Protein AF-A0A9P8AU18-F1 (afdb_monomer)

InterPro domains:
  IPR009836 GRDP1/2 domain [PF07173] (213-334)
  IPR009836 GRDP1/2 domain [PTHR34365] (8-385)

Organism: NCBI:txid856835

pLDDT: mean 86.85, std 13.2, range [33.09, 98.0]

Secondary structure (DSSP, 8-state):
-HHHHHHHHHHHHHHHHHH--GGGGTTIIIIIPPPHHHHHHHHHHHTSHHHHHHHHHH-HHHHHHHHHGGGGG-HHHHHHHHHSPPPHHHHHHHHHHHSS-SSHHHHHHH--EEEEE-TTT--EEEEESS-TTS-STTSTT-EEE-TTT--EEEHHHHHHHHHHHHHHSS-S--TTTS-BTTBS--HHHHHHHHHHHHT-SS-TT--TT--SHHHHHHHHHHHTTT-HHHHHHHHHHHHTT--S-S--TTSSSSS-HHHHHHHHHHHHHHHHHTTTTSTTTT-SHHHHHHHHHHHHHHHHHHHHHHH-TT------HHHHHHHHHHHTTHHHHHHHIIIIISSPPP--TT--HHHHHHHHHHHHHHHHHHHSS-SS-S----TT--HHHHHGGG-

Solvent-accessible surface area (backbone atoms only — not comparable to full-atom values): 22010 Å² total; per-residue (Å²): 112,68,72,52,53,43,40,50,25,48,52,52,37,52,44,44,40,68,57,60,51,79,71,50,58,62,62,26,82,65,39,58,53,68,44,70,61,32,46,47,44,49,52,37,41,32,54,28,45,56,58,43,56,42,39,30,72,77,32,73,42,42,31,44,54,57,67,49,40,62,55,60,66,42,57,68,61,44,51,51,65,67,75,45,83,79,47,70,60,16,41,50,46,42,26,71,59,55,74,37,59,56,50,67,72,63,24,56,77,70,64,44,63,44,81,43,67,39,63,74,78,63,47,78,42,80,41,44,35,66,52,97,85,47,32,11,66,67,37,91,62,27,50,48,67,39,90,88,75,63,48,76,44,35,54,63,37,34,15,39,39,46,52,38,41,41,70,57,37,92,58,60,54,49,71,84,37,31,52,47,53,80,38,67,78,28,60,70,56,9,32,52,49,51,51,54,56,51,70,33,85,78,65,81,55,62,58,80,87,45,88,47,55,66,49,34,29,30,53,45,38,61,77,48,66,49,37,62,67,57,52,44,62,69,44,38,84,78,48,80,85,58,95,71,76,55,52,37,41,74,56,94,50,49,62,57,57,55,61,36,35,58,54,48,50,56,55,53,51,52,40,48,76,70,44,70,70,43,86,71,62,61,68,48,76,52,30,48,52,38,53,54,47,29,49,53,49,34,53,52,48,45,50,52,48,38,78,33,80,88,62,68,71,54,72,55,73,56,30,42,51,52,48,48,60,45,27,44,33,51,73,58,36,50,53,47,22,41,71,71,38,65,25,51,76,69,52,77,87,81,70,55,68,75,60,49,54,58,25,34,56,49,31,37,50,54,39,27,72,73,68,73,44,74,66,67,74,97,65,76,82,55,94,86,64,57,68,23,68,58,51,60,74,75,106

Foldseek 3Di:
DVLLLLVLLVVLLLLLLVLDDLVCLVPVLQANPAAPSVVLLVLLLLQQQLQLLLLLVQFVSSVSVLSNLCLLVCVVSVVVSRVDDHDPNNQVNSCVRRVAGRDSVRRVVVVQWDWDADLAPRDIDIFGCDDPVQQGVSGDNPWDADPPPRDTDDQLLQQLLQQLLCLLDPRLAAQPQQDDFQHSGNSVRRNVLSVCLCVDPVRLQDQPPPPDSSSSSNVSCVSQVSDPVSSCVSSVVSSVPDDDQRDGGNGSGRDPSSVSSVLVVVLVVVCVVLVVPPPCLQVDPLSVVVLVVLVVLLLLVLVLCLVCVPADADADSSNVVVVSSLSSNSVRLQVCSCVRSVTRDGDPSPDDPVVNVVSHVVNQVSSCVVPVDGRDDPDDPDPPDDPSNVVVVVD

Mean predicted aligned error: 6.91 Å

Structure (mmCIF, N/CA/C/O backbone):
data_AF-A0A9P8AU18-F1
#
_entry.id   AF-A0A9P8AU18-F1
#
loop_
_atom_site.group_PDB
_atom_site.id
_atom_site.type_symbol
_atom_site.label_atom_id
_atom_site.label_alt_id
_atom_site.label_comp_id
_atom_site.label_asym_id
_atom_site.label_entity_id
_atom_site.label_seq_id
_atom_site.pdbx_PDB_ins_code
_atom_site.Cartn_x
_atom_site.Cartn_y
_atom_site.Cartn_z
_atom_site.occupancy
_atom_site.B_iso_or_equiv
_atom_site.auth_seq_id
_atom_site.auth_comp_id
_atom_site.auth_asym_id
_atom_site.auth_atom_id
_atom_site.pdbx_PDB_model_num
ATOM 1 N N . LYS A 1 1 ? 6.155 -19.824 7.215 1.00 81.75 1 LYS A N 1
ATOM 2 C CA . LYS A 1 1 ? 7.337 -19.108 7.764 1.00 81.75 1 LYS A CA 1
ATOM 3 C C . LYS A 1 1 ? 7.519 -17.741 7.095 1.00 81.75 1 LYS A C 1
ATOM 5 O O . LYS A 1 1 ? 7.380 -16.752 7.794 1.00 81.75 1 LYS A O 1
ATOM 10 N N . TRP A 1 2 ? 7.704 -17.660 5.770 1.00 90.69 2 TRP A N 1
ATOM 11 C CA . TRP A 1 2 ? 7.865 -16.375 5.060 1.00 90.69 2 TRP A CA 1
ATOM 12 C C 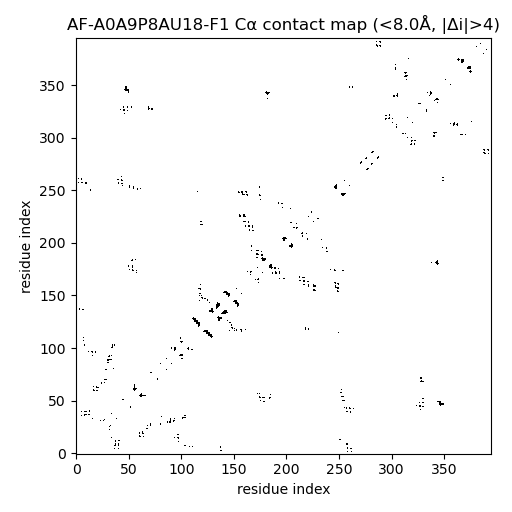. TRP A 1 2 ? 6.690 -15.392 5.220 1.00 90.69 2 TRP A C 1
ATOM 14 O O . TRP A 1 2 ? 6.894 -14.261 5.637 1.00 90.69 2 TRP A O 1
ATOM 24 N N . SER A 1 3 ? 5.449 -15.829 4.985 1.00 90.75 3 SER A N 1
ATOM 25 C CA . SER A 1 3 ? 4.256 -14.974 5.141 1.00 90.75 3 SER A CA 1
ATOM 26 C C . SER A 1 3 ? 4.109 -14.365 6.539 1.00 90.75 3 SER A C 1
ATOM 28 O O . SER A 1 3 ? 3.638 -13.242 6.685 1.00 90.75 3 SER A O 1
ATOM 30 N N . TRP A 1 4 ? 4.542 -15.094 7.565 1.00 90.50 4 TRP A N 1
ATOM 31 C CA . TRP A 1 4 ? 4.550 -14.606 8.937 1.00 90.50 4 TRP A CA 1
ATOM 32 C C . TRP A 1 4 ? 5.621 -13.538 9.162 1.00 90.50 4 TRP A C 1
ATOM 34 O O . TRP A 1 4 ? 5.314 -12.496 9.732 1.00 90.50 4 TRP A O 1
ATOM 44 N N . PHE A 1 5 ? 6.839 -13.764 8.660 1.00 94.38 5 PHE A N 1
ATOM 45 C CA . PHE A 1 5 ? 7.904 -12.761 8.691 1.00 94.38 5 PHE A CA 1
ATOM 46 C C . PHE A 1 5 ? 7.459 -11.463 8.003 1.00 94.38 5 PHE A C 1
ATOM 48 O O . PHE A 1 5 ? 7.588 -10.388 8.577 1.00 94.38 5 PHE A O 1
ATOM 55 N N . VAL A 1 6 ? 6.832 -11.564 6.826 1.00 96.06 6 VAL A N 1
ATOM 56 C CA . VAL A 1 6 ? 6.244 -10.409 6.128 1.00 96.06 6 VAL A CA 1
ATOM 57 C C . VAL A 1 6 ? 5.159 -9.739 6.979 1.00 96.06 6 VAL A C 1
ATOM 59 O O . VAL A 1 6 ? 5.108 -8.516 7.060 1.00 96.06 6 VAL A O 1
ATOM 62 N N . GLY A 1 7 ? 4.308 -10.519 7.651 1.00 95.50 7 GLY A N 1
ATOM 63 C CA . GLY A 1 7 ? 3.324 -9.995 8.599 1.00 95.50 7 GLY A CA 1
ATOM 64 C C . GLY A 1 7 ? 3.957 -9.148 9.706 1.00 95.50 7 GLY A C 1
ATOM 65 O O . GLY A 1 7 ? 3.474 -8.052 9.983 1.00 95.50 7 GLY A O 1
ATOM 66 N N . LEU A 1 8 ? 5.065 -9.612 10.289 1.00 96.19 8 LEU A N 1
ATOM 67 C CA . LEU A 1 8 ? 5.826 -8.863 11.291 1.00 96.19 8 LEU A CA 1
ATOM 68 C C . LEU A 1 8 ? 6.496 -7.618 10.707 1.00 96.19 8 LEU A C 1
ATOM 70 O O . LEU A 1 8 ? 6.410 -6.555 11.315 1.00 96.19 8 LEU A O 1
ATOM 74 N N . ALA A 1 9 ? 7.086 -7.708 9.515 1.00 97.75 9 ALA A N 1
ATOM 75 C CA . ALA A 1 9 ? 7.645 -6.551 8.819 1.00 97.75 9 ALA A CA 1
ATOM 76 C C . ALA A 1 9 ? 6.581 -5.458 8.606 1.00 97.75 9 ALA A C 1
ATOM 78 O O . ALA A 1 9 ? 6.838 -4.274 8.814 1.00 97.75 9 ALA A O 1
ATOM 79 N N . VAL A 1 10 ? 5.342 -5.851 8.284 1.00 97.31 10 VAL A N 1
ATOM 80 C CA . VAL A 1 10 ? 4.198 -4.935 8.153 1.00 97.31 10 VAL A CA 1
ATOM 81 C C . VAL A 1 10 ? 3.759 -4.346 9.507 1.00 97.31 10 VAL A C 1
ATOM 83 O O . VAL A 1 10 ? 3.337 -3.189 9.556 1.00 97.31 10 VAL A O 1
ATOM 86 N N . GLU A 1 11 ? 3.857 -5.087 10.619 1.00 96.56 11 GLU A N 1
ATOM 87 C CA . GLU A 1 11 ? 3.669 -4.529 11.974 1.00 96.56 11 GLU A CA 1
ATOM 88 C C . GLU A 1 11 ? 4.739 -3.478 12.307 1.00 96.56 11 GLU A C 1
ATOM 90 O O . GLU A 1 11 ? 4.411 -2.386 12.780 1.00 96.56 11 GLU A O 1
ATOM 95 N N . ARG A 1 12 ? 6.010 -3.775 12.015 1.00 97.75 12 ARG A N 1
ATOM 96 C CA . ARG A 1 12 ? 7.145 -2.864 12.231 1.00 97.75 12 ARG A CA 1
ATOM 97 C C . ARG A 1 12 ? 7.024 -1.608 11.368 1.00 97.75 12 ARG A C 1
ATOM 99 O O . ARG A 1 12 ? 7.176 -0.502 11.880 1.00 97.75 12 ARG A O 1
ATOM 106 N N . PHE A 1 13 ? 6.645 -1.766 10.099 1.00 98.00 13 PHE A N 1
ATOM 107 C CA . PHE A 1 13 ? 6.379 -0.663 9.176 1.00 98.00 13 PHE A CA 1
ATOM 108 C C . PHE A 1 13 ? 5.260 0.258 9.670 1.00 98.00 13 PHE A C 1
ATOM 110 O O . PHE A 1 13 ? 5.418 1.478 9.657 1.00 98.00 13 PHE A O 1
ATOM 117 N N . GLU A 1 14 ? 4.143 -0.295 10.154 1.00 96.88 14 GLU A N 1
ATOM 118 C CA . GLU A 1 14 ? 3.049 0.516 10.696 1.00 96.88 14 GLU A CA 1
ATOM 119 C C . GLU A 1 14 ? 3.473 1.307 11.944 1.00 96.88 14 GLU A C 1
ATOM 121 O O . GLU A 1 14 ? 3.117 2.483 12.062 1.00 96.88 14 GLU A O 1
ATOM 126 N N . ARG A 1 15 ? 4.232 0.690 12.863 1.00 96.62 15 ARG A N 1
ATOM 127 C CA . ARG A 1 15 ? 4.762 1.369 14.061 1.00 96.62 15 ARG A CA 1
ATOM 128 C C . ARG A 1 15 ? 5.694 2.514 13.684 1.00 96.62 15 ARG A C 1
ATOM 130 O O . ARG A 1 15 ? 5.511 3.622 14.178 1.00 96.62 15 ARG A O 1
ATOM 137 N N . TRP A 1 16 ? 6.624 2.260 12.767 1.00 97.12 16 TRP A N 1
ATOM 138 C CA . TRP A 1 16 ? 7.536 3.275 12.251 1.00 97.12 16 TRP A CA 1
ATOM 139 C C . TRP A 1 16 ? 6.774 4.443 11.616 1.00 97.12 16 TRP A C 1
ATOM 141 O O . TRP A 1 16 ? 6.936 5.575 12.058 1.00 97.12 16 TRP A O 1
ATOM 151 N N . CYS A 1 17 ? 5.832 4.180 10.702 1.00 97.06 17 CYS A N 1
ATOM 152 C CA . CYS A 1 17 ? 5.005 5.228 10.088 1.00 97.06 17 CYS A CA 1
ATOM 153 C C . CYS A 1 17 ? 4.254 6.084 11.121 1.00 97.06 17 CYS A C 1
ATOM 155 O O . CYS A 1 17 ? 4.108 7.293 10.941 1.00 97.06 17 CYS A O 1
ATOM 157 N N . LYS A 1 18 ? 3.746 5.470 12.200 1.00 96.56 18 LYS A N 1
ATOM 158 C CA . LYS A 1 18 ? 3.043 6.190 13.273 1.00 96.56 18 LYS A CA 1
ATOM 159 C C . LYS A 1 18 ? 3.970 7.089 14.096 1.00 96.56 18 LYS A C 1
ATOM 161 O O . LYS A 1 18 ? 3.488 8.101 14.600 1.00 96.56 18 LYS A O 1
ATOM 166 N N . ALA A 1 19 ? 5.246 6.725 14.214 1.00 96.25 19 ALA A N 1
ATOM 167 C CA . ALA A 1 19 ? 6.254 7.448 14.985 1.00 96.25 19 ALA A CA 1
ATOM 168 C C . ALA A 1 19 ? 6.985 8.545 14.188 1.00 96.25 19 ALA A C 1
ATOM 170 O O . ALA A 1 19 ? 7.630 9.398 14.795 1.00 96.25 19 ALA A O 1
ATOM 171 N N . LEU A 1 20 ? 6.887 8.542 12.853 1.00 94.56 20 LEU A N 1
ATOM 172 C CA . LEU A 1 20 ? 7.480 9.579 12.007 1.00 94.56 20 LEU A CA 1
ATOM 173 C C . LEU A 1 20 ? 6.820 10.952 12.216 1.00 94.56 20 LEU A C 1
ATOM 175 O O . LEU A 1 20 ? 5.598 11.084 12.341 1.00 94.56 20 LEU A O 1
ATOM 179 N N . THR A 1 21 ? 7.653 11.985 12.161 1.00 94.06 21 THR A N 1
ATOM 180 C CA . THR A 1 21 ? 7.316 13.409 12.227 1.00 94.06 21 THR A CA 1
ATOM 181 C C . THR A 1 21 ? 7.866 14.141 11.000 1.00 94.06 21 THR A C 1
ATOM 183 O O . THR A 1 21 ? 8.686 13.605 10.260 1.00 94.06 21 THR A O 1
ATOM 186 N N . ALA A 1 22 ? 7.422 15.377 10.754 1.00 90.31 22 ALA A N 1
ATOM 187 C CA . ALA A 1 22 ? 7.923 16.162 9.620 1.00 90.31 22 ALA A CA 1
ATOM 188 C C . ALA A 1 22 ? 9.418 16.521 9.755 1.00 90.31 22 ALA A C 1
ATOM 190 O O . ALA A 1 22 ? 10.098 16.707 8.753 1.00 90.31 22 ALA A O 1
ATOM 191 N N . GLN A 1 23 ? 9.930 16.596 10.986 1.00 89.38 23 GLN A N 1
ATOM 192 C CA . GLN A 1 23 ? 11.334 16.882 11.288 1.00 89.38 23 GLN A CA 1
ATOM 193 C C . GLN A 1 23 ? 12.268 15.758 10.829 1.00 89.38 23 GLN A C 1
ATOM 195 O O . GLN A 1 23 ? 13.414 16.024 10.487 1.00 89.38 23 GLN A O 1
ATOM 200 N N . ASP A 1 24 ? 11.758 14.530 10.752 1.00 89.62 24 ASP A N 1
ATOM 201 C CA . ASP A 1 24 ? 12.520 13.337 10.368 1.00 89.62 24 ASP A CA 1
ATOM 202 C C . ASP A 1 24 ? 12.901 13.305 8.878 1.00 89.62 24 ASP A C 1
ATOM 204 O O . ASP A 1 24 ? 13.605 12.406 8.425 1.00 89.62 24 ASP A O 1
ATOM 208 N N . GLU A 1 25 ? 12.412 14.259 8.083 1.00 84.25 25 GLU A N 1
ATOM 209 C CA . GLU A 1 25 ? 12.863 14.426 6.700 1.00 84.25 25 GLU A CA 1
ATOM 210 C C . GLU A 1 25 ? 14.317 14.925 6.636 1.00 84.25 25 GLU A C 1
ATOM 212 O O . GLU A 1 25 ? 15.041 14.599 5.693 1.00 84.25 25 GLU A O 1
ATOM 217 N N . LEU A 1 26 ? 14.759 15.667 7.658 1.00 77.81 26 LEU A N 1
ATOM 218 C CA . LEU A 1 26 ? 16.148 16.084 7.823 1.00 77.81 26 LEU A CA 1
ATOM 219 C C . LEU A 1 26 ? 16.978 14.856 8.241 1.00 77.81 26 LEU A C 1
ATOM 221 O O . LEU A 1 26 ? 16.610 14.137 9.165 1.00 77.81 26 LEU A O 1
ATOM 225 N N . ASP A 1 27 ? 18.071 14.582 7.528 1.00 75.62 27 ASP A N 1
ATOM 226 C CA . ASP A 1 27 ? 18.982 13.449 7.780 1.00 75.62 27 ASP A CA 1
ATOM 227 C C . ASP A 1 27 ? 18.339 12.050 7.711 1.00 75.62 27 ASP A C 1
ATOM 229 O O . ASP A 1 27 ? 18.779 11.098 8.366 1.00 75.62 27 ASP A O 1
ATOM 233 N N . PHE A 1 28 ? 17.316 11.903 6.859 1.00 85.69 28 PHE A N 1
ATOM 234 C CA . PHE A 1 28 ? 16.535 10.671 6.728 1.00 85.69 28 PHE A CA 1
ATOM 235 C C . PHE A 1 28 ? 17.397 9.407 6.566 1.00 85.69 28 PHE A C 1
ATOM 237 O O . PHE A 1 28 ? 17.226 8.440 7.305 1.00 85.69 28 PHE A O 1
ATOM 244 N N . ALA A 1 29 ? 18.341 9.408 5.619 1.00 82.56 29 ALA A N 1
ATOM 245 C CA . ALA A 1 29 ? 19.138 8.222 5.300 1.00 82.56 29 ALA A CA 1
ATOM 246 C C . ALA A 1 29 ? 20.020 7.763 6.475 1.00 82.56 29 ALA A C 1
ATOM 248 O O . ALA A 1 29 ? 20.184 6.563 6.693 1.00 82.56 29 ALA A O 1
ATOM 249 N N . ASP A 1 30 ? 20.564 8.699 7.250 1.00 82.19 30 ASP A N 1
ATOM 250 C CA . ASP A 1 30 ? 21.564 8.393 8.273 1.00 82.19 30 ASP A CA 1
ATOM 251 C C . ASP A 1 30 ? 20.937 8.104 9.638 1.00 82.19 30 ASP A C 1
ATOM 253 O O . ASP A 1 30 ? 21.483 7.295 10.388 1.00 82.19 30 ASP A O 1
ATOM 257 N N . GLN A 1 31 ? 19.768 8.686 9.936 1.00 86.62 31 GLN A N 1
ATOM 258 C CA . GLN A 1 31 ? 19.129 8.569 11.252 1.00 86.62 31 GLN A CA 1
ATOM 259 C C . GLN A 1 31 ? 17.758 7.884 11.250 1.00 86.62 31 GLN A C 1
ATOM 261 O O . GLN A 1 31 ? 17.384 7.289 12.257 1.00 86.62 31 GLN A O 1
ATOM 266 N N . GLN A 1 32 ? 16.990 7.983 10.161 1.00 89.62 32 GLN A N 1
ATOM 267 C CA . GLN A 1 32 ? 15.567 7.604 10.145 1.00 89.62 32 GLN A CA 1
ATOM 268 C C . GLN A 1 32 ? 15.262 6.393 9.268 1.00 89.62 32 GLN A C 1
ATOM 270 O O . GLN A 1 32 ? 14.164 5.831 9.361 1.00 89.62 32 GLN A O 1
ATOM 275 N N . LEU A 1 33 ? 16.211 6.001 8.412 1.00 91.88 33 LEU A N 1
ATOM 276 C CA . LEU A 1 33 ? 16.040 4.888 7.497 1.00 91.88 33 LEU A CA 1
ATOM 277 C C . LEU A 1 33 ? 15.741 3.608 8.292 1.00 91.88 33 LEU A C 1
ATOM 279 O O . LEU A 1 33 ? 16.472 3.284 9.229 1.00 91.88 33 LEU A O 1
ATOM 283 N N . PRO A 1 34 ? 14.669 2.878 7.957 1.00 95.12 34 PRO A N 1
ATOM 284 C CA . PRO A 1 34 ? 14.285 1.717 8.731 1.00 95.12 34 PRO A CA 1
ATOM 285 C C . PRO A 1 34 ? 15.065 0.463 8.283 1.00 95.12 34 PRO A C 1
ATOM 287 O O . PRO A 1 34 ? 15.723 0.474 7.240 1.00 95.12 34 PRO A O 1
ATOM 290 N N . PRO A 1 35 ? 14.969 -0.649 9.031 1.00 95.56 35 PRO A N 1
ATOM 291 C CA . PRO A 1 35 ? 15.542 -1.938 8.647 1.00 95.56 35 PRO A CA 1
ATOM 292 C C . PRO A 1 35 ? 15.036 -2.457 7.290 1.00 95.56 35 PRO A C 1
ATOM 294 O O . PRO A 1 35 ? 13.959 -2.086 6.816 1.00 95.56 35 PRO A O 1
ATOM 297 N N . VAL A 1 36 ? 15.791 -3.369 6.670 1.00 94.69 36 VAL A N 1
ATOM 298 C CA . VAL A 1 36 ? 15.534 -3.846 5.297 1.00 94.69 36 VAL A CA 1
ATOM 299 C C . VAL A 1 36 ? 14.158 -4.498 5.105 1.00 94.69 36 VAL A C 1
ATOM 301 O O . VAL A 1 36 ? 13.533 -4.321 4.061 1.00 94.69 36 VAL A O 1
ATOM 304 N N . ASP A 1 37 ? 13.629 -5.202 6.107 1.00 96.81 37 ASP A N 1
ATOM 305 C CA . ASP A 1 37 ? 12.292 -5.804 6.047 1.00 96.81 37 ASP A CA 1
ATOM 306 C C . ASP A 1 37 ? 11.187 -4.739 5.980 1.00 96.81 37 ASP A C 1
ATOM 308 O O . ASP A 1 37 ? 10.170 -4.928 5.313 1.00 96.81 37 ASP A O 1
ATOM 312 N N . VAL A 1 38 ? 11.412 -3.585 6.606 1.00 97.69 38 VAL A N 1
ATOM 313 C CA . VAL A 1 38 ? 10.504 -2.434 6.589 1.00 97.69 38 VAL A CA 1
ATOM 314 C C . VAL A 1 38 ? 10.633 -1.662 5.273 1.00 97.69 38 VAL A C 1
ATOM 316 O O . VAL A 1 38 ? 9.616 -1.274 4.693 1.00 97.69 38 VAL A O 1
ATOM 319 N N . ILE A 1 39 ? 11.857 -1.509 4.748 1.00 95.88 39 ILE A N 1
ATOM 320 C CA . ILE A 1 39 ? 12.105 -0.958 3.403 1.00 95.88 39 ILE A CA 1
ATOM 321 C C . ILE A 1 39 ? 11.408 -1.817 2.342 1.00 95.88 39 ILE A C 1
ATOM 323 O O . ILE A 1 39 ? 10.762 -1.272 1.452 1.00 95.88 39 ILE A O 1
ATOM 327 N N . MET A 1 40 ? 11.466 -3.147 2.455 1.00 96.19 40 MET A N 1
ATOM 328 C CA . MET A 1 40 ? 10.776 -4.079 1.555 1.00 96.19 40 MET A CA 1
ATOM 329 C C . MET A 1 40 ? 9.258 -3.838 1.533 1.00 96.19 40 MET A C 1
ATOM 331 O O . MET A 1 40 ? 8.645 -3.842 0.462 1.00 96.19 40 MET A O 1
ATOM 335 N N . VAL A 1 41 ? 8.643 -3.600 2.697 1.00 98.00 41 VAL A N 1
ATOM 336 C CA . VAL A 1 41 ? 7.214 -3.257 2.791 1.00 98.00 41 VAL A CA 1
ATOM 337 C C . VAL A 1 41 ? 6.930 -1.913 2.118 1.00 98.00 41 VAL A C 1
ATOM 339 O O . VAL A 1 41 ? 5.973 -1.807 1.350 1.00 98.00 41 VAL A O 1
ATOM 342 N N . TRP A 1 42 ? 7.766 -0.898 2.359 1.00 97.38 42 TRP A N 1
ATOM 343 C CA . TRP A 1 42 ? 7.605 0.418 1.737 1.00 97.38 42 TRP A CA 1
ATOM 344 C C . TRP A 1 42 ? 7.772 0.365 0.213 1.00 97.38 42 TRP A C 1
ATOM 346 O O . TRP A 1 42 ? 6.961 0.936 -0.514 1.00 97.38 42 TRP A O 1
ATOM 356 N N . HIS A 1 43 ? 8.757 -0.389 -0.274 1.00 95.56 43 HIS A N 1
ATOM 357 C CA . HIS A 1 43 ? 8.972 -0.661 -1.691 1.00 95.56 43 HIS A CA 1
ATOM 358 C C . HIS A 1 43 ? 7.719 -1.275 -2.327 1.00 95.56 43 HIS A C 1
ATOM 360 O O . HIS A 1 43 ? 7.167 -0.707 -3.265 1.00 95.56 43 HIS A O 1
ATOM 366 N N . ALA A 1 44 ? 7.193 -2.374 -1.771 1.00 96.19 44 ALA A N 1
ATOM 367 C CA . ALA A 1 44 ? 5.976 -3.005 -2.294 1.00 96.19 44 ALA A CA 1
ATOM 368 C C . ALA A 1 44 ? 4.759 -2.062 -2.272 1.00 96.19 44 ALA A C 1
ATOM 370 O O . ALA A 1 44 ? 3.875 -2.155 -3.126 1.00 96.19 44 ALA A O 1
ATOM 371 N N . TYR A 1 45 ? 4.719 -1.135 -1.313 1.00 96.25 45 TYR A N 1
ATOM 372 C CA . TYR A 1 45 ? 3.677 -0.125 -1.237 1.00 96.25 45 TYR A CA 1
ATOM 373 C C . TYR A 1 45 ? 3.785 0.919 -2.360 1.00 96.25 45 TYR A C 1
ATOM 375 O O . TYR A 1 45 ? 2.774 1.250 -2.977 1.00 96.25 45 TYR A O 1
ATOM 383 N N . LEU A 1 46 ? 4.995 1.394 -2.677 1.00 95.88 46 LEU A N 1
ATOM 384 C CA . LEU A 1 46 ? 5.245 2.320 -3.793 1.00 95.88 46 LEU A CA 1
ATOM 385 C C . LEU A 1 46 ? 4.848 1.721 -5.150 1.00 95.88 46 LEU A C 1
ATOM 387 O O . LEU A 1 46 ? 4.337 2.443 -6.005 1.00 95.88 46 LEU A O 1
ATOM 391 N N . LEU A 1 47 ? 4.997 0.402 -5.309 1.00 95.25 47 LEU A N 1
ATOM 392 C CA . LEU A 1 47 ? 4.573 -0.340 -6.504 1.00 95.25 47 LEU A CA 1
ATOM 393 C C . LEU A 1 47 ? 3.047 -0.509 -6.629 1.00 95.25 47 LEU A C 1
ATOM 395 O O . LEU A 1 47 ? 2.564 -1.135 -7.562 1.00 95.25 47 LEU A O 1
ATOM 399 N N . ASN A 1 48 ? 2.272 0.075 -5.711 1.00 93.38 48 ASN A N 1
ATOM 400 C CA . ASN A 1 48 ? 0.816 0.205 -5.793 1.00 93.38 48 ASN A CA 1
ATOM 401 C C . ASN A 1 48 ? 0.446 1.703 -5.832 1.00 93.38 48 ASN A C 1
ATOM 403 O O . ASN A 1 48 ? -0.101 2.250 -4.861 1.00 93.38 48 ASN A O 1
ATOM 407 N N . PRO A 1 49 ? 0.784 2.410 -6.927 1.00 93.31 49 PRO A N 1
ATOM 408 C CA . PRO A 1 49 ? 0.952 3.857 -6.917 1.00 93.31 49 PRO A CA 1
ATOM 409 C C . PRO A 1 49 ? -0.358 4.623 -6.689 1.00 93.31 49 PRO A C 1
ATOM 411 O O . PRO A 1 49 ? -0.327 5.669 -6.032 1.00 93.31 49 PRO A O 1
ATOM 414 N N . ALA A 1 50 ? -1.519 4.128 -7.149 1.00 90.44 50 ALA A N 1
ATOM 415 C CA . ALA A 1 50 ? -2.787 4.804 -6.862 1.00 90.44 50 ALA A CA 1
ATOM 416 C C . ALA A 1 50 ? -3.145 4.726 -5.376 1.00 90.44 50 ALA A C 1
ATOM 418 O O . ALA A 1 50 ? -3.559 5.730 -4.797 1.00 90.44 50 ALA A O 1
ATOM 419 N N . ARG A 1 51 ? -2.955 3.557 -4.747 1.00 90.38 51 ARG A N 1
ATOM 420 C CA . ARG A 1 51 ? -3.224 3.372 -3.314 1.00 90.38 51 ARG A CA 1
ATOM 421 C C . ARG A 1 51 ? -2.256 4.182 -2.474 1.00 90.38 51 ARG A C 1
ATOM 423 O O . ARG A 1 51 ? -2.714 4.952 -1.640 1.00 90.38 51 ARG A O 1
ATOM 430 N N . TYR A 1 52 ? -0.956 4.082 -2.745 1.00 93.81 52 TYR A N 1
ATOM 431 C CA . TYR A 1 52 ? 0.059 4.841 -2.018 1.00 93.81 52 TYR A CA 1
ATOM 432 C C . TYR A 1 52 ? -0.224 6.344 -2.048 1.00 93.81 52 TYR A C 1
ATOM 434 O O . TYR A 1 52 ? -0.324 6.972 -0.998 1.00 93.81 52 TYR A O 1
ATOM 442 N N . SER A 1 53 ? -0.435 6.910 -3.239 1.00 92.56 53 SER A N 1
ATOM 443 C CA . SER A 1 53 ? -0.686 8.345 -3.379 1.00 92.56 53 SER A CA 1
ATOM 444 C C . SER A 1 53 ? -1.998 8.777 -2.714 1.00 92.56 53 SER A C 1
ATOM 446 O O . SER A 1 53 ? -2.040 9.846 -2.109 1.00 92.56 53 SER A O 1
ATOM 448 N N . GLU A 1 54 ? -3.056 7.963 -2.760 1.00 91.69 54 GLU A N 1
ATOM 449 C CA . GLU A 1 54 ? -4.315 8.311 -2.095 1.00 91.69 54 GLU A CA 1
ATOM 450 C C . GLU A 1 54 ? -4.186 8.245 -0.568 1.00 91.69 54 GLU A C 1
ATOM 452 O O . GLU A 1 54 ? -4.672 9.120 0.152 1.00 91.69 54 GLU A O 1
ATOM 457 N N . ASP A 1 55 ? -3.509 7.213 -0.062 1.00 92.75 55 ASP A N 1
ATOM 458 C CA . ASP A 1 55 ? -3.172 7.067 1.348 1.00 92.75 55 ASP A CA 1
ATOM 459 C C . ASP A 1 55 ? -2.346 8.260 1.852 1.00 92.75 55 ASP A C 1
ATOM 461 O O . ASP A 1 55 ? -2.644 8.782 2.927 1.00 92.75 55 ASP A O 1
ATOM 465 N N . SER A 1 56 ? -1.375 8.746 1.068 1.00 93.75 56 SER A N 1
ATOM 466 C CA . SER A 1 56 ? -0.571 9.937 1.388 1.00 93.75 56 SER A CA 1
ATOM 467 C C . SER A 1 56 ? -1.382 11.228 1.484 1.00 93.75 56 SER A C 1
ATOM 469 O O . SER A 1 56 ? -0.957 12.161 2.162 1.00 93.75 56 SER A O 1
ATOM 471 N N . LEU A 1 57 ? -2.534 11.312 0.819 1.00 92.12 57 LEU A N 1
ATOM 472 C CA . LEU A 1 57 ? -3.416 12.477 0.905 1.00 92.12 57 LEU A CA 1
ATOM 473 C C . LEU A 1 57 ? -4.361 12.386 2.109 1.00 92.12 57 LEU A C 1
ATOM 475 O O . LEU A 1 57 ? -4.574 13.383 2.798 1.00 92.12 57 LEU A O 1
ATOM 479 N N . ARG A 1 58 ? -4.906 11.196 2.392 1.00 90.38 58 ARG A N 1
ATOM 480 C CA . ARG A 1 58 ? -5.926 11.016 3.441 1.00 90.38 58 ARG A CA 1
ATOM 481 C C . ARG A 1 58 ? -5.371 10.715 4.831 1.00 90.38 58 ARG A C 1
ATOM 483 O O . ARG A 1 58 ? -6.070 10.915 5.820 1.00 90.38 58 ARG A O 1
ATOM 490 N N . ASN A 1 59 ? -4.150 10.189 4.930 1.00 91.88 59 ASN A N 1
ATOM 491 C CA . ASN A 1 59 ? -3.561 9.759 6.194 1.00 91.88 59 ASN A CA 1
ATOM 492 C C . ASN A 1 59 ? -2.303 10.571 6.517 1.00 91.88 59 ASN A C 1
ATOM 494 O O . ASN A 1 59 ? -1.303 10.491 5.809 1.00 91.88 59 ASN A O 1
ATOM 498 N N . LYS A 1 60 ? -2.325 11.294 7.644 1.00 93.56 60 LYS A N 1
ATOM 499 C CA . LYS A 1 60 ? -1.210 12.149 8.086 1.00 93.56 60 LYS A CA 1
ATOM 500 C C . LYS A 1 60 ? 0.133 11.415 8.205 1.00 93.56 60 LYS A C 1
ATOM 502 O O . LYS A 1 60 ? 1.159 11.991 7.873 1.00 93.56 60 LYS A O 1
ATOM 507 N N . HIS A 1 61 ? 0.128 10.153 8.634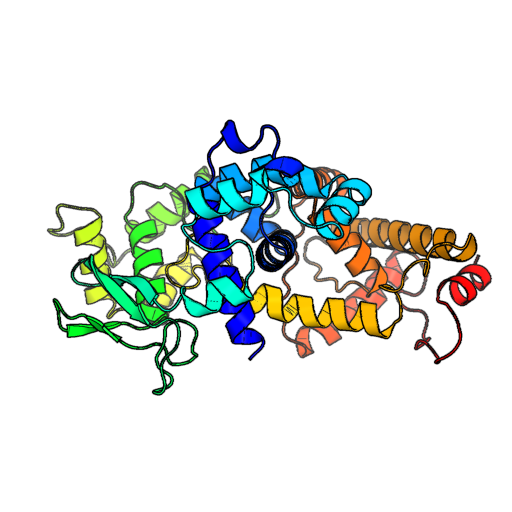 1.00 95.44 61 HIS A N 1
ATOM 508 C CA . HIS A 1 61 ? 1.350 9.364 8.800 1.00 95.44 61 HIS A CA 1
ATOM 509 C C . HIS A 1 61 ? 1.941 8.980 7.443 1.00 95.44 61 HIS A C 1
ATOM 511 O O . HIS A 1 61 ? 3.142 9.095 7.224 1.00 95.44 61 HIS A O 1
ATOM 517 N N . ILE A 1 62 ? 1.082 8.602 6.493 1.00 95.56 62 ILE A N 1
ATOM 518 C CA . ILE A 1 62 ? 1.515 8.270 5.131 1.00 95.56 62 ILE A CA 1
ATOM 519 C C . ILE A 1 62 ? 1.898 9.534 4.348 1.00 95.56 62 ILE A C 1
ATOM 521 O O . ILE A 1 62 ? 2.762 9.479 3.477 1.00 95.56 62 ILE A O 1
ATOM 525 N N . LYS A 1 63 ? 1.312 10.692 4.677 1.00 94.88 63 LYS A N 1
ATOM 526 C CA . LYS A 1 63 ? 1.729 11.995 4.144 1.00 94.88 63 LYS A CA 1
ATOM 527 C C . LYS A 1 63 ? 3.176 12.325 4.515 1.00 94.88 63 LYS A C 1
ATOM 529 O O . LYS A 1 63 ? 3.929 12.752 3.646 1.00 94.88 63 LYS A O 1
ATOM 534 N N . ILE A 1 64 ? 3.547 12.111 5.781 1.00 94.88 64 ILE A N 1
ATOM 535 C CA . ILE A 1 64 ? 4.922 12.296 6.274 1.00 94.88 64 ILE A CA 1
ATOM 536 C C . ILE A 1 64 ? 5.862 11.299 5.587 1.00 94.88 64 ILE A C 1
ATOM 538 O O . ILE A 1 64 ? 6.854 11.704 4.996 1.00 94.88 64 ILE A O 1
ATOM 542 N N . LEU A 1 65 ? 5.498 10.012 5.549 1.00 95.38 65 LEU A N 1
ATOM 543 C CA . LEU A 1 65 ? 6.270 8.997 4.821 1.00 95.38 65 LEU A CA 1
ATOM 544 C C . LEU A 1 65 ? 6.522 9.399 3.354 1.00 95.38 65 LEU A C 1
ATOM 546 O O . LEU A 1 65 ? 7.615 9.226 2.818 1.00 95.38 65 LEU A O 1
ATOM 550 N N . ALA A 1 66 ? 5.514 9.960 2.687 1.00 94.25 66 ALA A N 1
ATOM 551 C CA . ALA A 1 66 ? 5.622 10.364 1.292 1.00 94.25 66 ALA A CA 1
ATOM 552 C C . ALA A 1 66 ? 6.554 11.558 1.050 1.00 94.25 66 ALA A C 1
ATOM 554 O O . ALA A 1 66 ? 7.057 11.683 -0.071 1.00 94.25 66 ALA A O 1
ATOM 555 N N . SER A 1 67 ? 6.813 12.415 2.047 1.00 91.62 67 SER A N 1
ATOM 556 C CA . SER A 1 67 ? 7.813 13.482 1.898 1.00 91.62 67 SER A CA 1
ATOM 557 C C . SER A 1 67 ? 9.237 12.912 1.862 1.00 91.62 67 SER A C 1
ATOM 559 O O . SER A 1 67 ? 10.042 13.329 1.029 1.00 91.62 67 SER A O 1
ATOM 561 N N . MET A 1 68 ? 9.486 11.836 2.615 1.00 89.94 68 MET A N 1
ATOM 562 C CA . MET A 1 68 ? 10.767 11.114 2.674 1.00 89.94 68 MET A CA 1
ATOM 563 C C . MET A 1 68 ? 11.045 10.236 1.443 1.00 89.94 68 MET A C 1
ATOM 565 O O . MET A 1 68 ? 12.181 9.833 1.199 1.00 89.94 68 MET A O 1
ATOM 569 N N . GLY A 1 69 ? 10.032 9.961 0.614 1.00 88.00 69 GLY A N 1
ATOM 570 C CA . GLY A 1 69 ? 10.148 9.076 -0.555 1.00 88.00 69 GLY A CA 1
ATOM 571 C C . GLY A 1 69 ? 11.145 9.535 -1.627 1.00 88.00 69 GLY A C 1
ATOM 572 O O . GLY A 1 69 ? 11.478 8.763 -2.523 1.00 88.00 69 GLY A O 1
ATOM 573 N N . ASN A 1 70 ? 11.665 10.767 -1.544 1.00 86.25 70 ASN A N 1
ATOM 574 C CA . ASN A 1 70 ? 12.763 11.220 -2.401 1.00 86.25 70 ASN A CA 1
ATOM 575 C C . ASN A 1 70 ? 14.040 10.389 -2.233 1.00 86.25 70 ASN A C 1
ATOM 577 O O . ASN A 1 70 ? 14.848 10.395 -3.156 1.00 86.25 70 ASN A O 1
ATOM 581 N N . TRP A 1 71 ? 14.209 9.674 -1.119 1.00 88.94 71 TRP A N 1
ATOM 582 C CA . TRP A 1 71 ? 15.344 8.779 -0.900 1.00 88.94 71 TRP A CA 1
ATOM 583 C C . TRP A 1 71 ? 15.513 7.753 -2.036 1.00 88.94 71 TRP A C 1
ATOM 585 O O . TRP A 1 71 ? 16.600 7.648 -2.593 1.00 88.94 71 TRP A O 1
ATOM 595 N N . PHE A 1 72 ? 14.423 7.142 -2.514 1.00 89.94 72 PHE A N 1
ATOM 596 C CA . PHE A 1 72 ? 14.452 6.183 -3.631 1.00 89.94 72 PHE A CA 1
ATOM 597 C C . PHE A 1 72 ? 14.865 6.776 -4.992 1.00 89.94 72 PHE A C 1
ATOM 599 O O . PHE A 1 72 ? 15.006 6.046 -5.970 1.00 89.94 72 PHE A O 1
ATOM 606 N N . ARG A 1 73 ? 15.014 8.104 -5.106 1.00 86.19 73 ARG A N 1
ATOM 607 C CA . ARG A 1 73 ? 15.455 8.758 -6.349 1.00 86.19 73 ARG A CA 1
ATOM 608 C C . ARG A 1 73 ? 16.917 8.465 -6.664 1.00 86.19 73 ARG A C 1
ATOM 610 O O . ARG A 1 73 ? 17.270 8.443 -7.838 1.00 86.19 73 ARG A O 1
ATOM 617 N N . ASP A 1 74 ? 17.736 8.344 -5.630 1.00 84.69 74 ASP A N 1
ATOM 618 C CA . ASP A 1 74 ? 19.170 8.121 -5.739 1.00 84.69 74 ASP A CA 1
ATOM 619 C C . ASP A 1 74 ? 19.436 6.648 -5.438 1.00 84.69 74 ASP A C 1
ATOM 621 O O . ASP A 1 74 ? 19.581 6.247 -4.281 1.00 84.69 74 ASP A O 1
ATOM 625 N N . LEU A 1 75 ? 19.377 5.825 -6.487 1.00 80.31 75 LEU A N 1
ATOM 626 C CA . LEU A 1 75 ? 19.507 4.376 -6.353 1.00 80.31 75 LEU A CA 1
ATOM 627 C C . LEU A 1 75 ? 20.907 3.973 -5.892 1.00 80.31 75 LEU A C 1
ATOM 629 O O . LEU A 1 75 ? 21.016 3.037 -5.111 1.00 80.31 75 LEU A O 1
ATOM 633 N N . GLU A 1 76 ? 21.951 4.696 -6.296 1.00 80.88 76 GLU A N 1
ATOM 634 C CA . GLU A 1 76 ? 23.322 4.423 -5.862 1.00 80.88 76 GLU A CA 1
ATOM 635 C C . GLU A 1 76 ? 23.454 4.627 -4.351 1.00 80.88 76 GLU A C 1
ATOM 637 O O . GLU A 1 76 ? 23.817 3.698 -3.622 1.00 80.88 76 GLU A O 1
ATOM 642 N N . ARG A 1 77 ? 23.027 5.796 -3.851 1.00 83.31 77 ARG A N 1
ATOM 643 C CA . ARG A 1 77 ? 22.994 6.060 -2.409 1.00 83.31 77 ARG A CA 1
ATOM 644 C C . ARG A 1 77 ? 22.076 5.083 -1.681 1.00 83.31 77 ARG A C 1
ATOM 646 O O . ARG A 1 77 ? 22.419 4.622 -0.594 1.00 83.31 77 ARG A O 1
ATOM 653 N N . THR A 1 78 ? 20.919 4.756 -2.252 1.00 84.12 78 THR A N 1
ATOM 654 C CA . THR A 1 78 ? 19.960 3.812 -1.658 1.00 84.12 78 THR A CA 1
ATOM 655 C C . THR A 1 78 ? 20.583 2.427 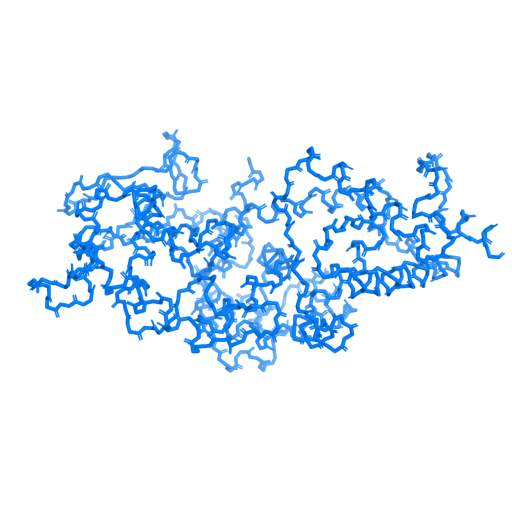-1.492 1.00 84.12 78 THR A C 1
ATOM 657 O O . THR A 1 78 ? 20.579 1.891 -0.385 1.00 84.12 78 THR A O 1
ATOM 660 N N . CYS A 1 79 ? 21.172 1.875 -2.555 1.00 82.50 79 CYS A N 1
ATOM 661 C CA . CYS A 1 79 ? 21.843 0.578 -2.548 1.00 82.50 79 CYS A CA 1
ATOM 662 C C . CYS A 1 79 ? 23.007 0.558 -1.557 1.00 82.50 79 CYS A C 1
ATOM 664 O O . CYS A 1 79 ? 23.077 -0.354 -0.734 1.00 82.50 79 CYS A O 1
ATOM 666 N N . TYR A 1 80 ? 23.852 1.593 -1.570 1.00 82.75 80 TYR A N 1
ATOM 667 C CA . TYR A 1 80 ? 24.926 1.753 -0.593 1.00 82.75 80 TYR A CA 1
ATOM 668 C C . TYR A 1 80 ? 24.374 1.701 0.840 1.00 82.75 80 TYR A C 1
ATOM 670 O O . TYR A 1 80 ? 24.772 0.862 1.641 1.00 82.75 80 TYR A O 1
ATOM 678 N N . THR A 1 81 ? 23.378 2.531 1.156 1.00 82.19 81 THR A N 1
ATOM 679 C CA . THR A 1 81 ? 22.837 2.646 2.522 1.00 82.19 81 THR A CA 1
ATOM 680 C C . THR A 1 81 ? 22.180 1.355 3.038 1.00 82.19 81 THR A C 1
ATOM 682 O O . THR A 1 81 ? 22.109 1.156 4.252 1.00 82.19 81 THR A O 1
ATOM 685 N N . ILE A 1 82 ? 21.683 0.496 2.138 1.00 85.56 82 ILE A N 1
ATOM 686 C CA . ILE A 1 82 ? 21.108 -0.819 2.472 1.00 85.56 82 ILE A CA 1
ATOM 687 C C . ILE A 1 82 ? 22.200 -1.882 2.657 1.00 85.56 82 ILE A C 1
ATOM 689 O O . ILE A 1 82 ? 22.043 -2.764 3.498 1.00 85.56 82 ILE A O 1
ATOM 693 N N . TYR A 1 83 ? 23.269 -1.832 1.857 1.00 84.56 83 TYR A N 1
ATOM 694 C CA . TYR A 1 83 ? 24.321 -2.852 1.853 1.00 84.56 83 TYR A CA 1
ATOM 695 C C . TYR A 1 83 ? 25.233 -2.770 3.083 1.00 84.56 83 TYR A C 1
ATOM 697 O O . TYR A 1 83 ? 25.744 -3.787 3.550 1.00 84.56 83 TYR A O 1
ATOM 705 N N . TRP A 1 84 ? 25.424 -1.567 3.624 1.00 85.88 84 TRP A N 1
ATOM 706 C CA . TRP A 1 84 ? 26.254 -1.349 4.805 1.00 85.88 84 TRP A CA 1
ATOM 707 C C . TRP A 1 84 ? 25.466 -1.480 6.117 1.00 85.88 84 TRP A C 1
ATOM 709 O O . TRP A 1 84 ? 24.270 -1.169 6.156 1.00 85.88 84 TRP A O 1
ATOM 719 N N . PRO A 1 85 ? 26.125 -1.899 7.217 1.00 89.88 85 PRO A N 1
ATOM 720 C CA . PRO A 1 85 ? 25.510 -1.913 8.539 1.00 89.88 85 PRO A CA 1
ATOM 721 C C . PRO A 1 85 ? 24.923 -0.543 8.922 1.00 89.88 85 PRO A C 1
ATOM 723 O O . PRO A 1 85 ? 25.484 0.495 8.557 1.00 89.88 85 PRO A O 1
ATOM 726 N N . PRO A 1 86 ? 23.798 -0.512 9.660 1.00 91.88 86 PRO A N 1
ATOM 727 C CA . PRO A 1 86 ? 23.216 0.740 10.127 1.00 91.88 86 PRO A CA 1
ATOM 728 C C . PRO A 1 86 ? 24.166 1.456 11.098 1.00 91.88 86 PRO A C 1
ATOM 730 O O . PRO A 1 86 ? 24.901 0.813 11.843 1.00 91.88 86 PRO A O 1
ATOM 733 N N . SER A 1 87 ? 24.114 2.788 11.128 1.00 91.62 87 SER A N 1
ATOM 734 C CA . SER A 1 87 ? 24.805 3.572 12.157 1.00 91.62 87 SER A CA 1
ATOM 735 C C . SER A 1 87 ? 24.170 3.351 13.536 1.00 91.62 87 SER A C 1
ATOM 737 O O . SER A 1 87 ? 22.966 3.092 13.637 1.00 91.62 87 SER A O 1
ATOM 739 N N . ASP A 1 88 ? 24.940 3.546 14.610 1.00 93.44 88 ASP A N 1
ATOM 740 C CA . ASP A 1 88 ? 24.409 3.488 15.980 1.00 93.44 88 ASP A CA 1
ATOM 741 C C . ASP A 1 88 ? 23.257 4.477 16.177 1.00 93.44 88 ASP A C 1
ATOM 743 O O . ASP A 1 88 ? 22.235 4.137 16.769 1.00 93.44 88 ASP A O 1
ATOM 747 N N . ALA A 1 89 ? 23.373 5.681 15.606 1.00 93.00 89 ALA A N 1
ATOM 748 C CA . ALA A 1 89 ? 22.314 6.684 15.643 1.00 93.00 89 ALA A CA 1
ATOM 749 C C . ALA A 1 89 ? 21.003 6.153 15.042 1.00 93.00 89 ALA A C 1
ATOM 751 O O . ALA A 1 89 ? 19.944 6.328 15.642 1.00 93.00 89 ALA A O 1
ATOM 752 N N . ARG A 1 90 ? 21.065 5.453 13.901 1.00 93.31 90 ARG A N 1
ATOM 753 C CA . ARG A 1 90 ? 19.893 4.842 13.258 1.00 93.31 90 ARG A CA 1
ATOM 754 C C . ARG A 1 90 ? 19.271 3.756 14.134 1.00 93.31 90 ARG A C 1
ATOM 756 O O . ARG A 1 90 ? 18.053 3.730 14.306 1.00 93.31 90 ARG A O 1
ATOM 763 N N . VAL A 1 91 ? 20.098 2.882 14.712 1.00 95.94 91 VAL A N 1
ATOM 764 C CA . VAL A 1 91 ? 19.643 1.801 15.601 1.00 95.94 91 VAL A CA 1
ATOM 765 C C . VAL A 1 91 ? 18.968 2.370 16.853 1.00 95.94 91 VAL A C 1
ATOM 767 O O . VAL A 1 91 ? 17.864 1.946 17.199 1.00 95.94 91 VAL A O 1
ATOM 770 N N . GLN A 1 92 ? 19.584 3.367 17.496 1.00 95.62 92 GLN A N 1
ATOM 771 C CA . GLN A 1 92 ? 19.043 4.009 18.697 1.00 95.62 92 GLN A CA 1
ATOM 772 C C . GLN A 1 92 ? 17.755 4.782 18.406 1.00 95.62 92 GLN A C 1
ATOM 774 O O . GLN A 1 92 ? 16.783 4.648 19.148 1.00 95.62 92 GLN A O 1
ATOM 779 N N . ASN A 1 93 ? 17.702 5.544 17.309 1.00 95.38 93 ASN A N 1
ATOM 780 C CA . ASN A 1 93 ? 16.513 6.320 16.954 1.00 95.38 93 ASN A CA 1
ATOM 781 C C . ASN A 1 93 ? 15.330 5.399 16.609 1.00 95.38 93 ASN A C 1
ATOM 783 O O . ASN A 1 93 ? 14.211 5.601 17.087 1.00 95.38 93 ASN A O 1
ATOM 787 N N . TRP A 1 94 ? 15.583 4.317 15.865 1.00 96.62 94 TRP A N 1
ATOM 788 C CA . TRP A 1 94 ? 14.589 3.272 15.618 1.00 96.62 94 TRP A CA 1
ATOM 789 C C . TRP A 1 94 ? 14.055 2.665 16.921 1.00 96.62 94 TRP A C 1
ATOM 791 O O . TRP A 1 94 ? 12.835 2.574 17.098 1.00 96.62 94 TRP A O 1
ATOM 801 N N . LEU A 1 95 ? 14.945 2.274 17.840 1.00 97.31 95 LEU A N 1
ATOM 802 C CA . LEU A 1 95 ? 14.565 1.687 19.124 1.00 97.31 95 LEU A CA 1
ATOM 803 C C . LEU A 1 95 ? 13.746 2.671 19.968 1.00 97.31 95 LEU A C 1
ATOM 805 O O . LEU A 1 95 ? 12.705 2.297 20.506 1.00 97.31 95 LEU A O 1
ATOM 809 N N . GLN A 1 96 ? 14.167 3.934 20.034 1.00 96.19 96 GLN A N 1
ATOM 810 C CA . GLN A 1 96 ? 13.467 4.987 20.767 1.00 96.19 96 GLN A CA 1
ATOM 811 C C . GLN A 1 96 ? 12.048 5.212 20.231 1.00 96.19 96 GLN A C 1
ATOM 813 O O . GLN A 1 96 ? 11.115 5.374 21.014 1.00 96.19 96 GLN A O 1
ATOM 818 N N . LYS A 1 97 ? 11.878 5.211 18.905 1.00 95.06 97 LYS A N 1
ATOM 819 C CA . LYS A 1 97 ? 10.595 5.504 18.250 1.00 95.06 97 LYS A CA 1
ATOM 820 C C . LYS A 1 97 ? 9.634 4.329 18.209 1.00 95.06 97 LYS A C 1
ATOM 822 O O . LYS A 1 97 ? 8.424 4.513 18.322 1.00 95.06 97 LYS A O 1
ATOM 827 N N . THR A 1 98 ? 10.152 3.130 17.965 1.00 96.38 98 THR A N 1
ATOM 828 C CA . THR A 1 98 ? 9.321 1.944 17.710 1.00 96.38 98 THR A CA 1
ATOM 829 C C . THR A 1 98 ? 9.217 1.018 18.915 1.00 96.38 98 THR A C 1
ATOM 831 O O . THR A 1 98 ? 8.326 0.161 18.941 1.00 96.38 98 THR A O 1
ATOM 834 N N . HIS A 1 99 ? 10.111 1.190 19.896 1.00 96.25 99 HIS A N 1
ATOM 835 C CA . HIS A 1 99 ? 10.317 0.291 21.031 1.00 96.25 99 HIS A CA 1
ATOM 836 C C . HIS A 1 99 ? 10.609 -1.153 20.605 1.00 96.25 99 HIS A C 1
ATOM 838 O O . HIS A 1 99 ? 10.244 -2.102 21.296 1.00 96.25 99 HIS A O 1
ATOM 844 N N . LEU A 1 100 ? 11.234 -1.322 19.438 1.00 97.12 100 LEU A N 1
ATOM 845 C CA . LEU A 1 100 ? 11.641 -2.609 18.893 1.00 97.12 100 LEU A CA 1
ATOM 846 C C . LEU A 1 100 ? 13.123 -2.563 18.501 1.00 97.12 100 LEU A C 1
ATOM 848 O O . LEU A 1 100 ? 13.583 -1.521 18.033 1.00 97.12 100 LEU A O 1
ATOM 852 N N . PRO A 1 101 ? 13.861 -3.679 18.621 1.00 97.38 101 PRO A N 1
ATOM 853 C CA . PRO A 1 101 ? 15.185 -3.826 18.041 1.00 97.38 101 PRO A CA 1
ATOM 854 C C . PRO A 1 101 ? 15.208 -3.452 16.559 1.00 97.38 101 PRO A C 1
ATOM 856 O O . PRO A 1 101 ? 14.205 -3.594 15.850 1.00 97.38 101 PRO A O 1
ATOM 859 N N . TYR A 1 102 ? 16.356 -2.982 16.076 1.00 96.38 102 TYR A N 1
ATOM 860 C CA . TYR A 1 102 ? 16.549 -2.710 14.650 1.00 96.38 102 TYR A CA 1
ATOM 861 C C . TYR A 1 102 ? 16.612 -4.016 13.847 1.00 96.38 102 TYR A C 1
ATOM 863 O O . TYR A 1 102 ? 16.044 -4.105 12.757 1.00 96.38 102 TYR A O 1
ATOM 871 N N . ASP A 1 103 ? 17.200 -5.072 14.407 1.00 95.69 103 ASP A N 1
ATOM 872 C CA . ASP A 1 103 ? 17.205 -6.390 13.780 1.00 95.69 103 ASP A CA 1
ATOM 873 C C . ASP A 1 103 ? 15.779 -7.009 13.785 1.00 95.69 103 ASP A C 1
ATOM 875 O O . ASP A 1 103 ? 15.110 -7.050 14.832 1.00 95.69 103 ASP A O 1
ATOM 879 N N . PRO A 1 104 ? 15.254 -7.462 12.625 1.00 95.44 104 PRO A N 1
ATOM 880 C CA . PRO A 1 104 ? 13.957 -8.134 12.551 1.00 95.44 104 PRO A CA 1
ATOM 881 C C . PRO A 1 104 ? 13.873 -9.427 13.365 1.00 95.44 104 PRO A C 1
ATOM 883 O O . PRO A 1 104 ? 12.818 -9.709 13.930 1.00 95.44 104 PRO A O 1
ATOM 886 N N . PHE A 1 105 ? 14.941 -10.214 13.440 1.00 94.44 105 PHE A N 1
ATOM 887 C CA . PHE A 1 105 ? 14.988 -11.483 14.163 1.00 94.44 105 PHE A CA 1
ATOM 888 C C . PHE A 1 105 ? 15.016 -11.277 15.677 1.00 94.44 105 PHE A C 1
ATOM 890 O O . PHE A 1 105 ? 14.345 -12.011 16.400 1.00 94.44 105 PHE A O 1
ATOM 897 N N . GLU A 1 106 ? 15.688 -10.234 16.163 1.00 95.56 106 GLU A N 1
ATOM 898 C CA . GLU A 1 106 ? 15.574 -9.826 17.569 1.00 95.56 106 GLU A CA 1
ATOM 899 C C . GLU A 1 106 ? 14.166 -9.295 17.872 1.00 95.56 106 GLU A C 1
ATOM 901 O O . GLU A 1 106 ? 13.551 -9.654 18.879 1.00 95.56 106 GLU A O 1
ATOM 906 N N . SER A 1 107 ? 13.604 -8.493 16.959 1.00 95.25 107 SER A N 1
ATOM 907 C CA . SER A 1 107 ? 12.244 -7.959 17.100 1.00 95.25 107 SER A CA 1
ATOM 908 C C . SER A 1 107 ? 11.191 -9.056 17.199 1.00 95.25 107 SER A C 1
ATOM 910 O O . SER A 1 107 ? 10.251 -8.923 17.976 1.00 95.25 107 SER A O 1
ATOM 912 N N . VAL A 1 108 ? 11.341 -10.141 16.436 1.00 90.38 108 VAL A N 1
ATOM 913 C CA . VAL A 1 108 ? 10.444 -11.306 16.451 1.00 90.38 108 VAL A CA 1
ATOM 914 C C . VAL A 1 108 ? 10.277 -11.891 17.859 1.00 90.38 108 VAL A C 1
ATOM 916 O O . VAL A 1 108 ? 9.187 -12.348 18.201 1.00 90.38 108 VAL A O 1
ATOM 919 N N . MET A 1 109 ? 11.331 -11.866 18.679 1.00 90.12 109 MET A N 1
ATOM 920 C CA . MET A 1 109 ? 11.316 -12.462 20.018 1.00 90.12 109 MET A CA 1
ATOM 921 C C . MET A 1 109 ? 10.474 -11.663 21.015 1.00 90.12 109 MET A C 1
ATOM 923 O O . MET A 1 109 ? 9.942 -12.237 21.965 1.00 90.12 109 MET A O 1
ATOM 927 N N . ILE A 1 110 ? 10.321 -10.355 20.794 1.00 93.81 110 ILE A N 1
ATOM 928 C CA . ILE A 1 110 ? 9.596 -9.463 21.709 1.00 93.81 110 ILE A CA 1
ATOM 929 C C . ILE A 1 110 ? 8.251 -8.992 21.144 1.00 93.81 110 ILE A C 1
ATOM 931 O O . ILE A 1 110 ? 7.297 -8.769 21.892 1.00 93.81 110 ILE A O 1
ATOM 935 N N . LEU A 1 111 ? 8.136 -8.877 19.819 1.00 95.25 111 LEU A N 1
ATOM 936 C CA . LEU A 1 111 ? 6.922 -8.479 19.118 1.00 95.25 111 LEU A CA 1
ATOM 937 C C . LEU A 1 111 ? 5.982 -9.683 19.026 1.00 95.25 111 LEU A C 1
ATOM 939 O O . LEU A 1 111 ? 5.858 -10.333 17.990 1.00 95.25 111 LEU A O 1
ATOM 943 N N . THR A 1 112 ? 5.325 -9.988 20.142 1.00 94.56 112 THR A N 1
ATOM 944 C CA . THR A 1 112 ? 4.432 -11.151 20.265 1.00 94.56 112 THR A CA 1
ATOM 945 C C . THR A 1 112 ? 2.953 -10.775 20.292 1.00 94.56 112 THR A C 1
ATOM 947 O O . THR A 1 112 ? 2.095 -11.615 20.007 1.00 94.56 112 THR A O 1
ATOM 950 N N . GLU A 1 113 ? 2.645 -9.513 20.581 1.00 95.81 113 GLU A N 1
ATOM 951 C CA . GLU A 1 113 ? 1.291 -8.993 20.745 1.00 95.81 113 GLU A CA 1
ATOM 952 C C . GLU A 1 113 ? 1.113 -7.658 20.014 1.00 95.81 113 GLU A C 1
ATOM 954 O O . GLU A 1 113 ? 2.071 -6.934 19.711 1.00 95.81 113 GLU A O 1
ATOM 959 N N . ARG A 1 114 ? -0.146 -7.333 19.730 1.00 94.81 114 ARG A N 1
ATOM 960 C CA . ARG A 1 114 ? -0.564 -6.000 19.308 1.00 94.81 114 ARG A CA 1
ATOM 961 C C . ARG A 1 114 ? -1.879 -5.610 19.962 1.00 94.81 114 ARG A C 1
ATOM 963 O O . ARG A 1 114 ? -2.727 -6.462 20.217 1.00 94.81 114 ARG A O 1
ATOM 970 N N . GLU A 1 115 ? -2.075 -4.310 20.100 1.00 96.06 115 GLU A N 1
ATOM 971 C CA . GLU A 1 115 ? -3.349 -3.737 20.508 1.00 96.06 115 GLU A CA 1
ATOM 972 C C . GLU A 1 115 ? -4.296 -3.641 19.297 1.00 96.06 115 GLU A C 1
ATOM 974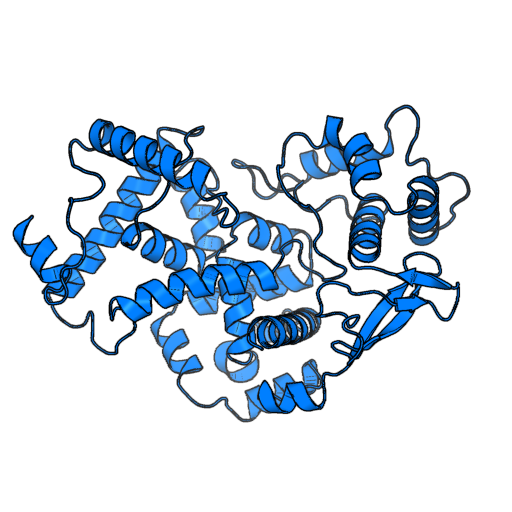 O O . GLU A 1 115 ? -3.902 -3.226 18.199 1.00 96.06 115 GLU A O 1
ATOM 979 N N . ILE A 1 116 ? -5.559 -4.012 19.500 1.00 96.31 116 ILE A N 1
ATOM 980 C CA . ILE A 1 116 ? -6.678 -3.738 18.590 1.00 96.31 116 ILE A CA 1
ATOM 981 C C . ILE A 1 116 ? -7.814 -3.050 19.355 1.00 96.31 116 ILE A C 1
ATOM 983 O O . ILE A 1 116 ? -7.905 -3.135 20.578 1.00 96.31 116 ILE A O 1
ATOM 987 N N . ILE A 1 117 ? -8.725 -2.391 18.641 1.00 95.88 117 ILE A N 1
ATOM 988 C CA . ILE A 1 117 ? -9.913 -1.762 19.235 1.00 95.88 117 ILE A CA 1
ATOM 989 C C . ILE A 1 117 ? -11.127 -2.656 18.983 1.00 95.88 117 ILE A C 1
ATOM 991 O O . ILE A 1 117 ? -11.406 -3.022 17.841 1.00 95.88 117 ILE A O 1
ATOM 995 N N . CYS A 1 118 ? -11.869 -3.004 20.039 1.00 96.94 118 CYS A N 1
ATOM 996 C CA . CYS A 1 118 ? -13.097 -3.780 19.903 1.00 96.94 118 CYS A CA 1
ATOM 997 C C . CYS A 1 118 ? -14.152 -3.004 19.087 1.00 96.94 118 CYS A C 1
ATOM 999 O O . CYS A 1 118 ? -14.579 -1.939 19.532 1.00 96.94 118 CYS A O 1
ATOM 1001 N N . PRO A 1 119 ? -14.675 -3.561 17.976 1.00 96.00 119 PRO A N 1
ATOM 1002 C CA . PRO A 1 119 ? -15.690 -2.908 17.141 1.00 96.00 119 PRO A CA 1
ATOM 1003 C C . PRO A 1 119 ? -16.999 -2.528 17.850 1.00 96.00 119 PRO A C 1
ATOM 1005 O O . PRO A 1 119 ? -17.748 -1.701 17.338 1.00 96.00 119 PRO A O 1
ATOM 1008 N N . LYS A 1 120 ? -17.305 -3.154 18.997 1.00 95.94 120 LYS A N 1
ATOM 1009 C CA . LYS A 1 120 ? -18.548 -2.934 19.755 1.00 95.94 120 LYS A CA 1
ATOM 1010 C C . LYS A 1 120 ? -18.363 -1.993 20.939 1.00 95.94 120 LYS A C 1
ATOM 1012 O O . LYS A 1 120 ? -18.991 -0.951 20.991 1.00 95.94 120 LYS A O 1
ATOM 1017 N N . CYS A 1 121 ? -17.526 -2.363 21.907 1.00 95.94 121 CYS A N 1
ATOM 1018 C CA . CYS A 1 121 ? -17.374 -1.575 23.136 1.00 95.94 121 CYS A CA 1
ATOM 1019 C C . CYS A 1 121 ? -16.217 -0.574 23.092 1.00 95.94 121 CYS A C 1
ATOM 1021 O O . CYS A 1 121 ? -15.977 0.096 24.091 1.00 95.94 121 CYS A O 1
ATOM 1023 N N . LEU A 1 122 ? -15.469 -0.518 21.982 1.00 95.81 122 LEU A N 1
ATOM 1024 C CA . LEU A 1 122 ? -14.357 0.408 21.737 1.00 95.81 122 LEU A CA 1
ATOM 1025 C C . LEU A 1 122 ? -13.187 0.308 22.729 1.00 95.81 122 LEU A C 1
ATOM 1027 O O . LEU A 1 122 ? -12.229 1.073 22.642 1.00 95.81 122 LEU A O 1
ATOM 1031 N N . LYS A 1 123 ? -13.219 -0.670 23.640 1.00 96.38 123 LYS A N 1
ATOM 1032 C CA . LYS A 1 123 ? -12.098 -0.983 24.525 1.00 96.38 123 LYS A CA 1
ATOM 1033 C C . LYS A 1 123 ? -10.939 -1.561 23.717 1.00 96.38 123 LYS A C 1
ATOM 1035 O O . LYS A 1 123 ? -11.148 -2.349 22.789 1.00 96.38 123 LYS A O 1
ATOM 1040 N N . LYS A 1 124 ? -9.729 -1.179 24.116 1.00 97.31 124 LYS A N 1
ATOM 1041 C CA . LYS A 1 124 ? -8.473 -1.771 23.656 1.00 97.31 124 LYS A CA 1
ATOM 1042 C C . LYS A 1 124 ? -8.407 -3.234 24.097 1.00 97.31 124 LYS A C 1
ATOM 1044 O O . LYS A 1 124 ? -8.858 -3.575 25.192 1.00 97.31 124 LYS A O 1
ATOM 1049 N N . VAL A 1 125 ? -7.916 -4.094 23.216 1.00 97.56 125 VAL A N 1
ATOM 1050 C CA . VAL A 1 125 ? -7.749 -5.530 23.442 1.00 97.56 125 VAL A CA 1
ATOM 1051 C C . VAL A 1 125 ? -6.385 -5.918 22.899 1.00 97.56 125 VAL A C 1
ATOM 1053 O O . VAL A 1 125 ? -6.138 -5.755 21.705 1.00 97.56 125 VAL A O 1
ATOM 1056 N N . ASP A 1 126 ? -5.526 -6.457 23.754 1.00 97.19 126 ASP A N 1
ATOM 1057 C CA . ASP A 1 126 ? -4.261 -7.030 23.315 1.00 97.19 126 ASP A CA 1
ATOM 1058 C C . ASP A 1 126 ? -4.489 -8.429 22.749 1.00 97.19 126 ASP A C 1
ATOM 1060 O O . ASP A 1 126 ? -5.212 -9.258 23.313 1.00 97.19 126 ASP A O 1
ATOM 1064 N N . VAL A 1 127 ? -3.912 -8.681 21.577 1.00 96.62 127 VAL A N 1
ATOM 1065 C CA . VAL A 1 127 ? -4.020 -9.955 20.871 1.00 96.62 127 VAL A CA 1
ATOM 1066 C C . VAL A 1 127 ? -2.647 -10.466 20.485 1.00 96.62 127 VAL A C 1
ATOM 1068 O O . VAL A 1 127 ? -1.795 -9.723 19.996 1.00 96.62 127 VAL A O 1
ATOM 1071 N N . ARG A 1 128 ? -2.455 -11.775 20.642 1.00 96.38 128 ARG A N 1
ATOM 1072 C CA . ARG A 1 128 ? -1.258 -12.462 20.161 1.00 96.38 128 ARG A CA 1
ATOM 1073 C C . ARG A 1 128 ? -1.182 -12.373 18.642 1.00 96.38 128 ARG A C 1
ATOM 1075 O O . ARG A 1 128 ? -2.155 -12.654 17.936 1.00 96.38 128 ARG A O 1
ATOM 1082 N N . LEU A 1 129 ? -0.006 -12.020 18.134 1.00 95.38 129 LEU A N 1
ATOM 1083 C CA . LEU A 1 129 ? 0.268 -11.995 16.700 1.00 95.38 129 LEU A CA 1
ATOM 1084 C C . LEU A 1 129 ? 0.229 -13.408 16.115 1.00 95.38 129 LEU A C 1
ATOM 1086 O O . LEU A 1 129 ? -0.326 -13.608 15.037 1.00 95.38 129 LEU A O 1
ATOM 1090 N N . VAL A 1 130 ? 0.747 -14.388 16.854 1.00 93.31 130 VAL A N 1
ATOM 1091 C CA . VAL A 1 130 ? 0.658 -15.818 16.544 1.00 93.31 130 VAL A CA 1
ATOM 1092 C C . VAL A 1 130 ? 0.401 -16.594 17.822 1.00 93.31 130 VAL A C 1
ATOM 1094 O O . VAL A 1 130 ? 0.944 -16.266 18.875 1.00 93.31 130 VAL A O 1
ATOM 1097 N N . ASN A 1 131 ? -0.420 -17.634 17.722 1.00 92.56 131 ASN A N 1
ATOM 1098 C CA . ASN A 1 131 ? -0.641 -18.585 18.800 1.00 92.56 131 ASN A CA 1
ATOM 1099 C C . ASN A 1 131 ? -0.688 -20.035 18.263 1.00 92.56 131 ASN A C 1
ATOM 1101 O O . ASN A 1 131 ? -0.845 -20.244 17.051 1.00 92.56 131 ASN A O 1
ATOM 1105 N N . PRO A 1 132 ? -0.556 -21.046 19.146 1.00 91.88 132 PRO A N 1
ATOM 1106 C CA . PRO A 1 132 ? -0.607 -22.456 18.751 1.00 91.88 132 PRO A CA 1
ATOM 1107 C C . PRO A 1 132 ? -1.956 -22.895 18.168 1.00 91.88 132 PRO A C 1
ATOM 1109 O O . PRO A 1 132 ? -2.005 -23.841 17.391 1.00 91.88 132 PRO A O 1
ATOM 1112 N N . THR A 1 133 ? -3.047 -22.203 18.508 1.00 91.69 133 THR A N 1
ATOM 1113 C CA . THR A 1 133 ? -4.407 -22.541 18.057 1.00 91.69 133 THR A CA 1
ATOM 1114 C C . THR A 1 133 ? -4.715 -22.072 16.635 1.00 91.69 133 THR A C 1
ATOM 1116 O O . THR A 1 133 ? -5.810 -22.325 16.142 1.00 91.69 133 THR A O 1
ATOM 1119 N N . GLY A 1 134 ? -3.793 -21.370 15.968 1.00 91.94 134 GLY A N 1
ATOM 1120 C CA . GLY A 1 134 ? -4.001 -20.905 14.594 1.00 91.94 134 GLY A CA 1
ATOM 1121 C C . GLY A 1 134 ? -4.817 -19.614 14.467 1.00 91.94 134 GLY A C 1
ATOM 1122 O O . GLY A 1 134 ? -5.107 -19.195 13.349 1.00 91.94 134 GLY A O 1
ATOM 1123 N N . SER A 1 135 ? -5.182 -18.979 15.585 1.00 95.00 135 SER A N 1
ATOM 1124 C CA . SER A 1 135 ? -6.135 -17.861 15.641 1.00 95.00 135 SER A CA 1
ATOM 1125 C C . SER A 1 135 ? -5.498 -16.502 15.940 1.00 95.00 135 SER A C 1
ATOM 1127 O O . SER A 1 135 ? -6.216 -15.539 16.205 1.00 95.00 135 SER A O 1
ATOM 1129 N N . GLY A 1 136 ? -4.167 -16.408 15.933 1.00 95.56 136 GLY A N 1
ATOM 1130 C CA . GLY A 1 136 ? -3.425 -15.165 16.137 1.00 95.56 136 GLY A CA 1
ATOM 1131 C C . GLY A 1 136 ? -3.630 -14.158 15.005 1.00 95.56 136 GLY A C 1
ATOM 1132 O O . GLY A 1 136 ? -4.056 -14.498 13.901 1.00 95.56 136 GLY A O 1
ATOM 1133 N N . TYR A 1 137 ? -3.336 -12.887 15.274 1.00 95.31 137 TYR A N 1
ATOM 1134 C CA . TYR A 1 137 ? -3.636 -11.782 14.357 1.00 95.31 137 TYR A CA 1
ATOM 1135 C C . TYR A 1 137 ? -2.990 -11.922 12.971 1.00 95.31 137 TYR A C 1
ATOM 1137 O O . TYR A 1 137 ? -3.607 -11.588 11.961 1.00 95.31 137 TYR A O 1
ATOM 1145 N N . LEU A 1 138 ? -1.777 -12.462 12.879 1.00 93.69 138 LEU A N 1
ATOM 1146 C CA . LEU A 1 138 ? -1.095 -12.685 11.600 1.00 93.69 138 LEU A CA 1
ATOM 1147 C C . LEU A 1 138 ? -1.479 -14.016 10.931 1.00 93.69 138 LEU A C 1
ATOM 1149 O O . LEU A 1 138 ? -1.047 -14.273 9.810 1.00 93.69 138 LEU A O 1
ATOM 1153 N N . GLN A 1 139 ? -2.306 -14.846 11.570 1.00 91.75 139 GLN A N 1
ATOM 1154 C CA . GLN A 1 139 ? -2.773 -16.124 11.025 1.00 91.75 139 GLN A CA 1
ATOM 1155 C C . GLN A 1 139 ? -4.066 -15.941 10.202 1.00 91.75 139 GLN A C 1
ATOM 1157 O O . GLN A 1 139 ? -4.680 -14.866 10.197 1.00 91.75 139 GLN A O 1
ATOM 1162 N N . HIS A 1 140 ? -4.429 -16.961 9.415 1.00 86.25 140 HIS A N 1
ATOM 1163 C CA . HIS A 1 140 ? -5.548 -16.896 8.463 1.00 86.25 140 HIS A CA 1
ATOM 1164 C C . HIS A 1 140 ? -6.895 -16.735 9.183 1.00 86.25 140 HIS A C 1
ATOM 1166 O O . HIS A 1 140 ? -7.632 -15.788 8.918 1.00 86.25 140 HIS A O 1
ATOM 1172 N N . GLU A 1 141 ? -7.137 -17.580 10.183 1.00 89.38 141 GLU A N 1
ATOM 1173 C CA . GLU A 1 141 ? -8.381 -17.664 10.952 1.00 89.38 141 GLU A CA 1
ATOM 1174 C C . GLU A 1 141 ? -8.359 -16.762 12.193 1.00 89.38 141 GLU A C 1
ATOM 1176 O O . GLU A 1 141 ? -8.757 -17.175 13.285 1.00 89.38 141 GLU A O 1
ATOM 1181 N N . PHE A 1 142 ? -7.844 -15.530 12.072 1.00 94.94 142 PHE A N 1
ATOM 1182 C CA . PHE A 1 142 ? -7.774 -14.634 13.228 1.00 94.94 142 PHE A CA 1
ATOM 1183 C C . PHE A 1 142 ? -9.154 -14.462 13.865 1.00 94.94 142 PHE A C 1
ATOM 1185 O O . PHE A 1 142 ? -10.085 -13.905 13.268 1.00 94.94 142 PHE A O 1
ATOM 1192 N N . THR A 1 143 ? -9.243 -14.889 15.120 1.00 96.56 143 THR A N 1
ATOM 1193 C CA . THR A 1 143 ? -10.424 -14.726 15.948 1.00 96.56 143 THR A CA 1
ATOM 1194 C C . THR A 1 143 ? -10.015 -14.553 17.401 1.00 96.56 143 THR A C 1
ATOM 1196 O O . THR A 1 143 ? -9.187 -15.292 17.929 1.00 96.56 143 THR A O 1
ATOM 1199 N N . THR A 1 144 ? -10.654 -13.608 18.079 1.00 97.12 144 THR A N 1
ATOM 1200 C CA . THR A 1 144 ? -10.532 -13.430 19.529 1.00 97.12 144 THR A CA 1
ATOM 1201 C C . THR A 1 144 ? -11.875 -13.021 20.123 1.00 97.12 144 THR A C 1
ATOM 1203 O O . THR A 1 144 ? -12.755 -12.545 19.405 1.00 97.12 144 THR A O 1
ATOM 1206 N N . THR A 1 145 ? -12.054 -13.182 21.428 1.00 97.81 145 THR A N 1
ATOM 1207 C CA . THR A 1 145 ? -13.259 -12.733 22.134 1.00 97.81 145 THR A CA 1
ATOM 1208 C C . THR A 1 145 ? -12.921 -11.494 22.943 1.00 97.81 145 THR A C 1
ATOM 1210 O O . THR A 1 145 ? -12.002 -11.511 23.756 1.00 97.81 145 THR A O 1
ATOM 1213 N N . CYS A 1 146 ? -13.670 -10.407 22.745 1.00 97.88 146 CYS A N 1
ATOM 1214 C CA . CYS A 1 146 ? -13.480 -9.198 23.537 1.00 97.88 146 CYS A CA 1
ATOM 1215 C C . CYS A 1 146 ? -13.753 -9.485 25.027 1.00 97.88 146 CYS A C 1
ATOM 1217 O O . CYS A 1 146 ? -14.875 -9.893 25.348 1.00 97.88 146 CYS A O 1
ATOM 1219 N N . PRO A 1 147 ? -12.816 -9.189 25.945 1.00 97.31 147 PRO A N 1
ATOM 1220 C CA . PRO A 1 147 ? -13.020 -9.424 27.376 1.00 97.31 147 PRO A CA 1
ATOM 1221 C C . PRO A 1 147 ? -14.117 -8.528 27.968 1.00 97.31 147 PRO A C 1
ATOM 1223 O O . PRO A 1 147 ? -14.774 -8.904 28.930 1.00 97.31 147 PRO A O 1
ATOM 1226 N N . GLY A 1 148 ? -14.358 -7.352 27.377 1.00 96.44 148 GLY A N 1
ATOM 1227 C CA . GLY A 1 148 ? -15.339 -6.394 27.886 1.00 96.44 148 GLY A CA 1
ATOM 1228 C C . GLY A 1 148 ? -16.787 -6.682 27.483 1.00 96.44 148 GLY A C 1
ATOM 1229 O O . GLY A 1 148 ? -17.684 -6.525 28.301 1.00 96.44 148 GLY A O 1
ATOM 1230 N N . CYS A 1 149 ? -17.040 -7.058 26.225 1.00 96.69 149 CYS A N 1
ATOM 1231 C CA . CYS A 1 149 ? -18.409 -7.199 25.699 1.00 96.69 149 CYS A CA 1
ATOM 1232 C C . CYS A 1 149 ? -18.694 -8.547 25.025 1.00 96.69 149 CYS A C 1
ATOM 1234 O O . CYS A 1 149 ? -19.742 -8.707 24.402 1.00 96.69 149 CYS A O 1
ATOM 1236 N N . ARG A 1 150 ? -17.750 -9.496 25.092 1.00 97.44 150 ARG A N 1
ATOM 1237 C CA . ARG A 1 150 ? -17.840 -10.853 24.524 1.00 97.44 150 ARG A CA 1
ATOM 1238 C C . ARG A 1 150 ? -18.067 -10.934 23.010 1.00 97.44 150 ARG A C 1
ATOM 1240 O O . ARG A 1 150 ? -18.363 -12.004 22.487 1.00 97.44 150 ARG A O 1
ATOM 1247 N N . LEU A 1 151 ? -17.889 -9.833 22.277 1.00 96.81 151 LEU A N 1
ATOM 1248 C CA . LEU A 1 151 ? -17.921 -9.862 20.816 1.00 96.81 151 LEU A CA 1
ATOM 1249 C C . LEU A 1 151 ? -16.788 -10.768 20.310 1.00 96.81 151 LEU A C 1
ATOM 1251 O O . LEU A 1 151 ? -15.625 -10.514 20.618 1.00 96.81 151 LEU A O 1
ATOM 1255 N N . LYS A 1 152 ? -17.116 -11.769 19.486 1.00 97.44 152 LYS A N 1
ATOM 1256 C CA . LYS A 1 152 ? -16.125 -12.488 18.671 1.00 97.44 152 LYS A CA 1
ATOM 1257 C C . LYS A 1 152 ? -15.598 -11.538 17.593 1.00 97.44 152 LYS A C 1
ATOM 1259 O O . LYS A 1 152 ? -16.358 -11.182 16.690 1.00 97.44 152 LYS A O 1
ATOM 1264 N N . ILE A 1 153 ? -14.353 -11.092 17.719 1.00 97.00 153 ILE A N 1
ATOM 1265 C CA . ILE A 1 153 ? -13.653 -10.174 16.815 1.00 97.00 153 ILE A CA 1
ATOM 1266 C C . ILE A 1 153 ? -12.918 -10.990 15.751 1.00 97.00 153 ILE A C 1
ATOM 1268 O O . ILE A 1 153 ? -12.208 -11.934 16.081 1.00 97.00 153 ILE A O 1
ATOM 1272 N N . THR A 1 154 ? -13.066 -10.592 14.489 1.00 95.12 154 THR A N 1
ATOM 1273 C CA . THR A 1 154 ? -12.364 -11.156 13.326 1.00 95.12 154 THR A CA 1
ATOM 1274 C C . THR A 1 154 ? -11.749 -10.027 12.498 1.00 95.12 154 THR A C 1
ATOM 1276 O O . THR A 1 154 ? -12.096 -8.856 12.688 1.00 95.12 154 THR A O 1
ATOM 1279 N N . LYS A 1 155 ? -10.876 -10.361 11.536 1.00 91.56 155 LYS A N 1
ATOM 1280 C CA . LYS A 1 155 ? -10.316 -9.380 10.585 1.00 91.56 155 LYS A CA 1
ATOM 1281 C C . LYS A 1 155 ? -11.407 -8.635 9.820 1.00 91.56 155 LYS A C 1
ATOM 1283 O O . LYS A 1 155 ? -11.308 -7.423 9.665 1.00 91.56 155 LYS A O 1
ATOM 1288 N N . GLU A 1 156 ? -12.468 -9.335 9.416 1.00 90.44 156 GLU A N 1
ATOM 1289 C CA . GLU A 1 156 ? -13.615 -8.722 8.738 1.00 90.44 156 GLU A CA 1
ATOM 1290 C C . GLU A 1 156 ? -14.288 -7.663 9.617 1.00 90.44 156 GLU A C 1
ATOM 1292 O O . GLU A 1 156 ? -14.499 -6.543 9.159 1.00 90.44 156 GLU A O 1
ATOM 1297 N N . LYS A 1 157 ? -14.555 -7.964 10.896 1.00 93.75 157 LYS A N 1
ATOM 1298 C CA . LYS A 1 157 ? -15.179 -6.995 11.812 1.00 93.75 157 LYS A CA 1
ATOM 1299 C C . LYS A 1 157 ? -14.289 -5.782 12.080 1.00 93.75 157 LYS A C 1
ATOM 1301 O O . LYS A 1 157 ? -14.804 -4.678 12.223 1.00 93.75 157 LYS A O 1
ATOM 1306 N N . LEU A 1 158 ? -12.971 -5.975 12.131 1.00 94.38 158 LEU A N 1
ATOM 1307 C CA . LEU A 1 158 ? -12.000 -4.885 12.256 1.00 94.38 158 LEU A CA 1
ATOM 1308 C C . LEU A 1 158 ? -11.984 -3.987 11.007 1.00 94.38 158 LEU A C 1
ATOM 1310 O O . LEU A 1 158 ? -12.045 -2.764 11.128 1.00 94.38 158 LEU A O 1
ATOM 1314 N N . SER A 1 159 ? -11.974 -4.578 9.809 1.00 89.62 159 SER A N 1
ATOM 1315 C CA . SER A 1 159 ? -12.091 -3.836 8.545 1.00 89.62 159 SER A CA 1
ATOM 1316 C C . SER A 1 159 ? -13.418 -3.095 8.430 1.00 89.62 159 SER A C 1
ATOM 1318 O O . SER A 1 159 ? -13.447 -1.938 8.015 1.00 89.62 159 SER A O 1
ATOM 1320 N N . PHE A 1 160 ? -14.509 -3.747 8.831 1.00 91.06 160 PHE A N 1
ATOM 1321 C CA . PHE A 1 160 ? -15.838 -3.157 8.850 1.00 91.06 160 PHE A CA 1
ATOM 1322 C C . PHE A 1 160 ? -15.882 -1.953 9.798 1.00 91.06 160 PHE A C 1
ATOM 1324 O O . PHE A 1 160 ? -16.368 -0.889 9.419 1.00 91.06 160 PHE A O 1
ATOM 1331 N N . HIS A 1 161 ? -15.318 -2.088 11.003 1.00 92.69 161 HIS A N 1
ATOM 1332 C CA . HIS A 1 161 ? -15.212 -0.985 11.954 1.00 92.69 161 HIS A CA 1
ATOM 1333 C C . HIS A 1 161 ? -14.454 0.206 11.364 1.00 92.69 161 HIS A C 1
ATOM 1335 O O . HIS A 1 161 ? -14.934 1.334 11.444 1.00 92.69 161 HIS A O 1
ATOM 1341 N N . LYS A 1 162 ? -13.303 -0.041 10.726 1.00 90.56 162 LYS A N 1
ATOM 1342 C CA . LYS A 1 162 ? -12.503 1.002 10.070 1.00 90.56 162 LYS A CA 1
ATOM 1343 C C . LYS A 1 162 ? -13.293 1.719 8.969 1.00 90.56 162 LYS A C 1
ATOM 1345 O O . LYS A 1 162 ? -13.322 2.945 8.957 1.00 90.56 162 LYS A O 1
ATOM 1350 N N . LEU A 1 163 ? -13.976 0.969 8.101 1.00 89.44 163 LEU A N 1
ATOM 1351 C CA . LEU A 1 163 ? -14.837 1.523 7.052 1.00 89.44 163 LEU A CA 1
ATOM 1352 C C . LEU A 1 163 ? -15.924 2.430 7.639 1.00 89.44 163 LEU A C 1
ATOM 1354 O O . LEU A 1 163 ? -16.099 3.557 7.183 1.00 89.44 163 LEU A O 1
ATOM 1358 N N . VAL A 1 164 ? -16.662 1.944 8.641 1.00 91.06 164 VAL A N 1
ATOM 1359 C CA . VAL A 1 164 ? -17.761 2.714 9.232 1.00 91.06 164 VAL A CA 1
ATOM 1360 C C . VAL A 1 164 ? -17.236 3.932 9.976 1.00 91.06 164 VAL A C 1
ATOM 1362 O O . VAL A 1 164 ? -17.810 5.005 9.832 1.00 91.06 164 VAL A O 1
ATOM 1365 N N . LYS A 1 165 ? -16.131 3.799 10.715 1.00 91.38 165 LYS A N 1
ATOM 1366 C CA . LYS A 1 165 ? -15.473 4.921 11.388 1.00 91.38 165 LYS A CA 1
ATOM 1367 C C . LYS A 1 165 ? -15.105 6.025 10.397 1.00 91.38 165 LYS A C 1
ATOM 1369 O O . LYS A 1 165 ? -15.401 7.186 10.656 1.00 91.38 165 LYS A O 1
ATOM 1374 N N . ASP A 1 166 ? -14.522 5.676 9.254 1.00 89.56 166 ASP A N 1
ATOM 1375 C CA . ASP A 1 166 ? -14.195 6.652 8.211 1.00 89.56 166 ASP A CA 1
ATOM 1376 C C . ASP A 1 166 ? -15.464 7.226 7.544 1.00 89.56 166 ASP A C 1
ATOM 1378 O O . ASP A 1 166 ? -15.496 8.397 7.158 1.00 89.56 166 ASP A O 1
ATOM 1382 N N . LEU A 1 167 ? -16.540 6.435 7.445 1.00 89.56 167 LEU A N 1
ATOM 1383 C CA . LEU A 1 167 ? -17.835 6.857 6.899 1.00 89.56 167 LEU A CA 1
ATOM 1384 C C . LEU A 1 167 ? -18.571 7.851 7.798 1.00 89.56 167 LEU A C 1
ATOM 1386 O O . LEU A 1 167 ? -19.200 8.763 7.276 1.00 89.56 167 LEU A O 1
ATOM 1390 N N . VAL A 1 168 ? -18.507 7.710 9.118 1.00 90.56 168 VAL A N 1
ATOM 1391 C CA . VAL A 1 168 ? -19.201 8.627 10.041 1.00 90.56 168 VAL A CA 1
ATOM 1392 C C . VAL A 1 168 ? -18.309 9.734 10.586 1.00 90.56 168 VAL A C 1
ATOM 1394 O O . VAL A 1 168 ? -18.822 10.725 11.093 1.00 90.56 168 VAL A O 1
ATOM 1397 N N . GLY A 1 169 ? -16.990 9.565 10.486 1.00 87.81 169 GLY A N 1
ATOM 1398 C CA . GLY A 1 169 ? -16.019 10.505 11.026 1.00 87.81 169 GLY A CA 1
ATOM 1399 C C . GLY A 1 169 ? -15.976 11.841 10.287 1.00 87.81 169 GLY A C 1
ATOM 1400 O O . GLY A 1 169 ? -16.460 11.967 9.161 1.00 87.81 169 GLY A O 1
ATOM 1401 N N . SER A 1 170 ? -15.311 12.819 10.887 1.00 78.44 170 SER A N 1
ATOM 1402 C CA . SER A 1 170 ? -15.148 14.177 10.344 1.00 78.44 170 SER A CA 1
ATOM 1403 C C . SER A 1 170 ? -14.311 14.294 9.058 1.00 78.44 170 SER A C 1
ATOM 1405 O O . SER A 1 170 ? -14.390 15.313 8.376 1.00 78.44 170 SER A O 1
ATOM 1407 N N . SER A 1 171 ? -13.528 13.273 8.684 1.00 78.50 171 SER A N 1
ATOM 1408 C CA . SER A 1 171 ? -12.807 13.253 7.399 1.00 78.50 171 SER A CA 1
ATOM 1409 C C . SER A 1 171 ? -13.790 13.236 6.229 1.00 78.50 171 SER A C 1
ATOM 1411 O O . SER A 1 171 ? -14.602 12.324 6.130 1.00 78.50 171 SER A O 1
ATOM 1413 N N . ASP A 1 172 ? -13.689 14.167 5.282 1.00 73.56 172 ASP A N 1
ATOM 1414 C CA . ASP A 1 172 ? -14.574 14.215 4.104 1.00 73.56 172 ASP A CA 1
ATOM 1415 C C . ASP A 1 172 ? -14.328 13.071 3.088 1.00 73.56 172 ASP A C 1
ATOM 1417 O O . ASP A 1 172 ? -15.016 12.979 2.069 1.00 73.56 172 ASP A O 1
ATOM 1421 N N . VAL A 1 173 ? -13.353 12.190 3.340 1.00 84.56 173 VAL A N 1
ATOM 1422 C CA . VAL A 1 173 ? -12.814 11.256 2.344 1.00 84.56 173 VAL A CA 1
ATOM 1423 C C . VAL A 1 173 ? -12.813 9.817 2.856 1.00 84.56 173 VAL A C 1
ATOM 1425 O O . VAL A 1 173 ? -12.274 9.526 3.924 1.00 84.56 173 VAL A O 1
ATOM 1428 N N . LEU A 1 174 ? -13.356 8.907 2.042 1.00 87.50 174 LEU A N 1
ATOM 1429 C CA . LEU A 1 174 ? -13.204 7.456 2.190 1.00 87.50 174 LEU A CA 1
ATOM 1430 C C . LEU A 1 174 ? -12.052 6.954 1.312 1.00 87.50 174 LEU A C 1
ATOM 1432 O O . LEU A 1 174 ? -11.811 7.504 0.232 1.00 87.50 174 LEU A O 1
ATOM 1436 N N . ALA A 1 175 ? -11.376 5.879 1.722 1.00 86.00 175 ALA A N 1
ATOM 1437 C CA . ALA A 1 175 ? -10.400 5.219 0.854 1.00 86.00 175 ALA A CA 1
ATOM 1438 C C . ALA A 1 175 ? -11.043 4.835 -0.493 1.00 86.00 175 ALA A C 1
ATOM 1440 O O . ALA A 1 175 ? -12.203 4.437 -0.535 1.00 86.00 175 ALA A O 1
ATOM 1441 N N . GLY A 1 176 ? -10.322 4.980 -1.604 1.00 84.12 176 GLY A N 1
ATOM 1442 C CA . GLY A 1 176 ? -10.834 4.746 -2.953 1.00 84.12 176 GLY A CA 1
ATOM 1443 C C . GLY A 1 176 ? -11.817 5.796 -3.480 1.00 84.12 176 GLY A C 1
ATOM 1444 O O . GLY A 1 176 ? -12.442 5.555 -4.507 1.00 84.12 176 GLY A O 1
ATOM 1445 N N . THR A 1 177 ? -12.020 6.939 -2.818 1.00 86.12 177 THR A N 1
ATOM 1446 C CA . THR A 1 177 ? -12.976 7.963 -3.296 1.00 86.12 177 THR A CA 1
ATOM 1447 C C . THR A 1 177 ? -12.328 9.257 -3.763 1.00 86.12 177 THR A C 1
ATOM 1449 O O . THR A 1 177 ? -12.958 9.998 -4.527 1.00 86.12 177 THR A O 1
ATOM 1452 N N . LEU A 1 178 ? -11.082 9.508 -3.363 1.00 87.44 178 LEU A N 1
ATOM 1453 C CA . LEU A 1 178 ? -10.380 10.753 -3.657 1.00 87.44 178 LEU A CA 1
ATOM 1454 C C . LEU A 1 178 ? -9.743 10.735 -5.039 1.00 87.44 178 LEU A C 1
ATOM 1456 O O . LEU A 1 178 ? -9.846 11.697 -5.796 1.00 87.44 178 LEU A O 1
ATOM 1460 N N . HIS A 1 179 ? -9.107 9.617 -5.366 1.00 84.94 179 HIS A N 1
ATOM 1461 C CA . HIS A 1 179 ? -8.412 9.451 -6.626 1.00 84.94 179 HIS A CA 1
ATOM 1462 C C . HIS A 1 179 ? -9.391 9.260 -7.779 1.00 84.94 179 HIS A C 1
ATOM 1464 O O . HIS A 1 179 ? -10.445 8.641 -7.631 1.00 84.94 179 HIS A O 1
ATOM 1470 N N . THR A 1 180 ? -9.016 9.771 -8.946 1.00 85.12 180 THR A N 1
ATOM 1471 C CA . THR A 1 180 ? -9.571 9.453 -10.265 1.00 85.12 180 THR A CA 1
ATOM 1472 C C . THR A 1 180 ? -8.419 9.431 -11.273 1.00 85.12 180 THR A C 1
ATOM 1474 O O . THR A 1 180 ? -7.384 10.043 -10.996 1.00 85.12 180 THR A O 1
ATOM 1477 N N . PRO A 1 181 ? -8.573 8.808 -12.456 1.00 84.38 181 PRO A N 1
ATOM 1478 C CA . PRO A 1 181 ? -7.510 8.814 -13.461 1.00 84.38 181 PRO A CA 1
ATOM 1479 C C . PRO A 1 181 ? -7.040 10.223 -13.855 1.00 84.38 181 PRO A C 1
ATOM 1481 O O . PRO A 1 181 ? -5.877 10.406 -14.171 1.00 84.38 181 PRO A O 1
ATOM 1484 N N . TYR A 1 182 ? -7.903 11.238 -13.798 1.00 89.06 182 TYR A N 1
ATOM 1485 C CA . TYR A 1 182 ? -7.577 12.596 -14.262 1.00 89.06 182 TYR A CA 1
ATOM 1486 C C . TYR A 1 182 ? -7.346 13.602 -13.132 1.00 89.06 182 TYR A C 1
ATOM 1488 O O . TYR A 1 182 ? -6.916 14.725 -13.372 1.00 89.06 182 TYR A O 1
ATOM 1496 N N . ASN A 1 183 ? -7.653 13.218 -11.896 1.00 88.31 183 ASN A N 1
ATOM 1497 C CA . ASN A 1 183 ? -7.488 14.065 -10.728 1.00 88.31 183 ASN A CA 1
ATOM 1498 C C . ASN A 1 183 ? -7.185 13.197 -9.503 1.00 88.31 183 ASN A C 1
ATOM 1500 O O . ASN A 1 183 ? -8.051 12.446 -9.044 1.00 88.31 183 ASN A O 1
ATOM 1504 N N . ILE A 1 184 ? -5.962 13.322 -8.992 1.00 86.44 184 ILE A N 1
ATOM 1505 C CA . ILE A 1 184 ? -5.476 12.607 -7.807 1.00 86.44 184 ILE A CA 1
ATOM 1506 C C . ILE A 1 184 ? -6.038 13.185 -6.497 1.00 86.44 184 ILE A C 1
ATOM 1508 O O . ILE A 1 184 ? -6.111 12.477 -5.509 1.00 86.44 184 ILE A O 1
ATOM 1512 N N . ASP A 1 185 ? -6.501 14.434 -6.476 1.00 90.44 185 ASP A N 1
ATOM 1513 C CA . ASP A 1 185 ? -7.156 15.040 -5.312 1.00 90.44 185 ASP A CA 1
ATOM 1514 C C . ASP A 1 185 ? -8.538 15.564 -5.713 1.00 90.44 185 ASP A C 1
ATOM 1516 O O . ASP A 1 185 ? -8.773 16.755 -5.940 1.00 90.44 185 ASP A O 1
ATOM 1520 N N . ASN A 1 186 ? -9.491 14.639 -5.847 1.00 90.38 186 ASN A N 1
ATOM 1521 C CA . ASN A 1 186 ? -10.877 14.982 -6.129 1.00 90.38 186 ASN A CA 1
ATOM 1522 C C . ASN A 1 186 ? -11.713 15.052 -4.845 1.00 90.38 186 ASN A C 1
ATOM 1524 O O . ASN A 1 186 ? -12.709 14.340 -4.683 1.00 90.38 186 ASN A O 1
ATOM 1528 N N . SER A 1 187 ? -11.318 15.940 -3.928 1.00 90.75 187 SER A N 1
ATOM 1529 C CA . SER A 1 187 ? -11.997 16.141 -2.640 1.00 90.75 187 SER A CA 1
ATOM 1530 C C . SER A 1 187 ? -13.501 16.432 -2.788 1.00 90.75 187 SER A C 1
ATOM 1532 O O . SER A 1 187 ? -14.315 15.906 -2.029 1.00 90.75 187 SER A O 1
ATOM 1534 N N . LYS A 1 188 ? -13.910 17.183 -3.827 1.00 90.56 188 LYS A N 1
ATOM 1535 C CA . LYS A 1 188 ? -15.334 17.443 -4.134 1.00 90.56 188 LYS A CA 1
ATOM 1536 C C . LYS A 1 188 ? -16.109 16.151 -4.411 1.00 90.56 188 LYS A C 1
ATOM 1538 O O . LYS A 1 188 ? -17.200 15.957 -3.877 1.00 90.56 188 LYS A O 1
ATOM 1543 N N . ARG A 1 189 ? -15.550 15.256 -5.233 1.00 89.19 189 ARG A N 1
ATOM 1544 C CA . ARG A 1 189 ? -16.150 13.950 -5.539 1.00 89.19 189 ARG A CA 1
ATOM 1545 C C . ARG A 1 189 ? -16.190 13.054 -4.307 1.00 89.19 189 ARG A C 1
ATOM 1547 O O . ARG A 1 189 ? -17.225 12.437 -4.069 1.00 89.19 189 ARG A O 1
ATOM 1554 N N . ALA A 1 190 ? -15.094 12.978 -3.553 1.00 89.19 190 ALA A N 1
ATOM 1555 C CA . ALA A 1 190 ? -15.012 12.164 -2.343 1.00 89.19 190 ALA A CA 1
ATOM 1556 C C . ALA A 1 190 ? -16.108 12.552 -1.341 1.00 89.19 190 ALA A C 1
ATOM 1558 O O . ALA A 1 190 ? -16.906 11.701 -0.939 1.00 89.19 190 ALA A O 1
ATOM 1559 N N . LYS A 1 191 ? -16.238 13.858 -1.072 1.00 90.44 191 LYS A N 1
ATOM 1560 C CA . LYS A 1 191 ? -17.287 14.410 -0.212 1.00 90.44 191 LYS A CA 1
ATOM 1561 C C . LYS A 1 191 ? -18.684 14.094 -0.734 1.00 90.44 191 LYS A C 1
ATOM 1563 O O . LYS A 1 191 ? -19.520 13.594 0.010 1.00 90.44 191 LYS A O 1
ATOM 1568 N N . ALA A 1 192 ? -18.928 14.302 -2.029 1.00 89.06 192 ALA A N 1
ATOM 1569 C CA . ALA A 1 192 ? -20.223 14.002 -2.637 1.00 89.06 192 ALA A CA 1
ATOM 1570 C C . ALA A 1 192 ? -20.594 12.511 -2.541 1.00 89.06 192 ALA A C 1
ATOM 1572 O O . ALA A 1 192 ? -21.758 12.182 -2.319 1.00 89.06 192 ALA A O 1
ATOM 1573 N N . ILE A 1 193 ? -19.629 11.597 -2.698 1.00 87.44 193 ILE A N 1
ATOM 1574 C CA . ILE A 1 193 ? -19.854 10.154 -2.519 1.00 87.44 193 ILE A CA 1
ATOM 1575 C C . ILE A 1 193 ? -20.216 9.854 -1.070 1.00 87.44 193 ILE A C 1
ATOM 1577 O O . ILE A 1 193 ? -21.213 9.172 -0.830 1.00 87.44 193 ILE A O 1
ATOM 1581 N N . LYS A 1 194 ? -19.448 10.391 -0.119 1.00 88.44 194 LYS A N 1
ATOM 1582 C CA . LYS A 1 194 ? -19.688 10.205 1.310 1.00 88.44 194 LYS A CA 1
ATOM 1583 C C . LYS A 1 194 ? -21.077 10.710 1.720 1.00 88.44 194 LYS A C 1
ATOM 1585 O O . LYS A 1 194 ? -21.848 9.937 2.285 1.00 88.44 194 LYS A O 1
ATOM 1590 N N . SER A 1 195 ? -21.445 11.937 1.344 1.00 88.56 195 SER A N 1
ATOM 1591 C CA . SER A 1 195 ? -22.781 12.501 1.598 1.00 88.56 195 SER A CA 1
ATOM 1592 C C . SER A 1 195 ? -23.892 11.640 0.997 1.00 88.56 195 SER A C 1
ATOM 1594 O O . SER A 1 195 ? -24.833 11.276 1.694 1.00 88.56 195 SER A O 1
ATOM 1596 N N . ARG A 1 196 ? -23.753 11.201 -0.264 1.00 87.38 196 ARG A N 1
ATOM 1597 C CA . ARG A 1 196 ? -24.750 10.330 -0.919 1.00 87.38 196 ARG A CA 1
ATOM 1598 C C . ARG A 1 196 ? -24.922 8.975 -0.235 1.00 87.38 196 ARG A C 1
ATOM 1600 O O . ARG A 1 196 ? -26.011 8.410 -0.306 1.00 87.38 196 ARG A O 1
ATOM 1607 N N . ILE A 1 197 ? -23.863 8.427 0.363 1.00 86.88 197 ILE A N 1
ATOM 1608 C CA . ILE A 1 197 ? -23.956 7.191 1.147 1.00 86.88 197 ILE A CA 1
ATOM 1609 C C . ILE A 1 197 ? -24.741 7.464 2.433 1.00 86.88 197 ILE A C 1
ATOM 1611 O O . ILE A 1 197 ? -25.684 6.733 2.719 1.00 86.88 197 ILE A O 1
ATOM 1615 N N . LEU A 1 198 ? -24.402 8.525 3.169 1.00 87.31 198 LEU A N 1
ATOM 1616 C CA . LEU A 1 198 ? -25.040 8.871 4.445 1.00 87.31 198 LEU A CA 1
ATOM 1617 C C . LEU A 1 198 ? -26.519 9.278 4.299 1.00 87.31 198 LEU A C 1
ATOM 1619 O O . LEU A 1 198 ? -27.337 8.957 5.159 1.00 87.31 198 LEU A O 1
ATOM 1623 N N . GLU A 1 199 ? -26.877 9.937 3.197 1.00 85.62 199 GLU A N 1
ATOM 1624 C CA . GLU A 1 199 ? -28.222 10.468 2.915 1.00 85.62 199 GLU A CA 1
ATOM 1625 C C . GLU A 1 199 ? -29.124 9.491 2.133 1.00 85.62 199 GLU A C 1
ATOM 1627 O O . GLU A 1 199 ? -30.204 9.858 1.658 1.00 85.62 199 GLU A O 1
ATOM 1632 N N . MET A 1 200 ? -28.693 8.237 1.967 1.00 83.31 200 MET A N 1
ATOM 1633 C CA . MET A 1 200 ? -29.399 7.237 1.165 1.00 83.31 200 MET A CA 1
ATOM 1634 C C . MET A 1 200 ? -30.820 6.951 1.683 1.00 83.31 200 MET A C 1
ATOM 1636 O O . MET A 1 200 ? -31.091 7.032 2.880 1.00 83.31 200 MET A O 1
ATOM 1640 N N . ARG A 1 201 ? -31.739 6.586 0.775 1.00 75.81 201 ARG A N 1
ATOM 1641 C CA . ARG A 1 201 ? -33.103 6.145 1.106 1.00 75.81 201 ARG A CA 1
ATOM 1642 C C . ARG A 1 201 ? -33.317 4.672 0.704 1.00 75.81 201 ARG A C 1
ATOM 1644 O O . ARG A 1 201 ? -32.987 4.340 -0.432 1.00 75.81 201 ARG A O 1
ATOM 1651 N N . PRO A 1 202 ? -33.895 3.822 1.580 1.00 78.19 202 PRO A N 1
ATOM 1652 C CA . PRO A 1 202 ? -34.240 4.112 2.973 1.00 78.19 202 PRO A CA 1
ATOM 1653 C C . PRO A 1 202 ? -32.982 4.412 3.816 1.00 78.19 202 PRO A C 1
ATOM 1655 O O . PRO A 1 202 ? -31.885 3.995 3.449 1.00 78.19 202 PRO A O 1
ATOM 1658 N N . PRO A 1 203 ? -33.122 5.179 4.911 1.00 77.19 203 PRO A N 1
ATOM 1659 C CA . PRO A 1 203 ? -32.002 5.705 5.689 1.00 77.19 203 PRO A CA 1
ATOM 1660 C C . PRO A 1 203 ? -31.248 4.613 6.456 1.00 77.19 203 PRO A C 1
ATOM 1662 O O . PRO A 1 203 ? -31.450 4.417 7.653 1.00 77.19 203 PRO A O 1
ATOM 1665 N N . ALA A 1 204 ? -30.342 3.925 5.766 1.00 80.75 204 ALA A N 1
ATOM 1666 C CA . ALA A 1 204 ? -29.531 2.847 6.325 1.00 80.75 204 ALA A CA 1
ATOM 1667 C C . ALA A 1 204 ? -28.499 3.332 7.363 1.00 80.75 204 ALA A C 1
ATOM 1669 O O . ALA A 1 204 ? -28.111 2.572 8.246 1.00 80.75 204 ALA A O 1
ATOM 1670 N N . PHE A 1 205 ? -28.079 4.600 7.277 1.00 84.38 205 PHE A N 1
ATOM 1671 C CA . PHE A 1 205 ? -26.991 5.167 8.082 1.00 84.38 205 PHE A CA 1
ATOM 1672 C C . PHE A 1 205 ? -27.418 6.360 8.946 1.00 84.38 205 PHE A C 1
ATOM 1674 O O . PHE A 1 205 ? -26.568 7.128 9.379 1.00 84.38 205 PHE A O 1
ATOM 1681 N N . ARG A 1 206 ? -28.717 6.554 9.216 1.00 81.44 206 ARG A N 1
ATOM 1682 C CA . ARG A 1 206 ? -29.180 7.662 10.075 1.00 81.44 206 ARG A CA 1
ATOM 1683 C C . ARG A 1 206 ? -28.491 7.632 11.443 1.00 81.44 206 ARG A C 1
ATOM 1685 O O . ARG A 1 206 ? -28.436 6.575 12.071 1.00 81.44 206 ARG A O 1
ATOM 1692 N N . LYS A 1 207 ? -28.049 8.811 11.900 1.00 82.19 207 LYS A N 1
ATOM 1693 C CA . LYS A 1 207 ? -27.393 9.014 13.202 1.00 82.19 207 LYS A CA 1
ATOM 1694 C C . LYS A 1 207 ? -28.253 8.546 14.382 1.00 82.19 207 LYS A C 1
ATOM 1696 O O . LYS A 1 207 ? -27.713 7.984 15.321 1.00 82.19 207 LYS A O 1
ATOM 1701 N N . GLY A 1 208 ? -29.580 8.680 14.287 1.00 82.69 208 GLY A N 1
ATOM 1702 C CA . GLY A 1 208 ? -30.485 8.255 15.360 1.00 82.69 208 GLY A CA 1
ATOM 1703 C C . GLY A 1 208 ? -30.154 8.977 16.666 1.00 82.69 208 GLY A C 1
ATOM 1704 O O . GLY A 1 208 ? -29.941 10.188 16.640 1.00 82.69 208 GLY A O 1
ATOM 1705 N N . ASP A 1 209 ? -30.060 8.221 17.760 1.00 84.12 209 ASP A N 1
ATOM 1706 C CA . ASP A 1 209 ? -29.784 8.732 19.111 1.00 84.12 209 ASP A CA 1
ATOM 1707 C C . ASP A 1 209 ? -28.284 8.832 19.448 1.00 84.12 209 ASP A C 1
ATOM 1709 O O . ASP A 1 209 ? -27.924 9.284 20.538 1.00 84.12 209 ASP A O 1
ATOM 1713 N N . ALA A 1 210 ? -27.396 8.425 18.533 1.00 86.81 210 ALA A N 1
ATOM 1714 C CA . ALA A 1 210 ? -25.957 8.468 18.760 1.00 86.81 210 ALA A CA 1
ATOM 1715 C C . ALA A 1 210 ? -25.474 9.906 19.006 1.00 86.81 210 ALA A C 1
ATOM 1717 O O . ALA A 1 210 ? -25.654 10.798 18.169 1.00 86.81 210 ALA A O 1
ATOM 1718 N N . LYS A 1 211 ? -24.800 10.136 20.134 1.00 88.31 211 LYS A N 1
ATOM 1719 C CA . LYS A 1 211 ? -24.279 11.451 20.533 1.00 88.31 211 LYS A CA 1
ATOM 1720 C C . LYS A 1 211 ? -22.903 11.698 19.928 1.00 88.31 211 LYS A C 1
ATOM 1722 O O . LYS A 1 211 ? -22.600 12.823 19.528 1.00 88.31 211 LYS A O 1
ATOM 1727 N N . THR A 1 212 ? -22.098 10.646 19.793 1.00 91.88 212 THR A N 1
ATOM 1728 C CA . THR A 1 212 ? -20.732 10.711 19.248 1.00 91.88 212 THR A CA 1
ATOM 1729 C C . THR A 1 212 ? -20.598 9.988 17.901 1.00 91.88 212 THR A C 1
ATOM 1731 O O . THR A 1 212 ? -21.402 9.123 17.557 1.00 91.88 212 THR A O 1
ATOM 1734 N N . GLU A 1 213 ? -19.560 10.317 17.120 1.00 91.62 213 GLU A N 1
ATOM 1735 C CA . GLU A 1 213 ? -19.212 9.573 15.889 1.00 91.62 213 GLU A CA 1
ATOM 1736 C C . GLU A 1 213 ? -18.921 8.093 16.187 1.00 91.62 213 GLU A C 1
ATOM 1738 O O . GLU A 1 213 ? -19.222 7.207 15.393 1.00 91.62 213 GLU A O 1
ATOM 1743 N N . GLN A 1 214 ? -18.353 7.822 17.361 1.00 91.94 214 GLN A N 1
ATOM 1744 C CA . GLN A 1 214 ? -18.024 6.485 17.839 1.00 91.94 214 GLN A CA 1
ATOM 1745 C C . GLN A 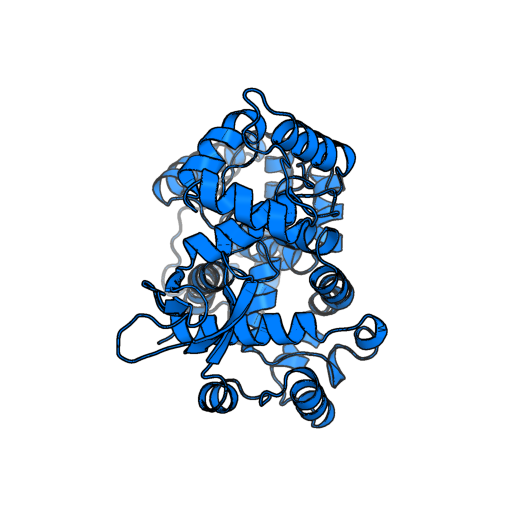1 214 ? -19.278 5.658 18.126 1.00 91.94 214 GLN A C 1
ATOM 1747 O O . GLN A 1 214 ? -19.381 4.528 17.652 1.00 91.94 214 GLN A O 1
ATOM 1752 N N . GLU A 1 215 ? -20.245 6.230 18.844 1.00 92.06 215 GLU A N 1
ATOM 1753 C CA . GLU A 1 215 ? -21.556 5.611 19.069 1.00 92.06 215 GLU A CA 1
ATOM 1754 C C . GLU A 1 215 ? -22.277 5.373 17.741 1.00 92.06 215 GLU A C 1
ATOM 1756 O O . GLU A 1 215 ? -22.749 4.270 17.486 1.00 92.06 215 GLU A O 1
ATOM 1761 N N . TRP A 1 216 ? -22.255 6.356 16.835 1.00 93.88 216 TRP A N 1
ATOM 1762 C CA . TRP A 1 216 ? -22.880 6.220 15.518 1.00 93.88 216 TRP A CA 1
ATOM 1763 C C . TRP A 1 216 ? -22.249 5.081 14.704 1.00 93.88 216 TRP A C 1
ATOM 1765 O O . TRP A 1 216 ? -22.954 4.310 14.046 1.00 93.88 216 TRP A O 1
ATOM 1775 N N . ALA A 1 217 ? -20.925 4.921 14.788 1.00 93.75 217 ALA A N 1
ATOM 1776 C CA . ALA A 1 217 ? -20.243 3.798 14.168 1.00 93.75 217 ALA A CA 1
ATOM 1777 C C . ALA A 1 217 ? -20.678 2.457 14.773 1.00 93.75 217 ALA A C 1
ATOM 1779 O O . ALA A 1 217 ? -20.907 1.502 14.033 1.00 93.75 217 ALA A O 1
ATOM 1780 N N . VAL A 1 218 ? -20.793 2.348 16.099 1.00 94.00 218 VAL A N 1
ATOM 1781 C CA . VAL A 1 218 ? -21.268 1.125 16.773 1.00 94.00 218 VAL A CA 1
ATOM 1782 C C . VAL A 1 218 ? -22.696 0.784 16.343 1.00 94.00 218 VAL A C 1
ATOM 1784 O O . VAL A 1 218 ? -22.937 -0.351 15.930 1.00 94.00 218 VAL A O 1
ATOM 1787 N N . ASP A 1 219 ? -23.593 1.766 16.295 1.00 93.06 219 ASP A N 1
ATOM 1788 C CA . ASP A 1 219 ? -24.984 1.574 15.875 1.00 93.06 219 ASP A CA 1
ATOM 1789 C C . ASP A 1 219 ? -25.099 1.034 14.444 1.00 93.06 219 ASP A C 1
ATOM 1791 O O . ASP A 1 219 ? -25.857 0.098 14.178 1.00 93.06 219 ASP A O 1
ATOM 1795 N N . ILE A 1 220 ? -24.344 1.606 13.496 1.00 92.06 220 ILE A N 1
ATOM 1796 C CA . ILE A 1 220 ? -24.325 1.118 12.106 1.00 92.06 220 ILE A CA 1
ATOM 1797 C C . ILE A 1 220 ? -23.793 -0.315 12.056 1.00 92.06 220 ILE A C 1
ATOM 1799 O O . ILE A 1 220 ? -24.335 -1.149 11.327 1.00 92.06 220 ILE A O 1
ATOM 1803 N N . GLN A 1 221 ? -22.738 -0.611 12.814 1.00 92.75 221 GLN A N 1
ATOM 1804 C CA . GLN A 1 221 ? -22.140 -1.942 12.853 1.00 92.75 221 GLN A CA 1
ATOM 1805 C C . GLN A 1 221 ? -23.119 -3.007 13.339 1.00 92.75 221 GLN A C 1
ATOM 1807 O O . GLN A 1 221 ? -23.212 -4.068 12.718 1.00 92.75 221 GLN A O 1
ATOM 1812 N N . GLU A 1 222 ? -23.876 -2.719 14.396 1.00 91.75 222 GLU A N 1
ATOM 1813 C CA . GLU A 1 222 ? -24.891 -3.634 14.917 1.00 91.75 222 GLU A CA 1
ATOM 1814 C C . GLU A 1 222 ? -26.060 -3.798 13.936 1.00 91.75 222 GLU A C 1
ATOM 1816 O O . GLU A 1 222 ? -26.416 -4.931 13.607 1.00 91.75 222 GLU A O 1
ATOM 1821 N N . LYS A 1 223 ? -26.578 -2.701 13.362 1.00 90.88 223 LYS A N 1
ATOM 1822 C CA . LYS A 1 223 ? -27.646 -2.739 12.338 1.00 90.88 223 LYS A CA 1
ATOM 1823 C C . LYS A 1 223 ? -27.255 -3.562 11.108 1.00 90.88 223 LYS A C 1
ATOM 1825 O O . LYS A 1 223 ? -28.071 -4.298 10.558 1.00 90.88 223 LYS A O 1
ATOM 1830 N N . MET A 1 224 ? -25.997 -3.462 10.683 1.00 90.38 224 MET A N 1
ATOM 1831 C CA . MET A 1 224 ? -25.457 -4.196 9.534 1.00 90.38 224 MET A CA 1
ATOM 1832 C C . MET A 1 224 ? -24.928 -5.590 9.897 1.00 90.38 224 MET A C 1
ATOM 1834 O O . MET A 1 224 ? -24.426 -6.303 9.023 1.00 90.38 224 MET A O 1
ATOM 1838 N N . ASN A 1 225 ? -25.031 -6.002 11.167 1.00 91.88 225 ASN A N 1
ATOM 1839 C CA . ASN A 1 225 ? -24.485 -7.252 11.694 1.00 91.88 225 ASN A CA 1
ATOM 1840 C C . ASN A 1 225 ? -23.006 -7.476 11.314 1.00 91.88 225 ASN A C 1
ATOM 1842 O O . ASN A 1 225 ? -22.600 -8.594 10.999 1.00 91.88 225 ASN A O 1
ATOM 1846 N N . TYR A 1 226 ? -22.212 -6.401 11.289 1.00 91.88 226 TYR A N 1
ATOM 1847 C CA . TYR A 1 226 ? -20.787 -6.405 10.937 1.00 91.88 226 TYR A CA 1
ATOM 1848 C C . TYR A 1 226 ? -20.429 -7.065 9.586 1.00 91.88 226 TYR A C 1
ATOM 1850 O O . TYR A 1 226 ? -19.306 -7.536 9.416 1.00 91.88 226 TYR A O 1
ATOM 1858 N N . SER A 1 227 ? -21.361 -7.141 8.631 1.00 89.12 227 SER A N 1
ATOM 1859 C CA . SER A 1 227 ? -21.148 -7.851 7.363 1.00 89.12 227 SER A CA 1
ATOM 1860 C C . SER A 1 227 ? -20.654 -6.915 6.263 1.00 89.12 227 SER A C 1
ATOM 1862 O O . SER A 1 227 ? -21.401 -6.044 5.803 1.00 89.12 227 SER A O 1
ATOM 1864 N N . MET A 1 228 ? -19.427 -7.140 5.775 1.00 85.19 228 MET A N 1
ATOM 1865 C CA . MET A 1 228 ? -18.872 -6.342 4.673 1.00 85.19 228 MET A CA 1
ATOM 1866 C C . MET A 1 228 ? -19.728 -6.451 3.411 1.00 85.19 228 MET A C 1
ATOM 1868 O O . MET A 1 228 ? -19.961 -5.452 2.737 1.00 85.19 228 MET A O 1
ATOM 1872 N N . GLN A 1 229 ? -20.273 -7.634 3.133 1.00 84.12 229 GLN A N 1
ATOM 1873 C CA . GLN A 1 229 ? -21.163 -7.854 1.994 1.00 84.12 229 GLN A CA 1
ATOM 1874 C C . GLN A 1 229 ? -22.444 -7.017 2.099 1.00 84.12 229 GLN A C 1
ATOM 1876 O O . GLN A 1 229 ? -22.838 -6.376 1.125 1.00 84.12 229 GLN A O 1
ATOM 1881 N N . LYS A 1 230 ? -23.075 -6.956 3.283 1.00 86.31 230 LYS A N 1
ATOM 1882 C CA . LYS A 1 230 ? -24.290 -6.150 3.484 1.00 86.31 230 LYS A CA 1
ATOM 1883 C C . LYS A 1 230 ? -24.018 -4.669 3.251 1.00 86.31 230 LYS A C 1
ATOM 1885 O O . LYS A 1 230 ? -24.704 -4.058 2.434 1.00 86.31 230 LYS A O 1
ATOM 1890 N N . ILE A 1 231 ? -23.000 -4.095 3.894 1.00 83.75 231 ILE A N 1
ATOM 1891 C CA . ILE A 1 231 ? -22.715 -2.664 3.718 1.00 83.75 231 ILE A CA 1
ATOM 1892 C C . ILE A 1 231 ? -22.278 -2.351 2.282 1.00 83.75 231 ILE A C 1
ATOM 1894 O O . ILE A 1 231 ? -22.722 -1.354 1.719 1.00 83.75 231 ILE A O 1
ATOM 1898 N N . GLN A 1 232 ? -21.509 -3.234 1.637 1.00 82.31 232 GLN A N 1
ATOM 1899 C CA . GLN A 1 232 ? -21.147 -3.092 0.226 1.00 82.31 232 GLN A CA 1
ATOM 1900 C C . GLN A 1 232 ? -22.354 -3.204 -0.703 1.00 82.31 232 GLN A C 1
ATOM 1902 O O . GLN A 1 232 ? -22.390 -2.494 -1.697 1.00 82.31 232 GLN A O 1
ATOM 1907 N N . SER A 1 233 ? -23.352 -4.036 -0.403 1.00 81.56 233 SER A N 1
ATOM 1908 C CA . SER A 1 233 ? -24.580 -4.105 -1.207 1.00 81.56 233 SER A CA 1
ATOM 1909 C C . SER A 1 233 ? -25.373 -2.794 -1.143 1.00 81.56 233 SER A C 1
ATOM 1911 O O . SER A 1 233 ? -25.849 -2.307 -2.168 1.00 81.56 233 SER A O 1
ATOM 1913 N N . VAL A 1 234 ? -25.417 -2.165 0.037 1.00 80.56 234 VAL A N 1
ATOM 1914 C CA . VAL A 1 234 ? -26.067 -0.867 0.263 1.00 80.56 234 VAL A CA 1
ATOM 1915 C C . VAL A 1 234 ? -25.273 0.257 -0.412 1.00 80.56 234 VAL A C 1
ATOM 1917 O O . VAL A 1 234 ? -25.819 1.048 -1.176 1.00 80.56 234 VAL A O 1
ATOM 1920 N N . MET A 1 235 ? -23.957 0.309 -0.195 1.00 79.19 235 MET A N 1
ATOM 1921 C CA . MET A 1 235 ? -23.072 1.329 -0.772 1.00 79.19 235 MET A CA 1
ATOM 1922 C C . MET A 1 235 ? -22.843 1.142 -2.281 1.00 79.19 235 MET A C 1
ATOM 1924 O O . MET A 1 235 ? -22.580 2.107 -3.002 1.00 79.19 235 MET A O 1
ATOM 1928 N N . GLY A 1 236 ? -22.923 -0.093 -2.774 1.00 66.88 236 GLY A N 1
ATOM 1929 C CA . GLY A 1 236 ? -22.440 -0.532 -4.084 1.00 66.88 236 GLY A CA 1
ATOM 1930 C C . GLY A 1 236 ? -23.130 0.141 -5.261 1.00 66.88 236 GLY A C 1
ATOM 1931 O O . GLY A 1 236 ? -22.481 0.408 -6.270 1.00 66.88 236 GLY A O 1
ATOM 1932 N N . GLN A 1 237 ? -24.400 0.536 -5.124 1.00 59.41 237 GLN A N 1
ATOM 1933 C CA . GLN A 1 237 ? -25.084 1.336 -6.150 1.00 59.41 237 GLN A CA 1
ATOM 1934 C C . GLN A 1 237 ? -24.433 2.716 -6.364 1.00 59.41 237 GLN A C 1
ATOM 1936 O O . GLN A 1 237 ? -24.514 3.276 -7.455 1.00 59.41 237 GLN A O 1
ATOM 1941 N N . ARG A 1 238 ? -23.763 3.267 -5.342 1.00 64.06 238 ARG A N 1
ATOM 1942 C CA . ARG A 1 238 ? -23.116 4.593 -5.359 1.00 64.06 238 ARG A CA 1
ATOM 1943 C C . ARG A 1 238 ? -21.593 4.526 -5.468 1.00 64.06 238 ARG A C 1
ATOM 1945 O O . ARG A 1 238 ? -20.978 5.495 -5.903 1.00 64.06 238 ARG A O 1
ATOM 1952 N N . MET A 1 239 ? -20.999 3.385 -5.123 1.00 62.22 239 MET A N 1
ATOM 1953 C CA . MET A 1 239 ? -19.558 3.132 -5.193 1.00 62.22 239 MET A CA 1
ATOM 1954 C C . MET A 1 239 ? -19.092 2.399 -6.460 1.00 62.22 239 MET A C 1
ATOM 1956 O O . MET A 1 239 ? -17.916 2.048 -6.537 1.00 62.22 239 MET A O 1
ATOM 1960 N N . ARG A 1 240 ? -19.967 2.186 -7.456 1.00 51.28 240 ARG A N 1
ATOM 1961 C CA . ARG A 1 240 ? -19.738 1.427 -8.713 1.00 51.28 240 ARG A CA 1
ATOM 1962 C C . ARG A 1 240 ? -18.539 1.861 -9.590 1.00 51.28 240 ARG A C 1
ATOM 1964 O O . ARG A 1 240 ? -18.425 1.415 -10.722 1.00 51.28 240 ARG A O 1
ATOM 1971 N N . VAL A 1 241 ? -17.644 2.707 -9.086 1.00 45.72 241 VAL A N 1
ATOM 1972 C CA . VAL A 1 241 ? -16.455 3.227 -9.770 1.00 45.72 241 VAL A CA 1
ATOM 1973 C C . VAL A 1 241 ? -15.147 2.576 -9.284 1.00 45.72 241 VAL A C 1
ATOM 1975 O O . VAL A 1 241 ? -14.121 2.799 -9.909 1.00 45.72 241 VAL A O 1
ATOM 1978 N N . TYR A 1 242 ? -15.145 1.731 -8.242 1.00 47.66 242 TYR A N 1
ATOM 1979 C CA . TYR A 1 242 ? -13.914 1.053 -7.805 1.00 47.66 242 TYR A CA 1
ATOM 1980 C C . TYR A 1 242 ? -14.129 -0.430 -7.506 1.00 47.66 242 TYR A C 1
ATOM 1982 O O . TYR A 1 242 ? -14.754 -0.802 -6.515 1.00 47.66 242 TYR A O 1
ATOM 1990 N N . GLY A 1 243 ? -13.588 -1.281 -8.382 1.00 40.38 243 GLY A N 1
ATOM 1991 C CA . GLY A 1 243 ? -13.416 -2.706 -8.130 1.00 40.38 243 GLY A CA 1
ATOM 1992 C C . GLY A 1 243 ? -12.264 -2.911 -7.150 1.00 40.38 243 GLY A C 1
ATOM 1993 O O . GLY A 1 243 ? -11.115 -2.644 -7.482 1.00 40.38 243 GLY A O 1
ATOM 1994 N N . GLY A 1 244 ? -12.571 -3.331 -5.925 1.00 49.28 244 GLY A N 1
ATOM 1995 C CA . GLY A 1 244 ? -11.563 -3.697 -4.932 1.00 49.28 244 GLY A CA 1
ATOM 1996 C C . GLY A 1 244 ? -12.005 -3.468 -3.488 1.00 49.28 244 GLY A C 1
ATOM 1997 O O . GLY A 1 244 ? -12.840 -2.616 -3.189 1.00 49.28 244 GLY A O 1
ATOM 1998 N N . GLN A 1 245 ? -11.422 -4.247 -2.580 1.00 55.12 245 GLN A N 1
ATOM 1999 C CA . GLN A 1 245 ? -11.627 -4.160 -1.136 1.00 55.12 245 GLN A CA 1
ATOM 2000 C C . GLN A 1 245 ? -11.090 -2.815 -0.610 1.00 55.12 245 GLN A C 1
ATOM 2002 O O . GLN A 1 245 ? -9.886 -2.588 -0.613 1.00 55.12 245 GLN A O 1
ATOM 2007 N N . LEU A 1 246 ? -11.988 -1.909 -0.200 1.00 59.31 246 LEU A N 1
ATOM 2008 C CA . LEU A 1 246 ? -11.663 -0.534 0.228 1.00 59.31 246 LEU A CA 1
ATOM 2009 C C . LEU A 1 246 ? -10.775 -0.454 1.478 1.00 59.31 246 LEU A C 1
ATOM 2011 O O . LEU A 1 246 ? -10.049 0.518 1.666 1.00 59.31 246 LEU A O 1
ATOM 2015 N N . TYR A 1 247 ? -10.889 -1.452 2.350 1.00 67.25 247 TYR A N 1
ATOM 2016 C CA . TYR A 1 247 ? -10.264 -1.471 3.662 1.00 67.25 247 TYR A CA 1
ATOM 2017 C C . TYR A 1 247 ? -9.704 -2.854 3.940 1.00 67.25 247 TYR A C 1
ATOM 2019 O O . TYR A 1 247 ? -10.433 -3.849 3.899 1.00 67.25 247 TYR A O 1
ATOM 2027 N N . VAL A 1 248 ? -8.410 -2.898 4.243 1.00 65.81 248 VAL A N 1
ATOM 2028 C CA . VAL A 1 248 ? -7.703 -4.112 4.630 1.00 65.81 248 VAL A CA 1
ATOM 2029 C C . VAL A 1 248 ? -7.314 -3.992 6.102 1.00 65.81 248 VAL A C 1
ATOM 2031 O O . VAL A 1 248 ? -6.448 -3.206 6.475 1.00 65.81 248 VAL A O 1
ATOM 2034 N N . TYR A 1 249 ? -7.988 -4.781 6.940 1.00 74.31 249 TYR A N 1
ATOM 2035 C CA . TYR A 1 249 ? -7.799 -4.852 8.398 1.00 74.31 249 TYR A CA 1
ATOM 2036 C C . TYR A 1 249 ? -7.988 -3.498 9.122 1.00 74.31 249 TYR A C 1
ATOM 2038 O O . TYR A 1 249 ? -8.614 -2.585 8.586 1.00 74.31 249 TYR A O 1
ATOM 2046 N N . ASP A 1 250 ? -7.514 -3.383 10.367 1.00 85.75 250 ASP A N 1
ATOM 2047 C CA . ASP A 1 250 ? -7.542 -2.164 11.200 1.00 85.75 250 ASP A CA 1
ATOM 2048 C C . ASP A 1 250 ? -6.315 -1.251 11.008 1.00 85.75 250 ASP A C 1
ATOM 2050 O O . ASP A 1 250 ? -6.183 -0.230 11.686 1.00 85.75 250 ASP A O 1
ATOM 2054 N N . LYS A 1 251 ? -5.415 -1.595 10.082 1.00 90.88 251 LYS A N 1
ATOM 2055 C CA . LYS A 1 251 ? -4.144 -0.888 9.865 1.00 90.88 251 LYS A CA 1
ATOM 2056 C C . LYS A 1 251 ? -4.335 0.486 9.227 1.00 90.88 251 LYS A C 1
ATOM 2058 O O . LYS A 1 251 ? -5.391 0.790 8.678 1.00 90.88 251 LYS A O 1
ATOM 2063 N N . ILE A 1 252 ? -3.327 1.358 9.296 1.00 91.62 252 ILE A N 1
ATOM 2064 C CA . ILE A 1 252 ? -3.431 2.750 8.803 1.00 91.62 252 ILE A CA 1
ATOM 2065 C C . ILE A 1 252 ? -3.546 2.895 7.279 1.00 91.62 252 ILE A C 1
ATOM 2067 O O . ILE A 1 252 ? -4.023 3.935 6.824 1.00 91.62 252 ILE A O 1
ATOM 2071 N N . PHE A 1 253 ? -3.151 1.874 6.520 1.00 91.12 253 PHE A N 1
ATOM 2072 C CA . PHE A 1 253 ? -3.154 1.860 5.058 1.00 91.12 253 PHE A CA 1
ATOM 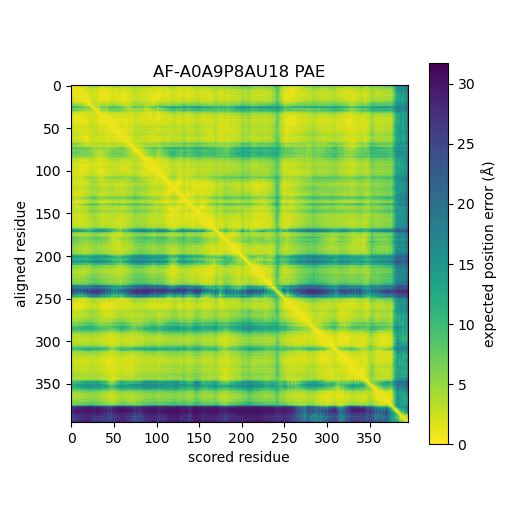2073 C C . PHE A 1 253 ? -4.368 1.124 4.475 1.00 91.12 253 PHE A C 1
ATOM 2075 O O . PHE A 1 253 ? -4.951 0.251 5.118 1.00 91.12 253 PHE A O 1
ATOM 2082 N N . SER A 1 254 ? -4.760 1.478 3.249 1.00 88.62 254 SER A N 1
ATOM 2083 C CA . SER A 1 254 ? -5.883 0.843 2.537 1.00 88.62 254 SER A CA 1
ATOM 2084 C C . SER A 1 254 ? -5.503 -0.429 1.772 1.00 88.62 254 SER A C 1
ATOM 2086 O O . SER A 1 254 ? -6.379 -1.190 1.364 1.00 88.62 254 SER A O 1
ATOM 2088 N N . LEU A 1 255 ? -4.203 -0.672 1.586 1.00 89.50 255 LEU A N 1
ATOM 2089 C CA . LEU A 1 255 ? -3.662 -1.784 0.811 1.00 89.50 255 LEU A CA 1
ATOM 2090 C C . LEU A 1 255 ? -3.311 -2.990 1.693 1.00 89.50 255 LEU A C 1
ATOM 2092 O O . LEU A 1 255 ? -2.775 -2.848 2.788 1.00 89.50 255 LEU A O 1
ATOM 2096 N N . ASP A 1 256 ? -3.532 -4.199 1.174 1.00 90.81 256 ASP A N 1
ATOM 2097 C CA . ASP A 1 256 ? -2.984 -5.425 1.763 1.00 90.81 256 ASP A CA 1
ATOM 2098 C C . ASP A 1 256 ? -1.473 -5.506 1.518 1.00 90.81 256 ASP A C 1
ATOM 2100 O O . ASP A 1 256 ? -1.032 -6.087 0.524 1.00 90.81 256 ASP A O 1
ATOM 2104 N N . LEU A 1 257 ? -0.687 -4.894 2.408 1.00 94.12 257 LEU A N 1
ATOM 2105 C CA . LEU A 1 257 ? 0.771 -4.853 2.280 1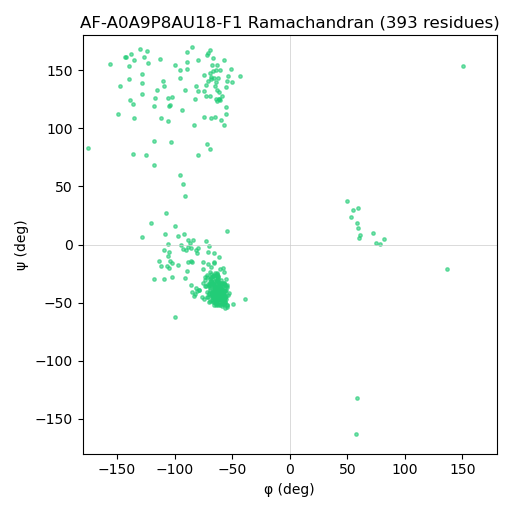.00 94.12 257 LEU A CA 1
ATOM 2106 C C . LEU A 1 257 ? 1.423 -6.230 2.412 1.00 94.12 257 LEU A C 1
ATOM 2108 O O . LEU A 1 257 ? 2.425 -6.475 1.747 1.00 94.12 257 LEU A O 1
ATOM 2112 N N . VAL A 1 258 ? 0.847 -7.152 3.195 1.00 93.88 258 VAL A N 1
ATOM 2113 C CA . VAL A 1 258 ? 1.365 -8.529 3.270 1.00 93.88 258 VAL A CA 1
ATOM 2114 C C . VAL A 1 258 ? 1.215 -9.195 1.908 1.00 93.88 258 VAL A C 1
ATOM 2116 O O . VAL A 1 258 ? 2.189 -9.700 1.353 1.00 93.88 258 VAL A O 1
ATOM 2119 N N . GLY A 1 259 ? 0.011 -9.141 1.333 1.00 92.06 259 GLY A N 1
ATOM 2120 C CA . GLY A 1 259 ? -0.235 -9.658 -0.007 1.00 92.06 259 GLY A CA 1
ATOM 2121 C C . GLY A 1 259 ? 0.626 -8.976 -1.075 1.00 92.06 259 GLY A C 1
ATOM 2122 O O . GLY A 1 259 ? 1.140 -9.665 -1.950 1.00 92.06 259 GLY A O 1
ATOM 2123 N N . ALA A 1 260 ? 0.803 -7.652 -1.007 1.00 93.62 260 ALA A N 1
ATOM 2124 C CA . ALA A 1 260 ? 1.630 -6.901 -1.955 1.00 93.62 260 ALA A CA 1
ATOM 2125 C C . ALA A 1 260 ? 3.095 -7.364 -1.925 1.00 93.62 260 ALA A C 1
ATOM 2127 O O . ALA A 1 260 ? 3.641 -7.719 -2.964 1.00 93.62 260 ALA A O 1
ATOM 2128 N N . VAL A 1 261 ? 3.708 -7.470 -0.741 1.00 95.88 261 VAL A N 1
ATOM 2129 C CA . VAL A 1 261 ? 5.086 -7.978 -0.603 1.00 95.88 261 VAL A CA 1
ATOM 2130 C C . VAL A 1 261 ? 5.213 -9.406 -1.140 1.00 95.88 261 VAL A C 1
ATOM 2132 O O . VAL A 1 261 ? 6.161 -9.712 -1.860 1.00 95.88 261 VAL A O 1
ATOM 2135 N N . LEU A 1 262 ? 4.249 -10.284 -0.840 1.00 93.69 262 LEU A N 1
ATOM 2136 C CA . LEU A 1 262 ? 4.265 -11.663 -1.339 1.00 93.69 262 LEU A CA 1
ATOM 2137 C C . LEU A 1 262 ? 4.189 -11.731 -2.873 1.00 93.69 262 LEU A C 1
ATOM 2139 O O . LEU A 1 262 ? 4.908 -12.530 -3.475 1.00 93.69 262 LEU A O 1
ATOM 2143 N N . ARG A 1 263 ? 3.368 -10.885 -3.510 1.00 90.69 263 ARG A N 1
ATOM 2144 C CA . ARG A 1 263 ? 3.286 -10.798 -4.979 1.00 90.69 263 ARG A CA 1
ATOM 2145 C C . ARG A 1 263 ? 4.581 -10.262 -5.585 1.00 90.69 263 ARG A C 1
ATOM 2147 O O . ARG A 1 263 ? 5.083 -10.852 -6.541 1.00 90.69 263 ARG A O 1
ATOM 2154 N N . GLN A 1 264 ? 5.180 -9.240 -4.974 1.00 92.31 264 GLN A N 1
ATOM 2155 C CA . GLN A 1 264 ? 6.479 -8.711 -5.400 1.00 92.31 264 GLN A CA 1
ATOM 2156 C C . GLN A 1 264 ? 7.611 -9.738 -5.261 1.00 92.31 264 GLN A C 1
ATOM 2158 O O . GLN A 1 264 ? 8.496 -9.798 -6.111 1.00 92.31 264 GLN A O 1
ATOM 2163 N N . GLY A 1 265 ? 7.541 -10.639 -4.276 1.00 91.50 265 GLY A N 1
ATOM 2164 C CA . GLY A 1 265 ? 8.482 -11.759 -4.157 1.00 91.50 265 GLY A CA 1
ATOM 2165 C C . GLY A 1 265 ? 8.534 -12.654 -5.405 1.00 91.50 265 GLY A C 1
ATOM 2166 O O . GLY A 1 265 ? 9.608 -13.121 -5.780 1.00 91.50 265 GLY A O 1
ATOM 2167 N N . SER A 1 266 ? 7.405 -12.847 -6.100 1.00 87.94 266 SER A N 1
ATOM 2168 C CA . SER A 1 266 ? 7.367 -13.594 -7.368 1.00 87.94 266 SER A CA 1
ATOM 2169 C C . SER A 1 266 ? 8.129 -12.871 -8.481 1.00 87.94 266 SER A C 1
ATOM 2171 O O . SER A 1 266 ? 8.893 -13.502 -9.213 1.00 87.94 266 SER A O 1
ATOM 2173 N N . PHE A 1 267 ? 7.968 -11.548 -8.583 1.00 89.19 267 PHE A N 1
ATOM 2174 C CA . PHE A 1 267 ? 8.697 -10.721 -9.544 1.00 89.19 267 PHE A CA 1
ATOM 2175 C C . PHE A 1 267 ? 10.208 -10.748 -9.275 1.00 89.19 267 PHE A C 1
ATOM 2177 O O . PHE A 1 267 ? 10.985 -11.080 -10.170 1.00 89.19 267 PHE A O 1
ATOM 2184 N N . VAL A 1 268 ? 10.622 -10.512 -8.026 1.00 90.94 268 VAL A N 1
ATOM 2185 C CA . VAL A 1 268 ? 12.039 -10.536 -7.619 1.00 90.94 268 VAL A CA 1
ATOM 2186 C C . VAL A 1 268 ? 12.673 -11.903 -7.887 1.00 90.94 268 VAL A C 1
ATOM 2188 O O . VAL A 1 268 ? 13.777 -11.978 -8.418 1.00 90.94 268 VAL A O 1
ATOM 2191 N N . ASN A 1 269 ? 11.958 -12.999 -7.614 1.00 90.25 269 ASN A N 1
ATOM 2192 C CA . ASN A 1 269 ? 12.438 -14.349 -7.913 1.00 90.25 269 ASN A CA 1
ATOM 2193 C C . ASN A 1 269 ? 12.663 -14.579 -9.420 1.00 90.25 269 ASN A C 1
ATOM 2195 O O . ASN A 1 269 ? 13.583 -15.304 -9.790 1.00 90.25 269 ASN A O 1
ATOM 2199 N N . LYS A 1 270 ? 11.861 -13.962 -10.303 1.00 87.00 270 LYS A N 1
ATOM 2200 C CA . LYS A 1 270 ? 12.104 -14.009 -11.757 1.00 87.00 270 LYS A CA 1
ATOM 2201 C C . LYS A 1 270 ? 13.389 -13.265 -12.122 1.00 87.00 270 LYS A C 1
ATOM 2203 O O . LYS A 1 270 ? 14.200 -13.836 -12.841 1.00 87.00 270 LYS A O 1
ATOM 2208 N N . MET A 1 271 ? 13.599 -12.055 -11.592 1.00 88.56 271 MET A N 1
ATOM 2209 C CA . MET A 1 271 ? 14.844 -11.296 -11.811 1.00 88.56 271 MET A CA 1
ATOM 2210 C C . MET A 1 271 ? 16.066 -12.097 -11.360 1.00 88.56 271 MET A C 1
ATOM 2212 O O . MET A 1 271 ? 17.037 -12.231 -12.099 1.00 88.56 271 MET A O 1
ATOM 2216 N N . HIS A 1 272 ? 15.985 -12.686 -10.166 1.00 89.94 272 HIS A N 1
ATOM 2217 C CA . HIS A 1 272 ? 17.061 -13.482 -9.591 1.00 89.94 272 HIS A CA 1
ATOM 2218 C C . HIS A 1 272 ? 17.390 -14.714 -10.443 1.00 89.94 272 HIS A C 1
ATOM 2220 O O . HIS A 1 272 ? 18.548 -14.945 -10.776 1.00 89.94 272 HIS A O 1
ATOM 2226 N N . LYS A 1 273 ? 16.371 -15.472 -10.874 1.00 87.00 273 LYS A N 1
ATOM 2227 C CA . LYS A 1 273 ? 16.554 -16.645 -11.748 1.00 87.00 273 LYS A CA 1
ATOM 2228 C C . LYS A 1 273 ? 17.147 -16.306 -13.115 1.00 87.00 273 LYS A C 1
ATOM 2230 O O . LYS A 1 273 ? 17.774 -17.167 -13.719 1.00 87.00 273 LYS A O 1
ATOM 2235 N N . LEU A 1 274 ? 16.936 -15.084 -13.603 1.00 85.81 274 LEU A N 1
ATOM 2236 C CA . LEU A 1 274 ? 17.549 -14.587 -14.837 1.00 85.81 274 LEU A CA 1
ATOM 2237 C C . LEU A 1 274 ? 18.988 -14.088 -14.634 1.00 85.81 274 LEU A C 1
ATOM 2239 O O . LEU A 1 274 ? 19.628 -13.702 -15.607 1.00 85.81 274 LEU A O 1
ATOM 2243 N N . GLY A 1 275 ? 19.490 -14.064 -13.396 1.00 87.94 275 GLY A N 1
ATOM 2244 C CA . GLY A 1 275 ? 20.803 -13.519 -13.054 1.00 87.94 275 GLY A CA 1
ATOM 2245 C C . GLY A 1 275 ? 20.848 -11.992 -12.980 1.00 87.94 275 GLY A C 1
ATOM 2246 O O . GLY A 1 275 ? 21.888 -11.443 -12.642 1.00 87.94 275 GLY A O 1
ATOM 2247 N N . TRP A 1 276 ? 19.731 -11.294 -13.211 1.00 87.38 276 TRP A N 1
ATOM 2248 C CA . TRP A 1 276 ? 19.678 -9.824 -13.274 1.00 87.38 276 TRP A CA 1
ATOM 2249 C C . TRP A 1 276 ? 19.993 -9.134 -11.942 1.00 87.38 276 TRP A C 1
ATOM 2251 O O . TRP A 1 276 ? 20.224 -7.931 -11.909 1.00 87.38 276 TRP A O 1
ATOM 2261 N N . THR A 1 277 ? 19.967 -9.879 -10.836 1.00 87.25 277 THR A N 1
ATOM 2262 C CA . THR A 1 277 ? 20.346 -9.384 -9.505 1.00 87.25 277 THR A CA 1
ATOM 2263 C C . THR A 1 277 ? 21.815 -9.633 -9.171 1.00 87.25 277 THR A C 1
ATOM 2265 O O . THR A 1 277 ? 22.243 -9.279 -8.076 1.00 87.25 277 THR A O 1
ATOM 2268 N N . ASN A 1 278 ? 22.564 -10.320 -10.038 1.00 87.19 278 ASN A N 1
ATOM 2269 C CA . ASN A 1 278 ? 23.970 -10.600 -9.781 1.00 87.19 278 ASN A CA 1
ATOM 2270 C C . ASN A 1 278 ? 24.777 -9.301 -9.901 1.00 87.19 278 ASN A C 1
ATOM 2272 O O . ASN A 1 278 ? 24.501 -8.505 -10.806 1.00 87.19 278 ASN A O 1
ATOM 2276 N N . PRO A 1 279 ? 25.776 -9.091 -9.026 1.00 84.62 279 PRO A N 1
ATOM 2277 C CA . PRO A 1 279 ? 26.728 -8.003 -9.196 1.00 84.62 279 PRO A CA 1
ATOM 2278 C C . PRO A 1 279 ? 27.301 -8.013 -10.615 1.00 84.62 279 PRO A C 1
ATOM 2280 O O . PRO A 1 279 ? 27.542 -9.080 -11.180 1.00 84.62 279 PRO A O 1
ATOM 2283 N N . ASP A 1 280 ? 27.456 -6.824 -11.190 1.00 84.25 280 ASP A N 1
ATOM 2284 C CA . ASP A 1 280 ? 28.057 -6.599 -12.507 1.00 84.25 280 ASP A CA 1
ATOM 2285 C C . ASP A 1 280 ? 27.343 -7.253 -13.704 1.00 84.25 280 ASP A C 1
ATOM 2287 O O . ASP A 1 280 ? 27.839 -7.156 -14.826 1.00 84.25 280 ASP A O 1
ATOM 2291 N N . PHE A 1 281 ? 26.148 -7.838 -13.524 1.00 84.31 281 PHE A N 1
ATOM 2292 C CA . PHE A 1 281 ? 25.403 -8.470 -14.625 1.00 84.31 281 PHE A CA 1
ATOM 2293 C C . PHE A 1 281 ? 25.120 -7.506 -15.783 1.00 84.31 281 PHE A C 1
ATOM 2295 O O . PHE A 1 281 ? 25.094 -7.941 -16.924 1.00 84.31 281 PHE A O 1
ATOM 2302 N N . PHE A 1 282 ? 24.912 -6.216 -15.491 1.00 82.69 282 PHE A N 1
ATOM 2303 C CA . PHE A 1 282 ? 24.685 -5.172 -16.498 1.00 82.69 282 PHE A CA 1
ATOM 2304 C C . PHE A 1 282 ? 25.881 -4.216 -16.677 1.00 82.69 282 PHE A C 1
ATOM 2306 O O . PHE A 1 282 ? 25.692 -3.048 -17.010 1.00 82.69 282 PHE A O 1
ATOM 2313 N N . SER A 1 283 ? 27.104 -4.671 -16.391 1.00 82.75 283 SER A N 1
ATOM 2314 C CA . SER A 1 283 ? 28.308 -3.823 -16.439 1.00 82.75 283 SER A CA 1
ATOM 2315 C C . SER A 1 283 ? 28.944 -3.700 -17.830 1.00 82.75 283 SER A C 1
ATOM 2317 O O . SER A 1 283 ? 29.770 -2.811 -18.036 1.00 82.75 283 SER A O 1
ATOM 2319 N N . SER A 1 284 ? 28.578 -4.561 -18.790 1.00 85.00 284 SER A N 1
ATOM 2320 C CA . SER A 1 284 ? 29.113 -4.488 -20.155 1.00 85.00 284 SER A CA 1
ATOM 2321 C C . SER A 1 284 ? 28.427 -3.405 -20.999 1.00 85.00 284 SER A C 1
ATOM 2323 O O . SER A 1 284 ? 27.289 -3.003 -20.742 1.00 85.00 284 SER A O 1
ATOM 2325 N N . SER A 1 285 ? 29.100 -2.953 -22.060 1.00 78.81 285 SER A N 1
ATOM 2326 C CA . SER A 1 285 ? 28.537 -2.009 -23.037 1.00 78.81 285 SER A CA 1
ATOM 2327 C C . SER A 1 285 ? 27.263 -2.530 -23.714 1.00 78.81 285 SER A C 1
ATOM 2329 O O . SER A 1 285 ? 26.327 -1.775 -23.986 1.00 78.81 285 SER A O 1
ATOM 2331 N N . GLU A 1 286 ? 27.211 -3.832 -23.976 1.00 79.75 286 GLU A N 1
ATOM 2332 C CA . GLU A 1 286 ? 26.087 -4.539 -24.576 1.00 79.75 286 GLU A CA 1
ATOM 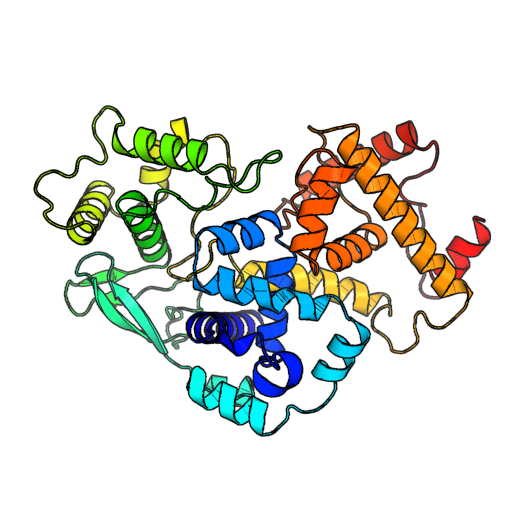2333 C C . GLU A 1 286 ? 24.883 -4.574 -23.627 1.00 79.75 286 GLU A C 1
ATOM 2335 O O . GLU A 1 286 ? 23.733 -4.447 -24.060 1.00 79.75 286 GLU A O 1
ATOM 2340 N N . ASP A 1 287 ? 25.137 -4.692 -22.327 1.00 79.06 287 ASP A N 1
ATOM 2341 C CA . ASP A 1 287 ? 24.098 -4.663 -21.305 1.00 79.06 287 ASP A CA 1
ATOM 2342 C C . ASP A 1 287 ? 23.538 -3.252 -21.085 1.00 79.06 287 ASP A C 1
ATOM 2344 O O . ASP A 1 287 ? 22.327 -3.086 -20.908 1.00 79.06 287 ASP A O 1
ATOM 2348 N N . GLU A 1 288 ? 24.374 -2.213 -21.187 1.00 80.62 288 GLU A N 1
ATOM 2349 C CA . GLU A 1 288 ? 23.904 -0.824 -21.181 1.00 80.62 288 GLU A CA 1
ATOM 2350 C C . GLU A 1 288 ? 22.947 -0.562 -22.360 1.00 80.62 288 GLU A C 1
ATOM 2352 O O . GLU A 1 288 ? 21.901 0.080 -22.200 1.00 80.62 288 GLU A O 1
ATOM 2357 N N . ALA A 1 289 ? 23.259 -1.101 -23.545 1.00 82.75 289 ALA A N 1
ATOM 2358 C CA . ALA A 1 289 ? 22.369 -1.039 -24.702 1.00 82.75 289 ALA A CA 1
ATOM 2359 C C . ALA A 1 289 ? 21.039 -1.773 -24.444 1.00 82.75 289 ALA A C 1
ATOM 2361 O O . ALA A 1 289 ? 19.974 -1.253 -24.796 1.00 82.75 289 ALA A O 1
ATOM 2362 N N . ALA A 1 290 ? 21.072 -2.928 -23.769 1.00 83.75 290 ALA A N 1
ATOM 2363 C CA . ALA A 1 290 ? 19.865 -3.646 -23.364 1.00 83.75 290 ALA A CA 1
ATOM 2364 C C . ALA A 1 290 ? 18.994 -2.813 -22.408 1.00 83.75 290 ALA A C 1
ATOM 2366 O O . ALA A 1 290 ? 17.792 -2.680 -22.640 1.00 83.75 290 ALA A O 1
ATOM 2367 N N . LEU A 1 291 ? 19.579 -2.176 -21.388 1.00 86.62 291 LEU A N 1
ATOM 2368 C CA . LEU A 1 291 ? 18.843 -1.307 -20.459 1.00 86.62 291 LEU A CA 1
ATOM 2369 C C . LEU A 1 291 ? 18.224 -0.092 -21.167 1.00 86.62 291 LEU A C 1
ATOM 2371 O O . LEU A 1 291 ? 17.055 0.231 -20.935 1.00 86.62 291 LEU A O 1
ATOM 2375 N N . LYS A 1 292 ? 18.960 0.548 -22.085 1.00 89.69 292 LYS A N 1
ATOM 2376 C CA . LYS A 1 292 ? 18.426 1.629 -22.934 1.00 89.69 292 LYS A CA 1
ATOM 2377 C C . LYS A 1 292 ? 17.244 1.148 -23.779 1.00 89.69 292 LYS A C 1
ATOM 2379 O O . LYS A 1 292 ? 16.250 1.867 -23.904 1.00 89.69 292 LYS A O 1
ATOM 2384 N N . HIS A 1 293 ? 17.310 -0.074 -24.307 1.00 89.94 293 HIS A N 1
ATOM 2385 C CA . HIS A 1 293 ? 16.208 -0.684 -25.048 1.00 89.94 293 HIS A CA 1
ATOM 2386 C C . HIS A 1 293 ? 14.972 -0.919 -24.164 1.00 89.94 293 HIS A C 1
ATOM 2388 O O . HIS A 1 293 ? 13.862 -0.565 -24.567 1.00 89.94 293 HIS A O 1
ATOM 2394 N N . CYS A 1 294 ? 15.146 -1.429 -22.939 1.00 91.50 294 CYS A N 1
ATOM 2395 C CA . CYS A 1 294 ? 14.060 -1.581 -21.963 1.00 91.50 294 CYS A CA 1
ATOM 2396 C C . CYS A 1 294 ? 13.370 -0.235 -21.674 1.00 91.50 294 CYS A C 1
ATOM 2398 O O . CYS A 1 294 ? 12.140 -0.150 -21.660 1.00 91.50 294 CYS A O 1
ATOM 2400 N N . ILE A 1 295 ? 14.150 0.843 -21.508 1.00 94.69 295 ILE A N 1
ATOM 2401 C CA . ILE A 1 295 ? 13.627 2.202 -21.290 1.00 94.69 295 ILE A CA 1
ATOM 2402 C C . ILE A 1 295 ? 12.835 2.692 -22.508 1.00 94.69 295 ILE A C 1
ATOM 2404 O O . ILE A 1 295 ? 11.726 3.210 -22.357 1.00 94.69 295 ILE A O 1
ATOM 2408 N N . ALA A 1 296 ? 13.360 2.501 -23.721 1.00 95.69 296 ALA A N 1
ATOM 2409 C CA . ALA A 1 296 ? 12.660 2.874 -24.950 1.00 95.69 296 ALA A CA 1
ATOM 2410 C C . ALA A 1 296 ? 11.326 2.121 -25.097 1.00 95.69 296 ALA A C 1
ATOM 2412 O O . ALA A 1 296 ? 10.297 2.726 -25.410 1.00 95.69 296 ALA A O 1
ATOM 2413 N N . ARG A 1 297 ? 11.313 0.817 -24.794 1.00 95.94 297 ARG A N 1
ATOM 2414 C CA . ARG A 1 297 ? 10.093 0.000 -24.781 1.00 95.94 297 ARG A CA 1
ATOM 2415 C C . ARG A 1 297 ? 9.099 0.466 -23.720 1.00 95.94 297 ARG A C 1
ATOM 2417 O O . ARG A 1 297 ? 7.904 0.513 -23.998 1.00 95.94 297 ARG A O 1
ATOM 2424 N N . TYR A 1 298 ? 9.559 0.871 -22.539 1.00 97.06 298 TYR A N 1
ATOM 2425 C CA . TYR A 1 298 ? 8.689 1.464 -21.524 1.00 97.06 298 TYR A CA 1
ATOM 2426 C C . TYR A 1 298 ? 8.053 2.782 -21.993 1.00 97.06 298 TYR A C 1
ATOM 2428 O O . TYR A 1 298 ? 6.852 2.983 -21.812 1.00 97.06 298 TYR A O 1
ATOM 2436 N N . HIS A 1 299 ? 8.805 3.660 -22.663 1.00 96.75 299 HIS A N 1
ATOM 2437 C CA . HIS A 1 299 ? 8.233 4.875 -23.254 1.00 96.75 299 HIS A CA 1
ATOM 2438 C C . HIS A 1 299 ? 7.173 4.557 -24.319 1.00 96.75 299 HIS A C 1
ATOM 2440 O O . HIS A 1 299 ? 6.085 5.133 -24.282 1.00 96.75 299 HIS A O 1
ATOM 2446 N N . ALA A 1 300 ? 7.446 3.601 -25.211 1.00 96.12 300 ALA A N 1
ATOM 2447 C CA . ALA A 1 300 ? 6.468 3.120 -26.188 1.00 96.12 300 ALA A CA 1
ATOM 2448 C C . ALA A 1 300 ? 5.230 2.504 -25.506 1.00 96.12 300 ALA A C 1
ATOM 2450 O O . ALA A 1 300 ? 4.100 2.695 -25.950 1.00 96.12 300 ALA A O 1
ATOM 2451 N N . PHE A 1 301 ? 5.406 1.828 -24.372 1.00 95.88 301 PHE A N 1
ATOM 2452 C CA . PHE A 1 301 ? 4.298 1.295 -23.586 1.00 95.88 301 PHE A CA 1
ATOM 2453 C C . PHE A 1 301 ? 3.405 2.399 -22.999 1.00 95.88 301 PHE A C 1
ATOM 2455 O O . PHE A 1 301 ? 2.180 2.297 -23.070 1.00 95.88 301 PHE A O 1
ATOM 2462 N N . LEU A 1 302 ? 3.988 3.486 -22.478 1.00 95.62 302 LEU A N 1
ATOM 2463 C CA . LEU A 1 302 ? 3.225 4.656 -22.019 1.00 95.62 302 LEU A CA 1
ATOM 2464 C C . LEU A 1 302 ? 2.463 5.335 -23.164 1.00 95.62 302 LEU A C 1
ATOM 2466 O O . LEU A 1 302 ? 1.309 5.728 -22.988 1.00 95.62 302 LEU A O 1
ATOM 2470 N N . ASP A 1 303 ? 3.081 5.437 -24.337 1.00 95.69 303 ASP A N 1
ATOM 2471 C CA . ASP A 1 303 ? 2.450 5.958 -25.549 1.00 95.69 303 ASP A CA 1
ATOM 2472 C C . ASP A 1 303 ? 1.268 5.075 -26.005 1.00 95.69 303 ASP A C 1
ATOM 2474 O O . ASP A 1 303 ? 0.173 5.577 -26.281 1.00 95.69 303 ASP A O 1
ATOM 2478 N N . LEU A 1 304 ? 1.423 3.747 -25.959 1.00 94.75 304 LEU A N 1
ATOM 2479 C CA . LEU A 1 304 ? 0.332 2.803 -26.208 1.00 94.75 304 LEU A CA 1
ATOM 2480 C C . LEU A 1 304 ? -0.833 3.015 -25.223 1.00 94.75 304 LEU A C 1
ATOM 2482 O O . LEU A 1 304 ? -1.982 3.148 -25.652 1.00 94.75 304 LEU A O 1
ATOM 2486 N N . MET A 1 305 ? -0.546 3.136 -23.921 1.00 93.75 305 MET A N 1
ATOM 2487 C CA . MET A 1 305 ? -1.556 3.417 -22.889 1.00 93.75 305 MET A CA 1
ATOM 2488 C C . MET A 1 305 ? -2.272 4.758 -23.068 1.00 93.75 305 MET A C 1
ATOM 2490 O O . MET A 1 305 ? -3.456 4.868 -22.727 1.00 93.75 305 MET A O 1
ATOM 2494 N N . SER A 1 306 ? -1.551 5.767 -23.561 1.00 94.31 306 SER A N 1
ATOM 2495 C CA . SER A 1 306 ? -2.076 7.102 -23.859 1.00 94.31 306 SER A CA 1
ATOM 2496 C C . SER A 1 306 ? -3.077 7.037 -25.013 1.00 94.31 306 SER A C 1
ATOM 2498 O O . SER A 1 306 ? -4.187 7.558 -24.921 1.00 94.31 306 SER A O 1
ATOM 2500 N N . SER A 1 307 ? -2.734 6.285 -26.064 1.00 92.31 307 SER A N 1
ATOM 2501 C CA . SER A 1 307 ? -3.569 6.126 -27.259 1.00 92.31 307 SER A CA 1
ATOM 2502 C C . SER A 1 307 ? -4.834 5.284 -27.057 1.00 92.31 307 SER A C 1
ATOM 2504 O O . SER A 1 307 ? -5.742 5.332 -27.881 1.00 92.31 307 SER A O 1
ATOM 2506 N N . SER A 1 308 ? -4.910 4.503 -25.975 1.00 89.25 308 SER A N 1
ATOM 2507 C CA . SER A 1 308 ? -6.034 3.607 -25.681 1.00 89.25 308 SER A CA 1
ATOM 2508 C C . SER A 1 308 ? -6.443 3.696 -24.204 1.00 89.25 308 SER A C 1
ATOM 2510 O O . SER A 1 308 ? -6.126 2.800 -23.419 1.00 89.25 308 SER A O 1
ATOM 2512 N N . PRO A 1 309 ? -7.178 4.750 -23.790 1.00 84.38 309 PRO A N 1
ATOM 2513 C CA . PRO A 1 309 ? -7.495 4.998 -22.378 1.00 84.38 309 PRO A CA 1
ATOM 2514 C C . PRO A 1 309 ? -8.325 3.905 -21.693 1.00 84.38 309 PRO A C 1
ATOM 2516 O O . PRO A 1 309 ? -8.218 3.736 -20.481 1.00 84.38 309 PRO A O 1
ATOM 2519 N N . ALA A 1 310 ? -9.140 3.170 -22.455 1.00 83.12 310 ALA A N 1
ATOM 2520 C CA . ALA A 1 310 ? -9.921 2.031 -21.966 1.00 83.12 310 ALA A CA 1
ATOM 2521 C C . ALA A 1 310 ? -9.171 0.686 -22.077 1.00 83.12 310 ALA A C 1
ATOM 2523 O O . ALA A 1 310 ? -9.688 -0.344 -21.643 1.00 83.12 310 ALA A O 1
ATOM 2524 N N . GLY A 1 311 ? -7.978 0.683 -22.680 1.00 82.19 311 GLY A N 1
ATOM 2525 C CA . GLY A 1 311 ? -7.167 -0.511 -22.880 1.00 82.19 311 GLY A CA 1
ATOM 2526 C C . GLY A 1 311 ? -6.545 -0.999 -21.575 1.00 82.19 311 GLY A C 1
ATOM 2527 O O . GLY A 1 311 ? -6.032 -0.213 -20.777 1.00 82.19 311 GLY A O 1
ATOM 2528 N N . PHE A 1 312 ? -6.569 -2.313 -21.373 1.00 86.62 312 PHE A N 1
ATOM 2529 C CA . PHE A 1 312 ? -5.830 -2.979 -20.307 1.00 86.62 312 PHE A CA 1
ATOM 2530 C C . PHE A 1 312 ? -4.635 -3.698 -20.936 1.00 86.62 312 PHE A C 1
ATOM 2532 O O . PHE A 1 312 ? -4.813 -4.698 -21.632 1.00 86.62 312 PHE A O 1
ATOM 2539 N N . PHE A 1 313 ? -3.439 -3.146 -20.724 1.00 90.94 313 PHE A N 1
ATOM 2540 C CA . PHE A 1 313 ? -2.199 -3.629 -21.325 1.00 90.94 313 PHE A CA 1
ATOM 2541 C C . PHE A 1 313 ? -1.298 -4.280 -20.280 1.00 90.94 313 PHE A C 1
ATOM 2543 O O . PHE A 1 313 ? -1.130 -3.746 -19.184 1.00 90.94 313 PHE A O 1
ATOM 2550 N N . VAL A 1 314 ? -0.710 -5.422 -20.630 1.00 89.81 314 VAL A N 1
ATOM 2551 C CA . VAL A 1 314 ? 0.149 -6.218 -19.746 1.00 89.81 314 VAL A CA 1
ATOM 2552 C C . VAL A 1 314 ? 1.605 -6.021 -20.169 1.00 89.81 314 VAL A C 1
ATOM 2554 O O . VAL A 1 314 ? 1.927 -6.350 -21.310 1.00 89.81 314 VAL A O 1
ATOM 2557 N N . PRO A 1 315 ? 2.483 -5.494 -19.295 1.00 92.38 315 PRO A N 1
ATOM 2558 C CA . PRO A 1 315 ? 3.883 -5.266 -19.634 1.00 92.38 315 PRO A CA 1
ATOM 2559 C C . PRO A 1 315 ? 4.652 -6.587 -19.795 1.00 92.38 315 PRO A C 1
ATOM 2561 O O . PRO A 1 315 ? 4.391 -7.567 -19.095 1.00 92.38 315 PRO A O 1
ATOM 2564 N N . THR A 1 316 ? 5.650 -6.609 -20.681 1.00 91.00 316 THR A N 1
ATOM 2565 C CA . THR A 1 316 ? 6.715 -7.624 -20.641 1.00 91.00 316 THR A CA 1
ATOM 2566 C C . THR A 1 316 ? 7.642 -7.385 -19.447 1.00 91.00 316 THR A C 1
ATOM 2568 O O . THR A 1 316 ? 7.633 -6.312 -18.850 1.00 91.00 316 THR A O 1
ATOM 2571 N N . LEU A 1 317 ? 8.453 -8.383 -19.087 1.00 89.00 317 LEU A N 1
ATOM 2572 C CA . LEU A 1 317 ? 9.266 -8.360 -17.866 1.00 89.00 317 LEU A CA 1
ATOM 2573 C C . LEU A 1 317 ? 10.247 -7.173 -17.789 1.00 89.00 317 LEU A C 1
ATOM 2575 O O . LEU A 1 317 ? 10.420 -6.572 -16.735 1.00 89.00 317 LEU A O 1
ATOM 2579 N N . ASP A 1 318 ? 10.859 -6.831 -18.918 1.00 89.56 318 ASP A N 1
ATOM 2580 C CA . ASP A 1 318 ? 11.754 -5.688 -19.095 1.00 89.56 318 ASP A CA 1
ATOM 2581 C C . ASP A 1 318 ? 11.030 -4.339 -18.951 1.00 89.56 318 ASP A C 1
ATOM 2583 O O . ASP A 1 318 ? 11.526 -3.436 -18.280 1.00 89.56 318 ASP A O 1
ATOM 2587 N N . ILE A 1 319 ? 9.833 -4.219 -19.534 1.00 94.25 319 ILE A N 1
ATOM 2588 C CA . ILE A 1 319 ? 8.983 -3.028 -19.408 1.00 94.25 319 ILE A CA 1
ATOM 2589 C C . ILE A 1 319 ? 8.526 -2.868 -17.956 1.00 94.25 319 ILE A C 1
ATOM 2591 O O . ILE A 1 319 ? 8.547 -1.757 -17.430 1.00 94.25 319 ILE A O 1
ATOM 2595 N N . ASP A 1 320 ? 8.120 -3.965 -17.313 1.00 92.94 320 ASP A N 1
ATOM 2596 C CA . ASP A 1 320 ? 7.634 -3.970 -15.932 1.00 92.94 320 ASP A CA 1
ATOM 2597 C C . ASP A 1 320 ? 8.750 -3.588 -14.950 1.00 92.94 320 ASP A C 1
ATOM 2599 O O . ASP A 1 320 ? 8.513 -2.790 -14.050 1.00 92.94 320 ASP A O 1
ATOM 2603 N N . LEU A 1 321 ? 9.992 -4.036 -15.185 1.00 91.81 321 LEU A N 1
ATOM 2604 C CA . LEU A 1 321 ? 11.153 -3.613 -14.395 1.00 91.81 321 LEU A CA 1
ATOM 2605 C C . LEU A 1 321 ? 11.355 -2.092 -14.439 1.00 91.81 321 LEU A C 1
ATOM 2607 O O . LEU A 1 321 ? 11.411 -1.451 -13.390 1.00 91.81 321 LEU A O 1
ATOM 2611 N N . VAL A 1 322 ? 11.416 -1.498 -15.638 1.00 94.81 322 VAL A N 1
ATOM 2612 C CA . VAL A 1 322 ? 11.573 -0.037 -15.782 1.00 94.81 322 VAL A CA 1
ATOM 2613 C C . VAL A 1 322 ? 10.380 0.699 -15.170 1.00 94.81 322 VAL A C 1
ATOM 2615 O O . VAL A 1 322 ? 10.537 1.755 -14.546 1.00 94.81 322 VAL A O 1
ATOM 2618 N N . TRP A 1 323 ? 9.177 0.140 -15.312 1.00 96.00 323 TRP A N 1
ATOM 2619 C CA . TRP A 1 323 ? 7.975 0.715 -14.732 1.00 96.00 323 TRP A CA 1
ATOM 2620 C C . TRP A 1 323 ? 8.031 0.722 -13.198 1.00 96.00 323 TRP A C 1
ATOM 2622 O O . TRP A 1 323 ? 7.801 1.778 -12.600 1.00 96.00 323 TRP A O 1
ATOM 2632 N N . HIS A 1 324 ? 8.409 -0.389 -12.557 1.00 94.62 324 HIS A N 1
ATOM 2633 C CA . HIS A 1 324 ? 8.596 -0.454 -11.102 1.00 94.62 324 HIS A CA 1
ATOM 2634 C C . HIS A 1 324 ? 9.631 0.570 -10.640 1.00 94.62 324 HIS A C 1
ATOM 2636 O O . HIS A 1 324 ? 9.361 1.326 -9.708 1.00 94.62 324 HIS A O 1
ATOM 2642 N N . THR A 1 325 ? 10.765 0.692 -11.341 1.00 93.81 325 THR A N 1
ATOM 2643 C CA . THR A 1 325 ? 11.785 1.709 -11.037 1.00 93.81 325 THR A CA 1
ATOM 2644 C C . THR A 1 325 ? 11.211 3.128 -11.082 1.00 93.81 325 THR A C 1
ATOM 2646 O O . THR A 1 325 ? 11.456 3.930 -10.180 1.00 93.81 325 THR A O 1
ATOM 2649 N N . HIS A 1 326 ? 10.397 3.455 -12.091 1.00 95.56 326 HIS A N 1
ATOM 2650 C CA . HIS A 1 326 ? 9.759 4.769 -12.186 1.00 95.56 326 HIS A CA 1
ATOM 2651 C C . HIS A 1 326 ? 8.747 5.014 -11.048 1.00 95.56 326 HIS A C 1
ATOM 2653 O O . HIS A 1 326 ? 8.661 6.136 -10.540 1.00 95.56 326 HIS A O 1
ATOM 2659 N N . GLN A 1 327 ? 8.013 3.985 -10.608 1.00 95.56 327 GLN A N 1
ATOM 2660 C CA . GLN A 1 327 ? 7.035 4.076 -9.512 1.00 95.56 327 GLN A CA 1
ATOM 2661 C C . GLN A 1 327 ? 7.664 4.391 -8.152 1.00 95.56 327 GLN A C 1
ATOM 2663 O O . GLN A 1 327 ? 7.030 5.075 -7.344 1.00 95.56 327 GLN A O 1
ATOM 2668 N N . LEU A 1 328 ? 8.923 3.996 -7.919 1.00 94.38 328 LEU A N 1
ATOM 2669 C CA . LEU A 1 328 ? 9.658 4.359 -6.697 1.00 94.38 328 LEU A CA 1
ATOM 2670 C C . LEU A 1 328 ? 9.748 5.881 -6.502 1.00 94.38 328 LEU A C 1
ATOM 2672 O O . LEU A 1 328 ? 9.838 6.381 -5.384 1.00 94.38 328 LEU A O 1
ATOM 2676 N N . MET A 1 329 ? 9.634 6.647 -7.588 1.00 93.56 329 MET A N 1
ATOM 2677 C CA . MET A 1 329 ? 9.587 8.104 -7.571 1.00 93.56 329 MET A CA 1
ATOM 2678 C C . MET A 1 329 ? 8.142 8.633 -7.526 1.00 93.56 329 MET A C 1
ATOM 2680 O O . MET A 1 329 ? 7.783 9.481 -8.344 1.00 93.56 329 MET A O 1
ATOM 2684 N N . ALA A 1 330 ? 7.307 8.180 -6.582 1.00 93.19 330 ALA A N 1
ATOM 2685 C CA . ALA A 1 330 ? 5.846 8.387 -6.560 1.00 93.19 330 ALA A CA 1
ATOM 2686 C C . ALA A 1 330 ? 5.350 9.783 -7.017 1.00 93.19 330 ALA A C 1
ATOM 2688 O O . ALA A 1 330 ? 4.457 9.889 -7.863 1.00 93.19 330 ALA A O 1
ATOM 2689 N N . ARG A 1 331 ? 5.958 10.878 -6.525 1.00 90.88 331 ARG A N 1
ATOM 2690 C CA . ARG A 1 331 ? 5.605 12.258 -6.932 1.00 90.88 331 ARG A CA 1
ATOM 2691 C C . ARG A 1 331 ? 5.913 12.544 -8.407 1.00 90.88 331 ARG A C 1
ATOM 2693 O O . ARG A 1 331 ? 5.104 13.165 -9.096 1.00 90.88 331 ARG A O 1
ATOM 2700 N N . LYS A 1 332 ? 7.081 12.110 -8.897 1.00 93.19 332 LYS A N 1
ATOM 2701 C CA . LYS A 1 332 ? 7.453 12.234 -10.316 1.00 93.19 332 LYS A CA 1
ATOM 2702 C C . LYS A 1 332 ? 6.584 11.327 -11.177 1.00 93.19 332 LYS A C 1
ATOM 2704 O O . LYS A 1 332 ? 6.081 11.812 -12.182 1.00 93.19 332 LYS A O 1
ATOM 2709 N N . TYR A 1 333 ? 6.359 10.087 -10.745 1.00 95.19 333 TYR A N 1
ATOM 2710 C CA . TYR A 1 333 ? 5.517 9.118 -11.441 1.00 95.19 333 TYR A CA 1
ATOM 2711 C C . TYR A 1 333 ? 4.114 9.673 -11.703 1.00 95.19 333 TYR A C 1
ATOM 2713 O O . TYR A 1 333 ? 3.684 9.742 -12.853 1.00 95.19 333 TYR A O 1
ATOM 2721 N N . SER A 1 334 ? 3.449 10.182 -10.659 1.00 92.88 334 SER A N 1
ATOM 2722 C CA . SER A 1 334 ? 2.122 10.802 -10.765 1.00 92.88 334 SER A CA 1
ATOM 2723 C C . SER A 1 334 ? 2.100 11.956 -11.775 1.00 92.88 334 SER A C 1
ATOM 2725 O O . SER A 1 334 ? 1.293 11.976 -12.707 1.00 92.88 334 SER A O 1
ATOM 2727 N N . ARG A 1 335 ? 3.060 12.884 -11.658 1.00 93.25 335 ARG A N 1
ATOM 2728 C CA . ARG A 1 335 ? 3.194 14.027 -12.571 1.00 93.25 335 ARG A CA 1
ATOM 2729 C C . ARG A 1 335 ? 3.466 13.592 -14.015 1.00 93.25 335 ARG A C 1
ATOM 2731 O O . ARG A 1 335 ? 2.914 14.181 -14.938 1.00 93.25 335 ARG A O 1
ATOM 2738 N N . HIS A 1 336 ? 4.326 12.598 -14.221 1.00 95.06 336 HIS A N 1
ATOM 2739 C CA . HIS A 1 336 ? 4.674 12.090 -15.547 1.00 95.06 336 HIS A CA 1
ATOM 2740 C C . HIS A 1 336 ? 3.502 11.354 -16.197 1.00 95.06 336 HIS A C 1
ATOM 2742 O O . HIS A 1 336 ? 3.265 11.565 -17.382 1.00 95.06 336 HIS A O 1
ATOM 2748 N N . CYS A 1 337 ? 2.726 10.576 -15.438 1.00 94.94 337 CYS A N 1
ATOM 2749 C CA . CYS A 1 337 ? 1.507 9.945 -15.946 1.00 94.94 337 CYS A CA 1
ATOM 2750 C C . CYS A 1 337 ? 0.522 10.997 -16.472 1.00 94.94 337 CYS A C 1
ATOM 2752 O O . CYS A 1 337 ? 0.103 10.934 -17.625 1.00 94.94 337 CYS A O 1
ATOM 2754 N N . LEU A 1 338 ? 0.226 12.027 -15.671 1.00 93.38 338 LEU A N 1
ATOM 2755 C CA . LEU A 1 338 ? -0.665 13.110 -16.096 1.00 93.38 338 LEU A CA 1
ATOM 2756 C C . LEU A 1 338 ? -0.116 13.880 -17.305 1.00 93.38 338 LEU A C 1
ATOM 2758 O O . LEU A 1 338 ? -0.875 14.202 -18.212 1.00 93.38 338 LEU A O 1
ATOM 2762 N N . LYS A 1 339 ? 1.196 14.146 -17.345 1.00 94.25 339 LYS A N 1
ATOM 2763 C CA . LYS A 1 339 ? 1.828 14.908 -18.431 1.00 94.25 339 LYS A CA 1
ATOM 2764 C C . LYS A 1 339 ? 1.893 14.141 -19.757 1.00 94.25 339 LYS A C 1
ATOM 2766 O O . LYS A 1 339 ? 1.635 14.735 -20.795 1.00 94.25 339 LYS A O 1
ATOM 2771 N N . TYR A 1 340 ? 2.296 12.872 -19.732 1.00 93.44 340 TYR A N 1
ATOM 2772 C CA . TYR A 1 340 ? 2.629 12.113 -20.946 1.00 93.44 340 TYR A CA 1
ATOM 2773 C C . TYR A 1 340 ? 1.530 11.135 -21.376 1.00 93.44 340 TYR A C 1
ATOM 2775 O O . TYR A 1 340 ? 1.395 10.854 -22.562 1.00 93.44 340 TYR A O 1
ATOM 2783 N N . VAL A 1 341 ? 0.726 10.638 -20.431 1.00 94.75 341 VAL A N 1
ATOM 2784 C CA . VAL A 1 341 ? -0.382 9.700 -20.699 1.00 94.75 341 VAL A CA 1
ATOM 2785 C C . VAL A 1 341 ? -1.742 10.409 -20.636 1.00 94.75 341 VAL A C 1
ATOM 2787 O O . VAL A 1 341 ? -2.757 9.862 -21.052 1.00 94.75 341 VAL A O 1
ATOM 2790 N N . GLY A 1 342 ? -1.799 11.627 -20.083 1.00 93.25 342 GLY A N 1
ATOM 2791 C CA . GLY A 1 342 ? -3.045 12.376 -19.884 1.00 93.25 342 GLY A CA 1
ATOM 2792 C C . GLY A 1 342 ? -3.907 11.857 -18.728 1.00 93.25 342 GLY A C 1
ATOM 2793 O O . GLY A 1 342 ? -4.982 12.393 -18.471 1.00 93.25 342 GLY A O 1
ATOM 2794 N N . ARG A 1 343 ? -3.451 10.819 -18.019 1.00 93.25 343 ARG A N 1
ATOM 2795 C CA . ARG A 1 343 ? -4.119 10.214 -16.861 1.00 93.25 343 ARG A CA 1
ATOM 2796 C C . ARG A 1 343 ? -3.114 9.489 -15.976 1.00 93.25 343 ARG A C 1
ATOM 2798 O O . ARG A 1 343 ? -2.081 9.025 -16.448 1.00 93.25 343 ARG A O 1
ATOM 2805 N N . PHE A 1 344 ? -3.444 9.335 -14.704 1.00 92.06 344 PHE A N 1
ATOM 2806 C CA . PHE A 1 344 ? -2.760 8.441 -13.789 1.00 92.06 344 PHE A CA 1
ATOM 2807 C C . PHE A 1 344 ? -2.887 6.995 -14.283 1.00 92.06 344 PHE A C 1
ATOM 2809 O O . PHE A 1 344 ? -3.979 6.534 -14.635 1.00 92.06 344 PHE A O 1
ATOM 2816 N N . VAL A 1 345 ? -1.761 6.289 -14.321 1.00 91.44 345 VAL A N 1
ATOM 2817 C CA . VAL A 1 345 ? -1.708 4.866 -14.647 1.00 91.44 345 VAL A CA 1
ATOM 2818 C C . VAL A 1 345 ? -1.504 4.120 -13.337 1.00 91.44 345 VAL A C 1
ATOM 2820 O O . VAL A 1 345 ? -0.536 4.373 -12.630 1.00 91.44 345 VAL A O 1
ATOM 2823 N N . ASP A 1 346 ? -2.444 3.249 -12.984 1.00 88.81 346 ASP A N 1
ATOM 2824 C CA . ASP A 1 346 ? -2.282 2.380 -11.819 1.00 88.81 346 ASP A CA 1
ATOM 2825 C C . ASP A 1 346 ? -1.592 1.072 -12.216 1.00 88.81 346 ASP A C 1
ATOM 2827 O O . ASP A 1 346 ? -1.638 0.664 -13.380 1.00 88.81 346 ASP A O 1
ATOM 2831 N N . HIS A 1 347 ? -0.970 0.415 -11.243 1.00 85.19 347 HIS A N 1
ATOM 2832 C CA . HIS A 1 347 ? -0.378 -0.913 -11.392 1.00 85.19 347 HIS A CA 1
ATOM 2833 C C . HIS A 1 347 ? -1.103 -1.851 -10.442 1.00 85.19 347 HIS A C 1
ATOM 2835 O O . HIS A 1 347 ? -0.781 -1.954 -9.261 1.00 85.19 347 HIS A O 1
ATOM 2841 N N . ASP A 1 348 ? -2.188 -2.435 -10.952 1.00 76.38 348 ASP A N 1
ATOM 2842 C CA . ASP A 1 348 ? -2.977 -3.404 -10.202 1.00 76.38 348 ASP A CA 1
ATOM 2843 C C . ASP A 1 348 ? -2.319 -4.778 -10.321 1.00 76.38 348 ASP A C 1
ATOM 2845 O O . ASP A 1 348 ? -2.426 -5.462 -11.341 1.00 76.38 348 ASP A O 1
ATOM 2849 N N . ASP A 1 349 ? -1.632 -5.182 -9.259 1.00 71.50 349 ASP A N 1
ATOM 2850 C CA . ASP A 1 349 ? -0.933 -6.458 -9.174 1.00 71.50 349 ASP A CA 1
ATOM 2851 C C . ASP A 1 349 ? -1.850 -7.629 -8.747 1.00 71.50 349 ASP A C 1
ATOM 2853 O O . ASP A 1 349 ? -1.375 -8.754 -8.588 1.00 71.50 349 ASP A O 1
ATOM 2857 N N . LYS A 1 350 ? -3.168 -7.410 -8.578 1.00 72.75 350 LYS A N 1
ATOM 2858 C CA . LYS A 1 350 ? -4.153 -8.430 -8.148 1.00 72.75 350 LYS A CA 1
ATOM 2859 C C . LYS A 1 350 ? -4.965 -9.053 -9.288 1.00 72.75 350 LYS A C 1
ATOM 2861 O O . LYS A 1 350 ? -6.001 -9.679 -9.048 1.00 72.75 350 LYS A O 1
ATOM 2866 N N . VAL A 1 351 ? -4.531 -8.893 -10.533 1.00 67.25 351 VAL A N 1
ATOM 2867 C CA . VAL A 1 351 ? -5.277 -9.382 -11.698 1.00 67.25 351 VAL A CA 1
ATOM 2868 C C . VAL A 1 351 ? -5.156 -10.907 -11.828 1.00 67.25 351 VAL A C 1
ATOM 2870 O O . VAL A 1 351 ? -4.065 -11.464 -11.766 1.00 67.25 351 VAL A O 1
ATOM 2873 N N . ALA A 1 352 ? -6.291 -11.589 -12.022 1.00 65.44 352 ALA A N 1
ATOM 2874 C CA . ALA A 1 352 ? -6.343 -13.041 -12.202 1.00 65.44 352 ALA A CA 1
ATOM 2875 C C . ALA A 1 352 ? -5.591 -13.510 -13.466 1.00 65.44 352 ALA A C 1
ATOM 2877 O O . ALA A 1 352 ? -5.662 -12.862 -14.512 1.00 65.44 352 ALA A O 1
ATOM 2878 N N . GLU A 1 353 ? -4.926 -14.667 -13.390 1.00 61.25 353 GLU A N 1
ATOM 2879 C CA . GLU A 1 353 ? -4.042 -15.196 -14.447 1.00 61.25 353 GLU A CA 1
ATOM 2880 C C . GLU A 1 353 ? -4.728 -15.361 -15.811 1.00 61.25 353 GLU A C 1
ATOM 2882 O O . GLU A 1 353 ? -4.171 -14.995 -16.844 1.00 61.25 353 GLU A O 1
ATOM 2887 N N . ASN A 1 354 ? -5.974 -15.837 -15.830 1.00 53.72 354 ASN A N 1
ATOM 2888 C CA . ASN A 1 354 ? -6.752 -15.995 -17.062 1.00 53.72 354 ASN A CA 1
ATOM 2889 C C . ASN A 1 354 ? -7.032 -14.653 -17.766 1.00 53.72 354 ASN A C 1
ATOM 2891 O O . ASN A 1 354 ? -7.005 -14.563 -18.993 1.00 53.72 354 ASN A O 1
ATOM 2895 N N . ARG A 1 355 ? -7.276 -13.590 -16.993 1.00 72.44 355 ARG A N 1
ATOM 2896 C CA . ARG A 1 355 ? -7.450 -12.233 -17.517 1.00 72.44 355 ARG A CA 1
ATOM 2897 C C . ARG A 1 355 ? -6.123 -11.662 -18.016 1.00 72.44 355 ARG A C 1
ATOM 2899 O O . ARG A 1 355 ? -6.135 -10.934 -19.006 1.00 72.44 355 ARG A O 1
ATOM 2906 N N . LEU A 1 356 ? -5.006 -12.009 -17.371 1.00 76.12 356 LEU A N 1
ATOM 2907 C CA . LEU A 1 356 ? -3.666 -11.599 -17.798 1.00 76.12 356 LEU A CA 1
ATOM 2908 C C . LEU A 1 356 ? -3.294 -12.187 -19.164 1.00 76.12 356 LEU A C 1
ATOM 2910 O O . LEU A 1 356 ? -2.818 -11.437 -20.009 1.00 76.12 356 LEU A O 1
ATOM 2914 N N . ALA A 1 357 ? -3.564 -13.472 -19.416 1.00 73.00 357 ALA A N 1
ATOM 2915 C CA . ALA A 1 357 ? -3.238 -14.108 -20.698 1.00 73.00 357 ALA A CA 1
ATOM 2916 C C . ALA A 1 357 ? -3.953 -13.433 -21.885 1.00 73.00 357 ALA A C 1
ATOM 2918 O O . ALA A 1 357 ? -3.309 -12.962 -22.820 1.00 73.00 357 ALA A O 1
ATOM 2919 N N . ASN A 1 358 ? -5.278 -13.269 -21.798 1.00 79.44 358 ASN A N 1
ATOM 2920 C CA . ASN A 1 358 ? -6.055 -12.600 -22.850 1.00 79.44 358 ASN A CA 1
ATOM 2921 C C . ASN A 1 358 ? -5.614 -11.142 -23.065 1.00 79.44 358 ASN A C 1
ATOM 2923 O O . ASN A 1 358 ? -5.561 -10.650 -24.193 1.00 79.44 358 ASN A O 1
ATOM 2927 N N . ALA A 1 359 ? -5.307 -10.433 -21.979 1.00 84.12 359 ALA A N 1
ATOM 2928 C CA . ALA A 1 359 ? -4.837 -9.056 -22.042 1.00 84.12 359 ALA A CA 1
ATOM 2929 C C . ALA A 1 359 ? -3.429 -8.938 -22.638 1.00 84.12 359 ALA A C 1
ATOM 2931 O O . ALA A 1 359 ? -3.131 -7.967 -23.337 1.00 84.12 359 ALA A O 1
ATOM 2932 N N . PHE A 1 360 ? -2.577 -9.935 -22.415 1.00 87.19 360 PHE A N 1
ATOM 2933 C CA . PHE A 1 360 ? -1.264 -10.010 -23.034 1.00 87.19 360 PHE A CA 1
ATOM 2934 C C . PHE A 1 360 ? -1.378 -10.131 -24.559 1.00 87.19 360 PHE A C 1
ATOM 2936 O O . PHE A 1 360 ? -0.766 -9.341 -25.274 1.00 87.19 360 PHE A O 1
ATOM 2943 N N . ASP A 1 361 ? -2.259 -10.996 -25.069 1.00 85.31 361 ASP A N 1
ATOM 2944 C CA . ASP A 1 361 ? -2.505 -11.125 -26.514 1.00 85.31 361 ASP A CA 1
ATOM 2945 C C . ASP A 1 361 ? -3.086 -9.850 -27.141 1.00 85.31 361 ASP A C 1
ATOM 2947 O O . ASP A 1 361 ? -2.789 -9.499 -28.289 1.00 85.31 361 ASP A O 1
ATOM 2951 N N . ILE A 1 362 ? -3.934 -9.131 -26.400 1.00 89.19 362 ILE A N 1
ATOM 2952 C CA . ILE A 1 362 ? -4.417 -7.802 -26.801 1.00 89.19 362 ILE A CA 1
ATOM 2953 C C . ILE A 1 362 ? -3.246 -6.818 -26.880 1.00 89.19 362 ILE A C 1
ATOM 2955 O O . ILE A 1 362 ? -3.138 -6.076 -27.855 1.00 89.19 362 ILE A O 1
ATOM 2959 N N . THR A 1 363 ? -2.347 -6.847 -25.896 1.00 92.25 363 THR A N 1
ATOM 2960 C CA . THR A 1 363 ? -1.162 -5.981 -25.863 1.00 92.25 363 THR A CA 1
ATOM 2961 C C . THR A 1 363 ? -0.237 -6.268 -27.042 1.00 92.25 363 THR A C 1
ATOM 2963 O O . THR A 1 363 ? 0.166 -5.333 -27.729 1.00 92.25 363 THR A O 1
ATOM 2966 N N . CYS A 1 364 ? 0.021 -7.543 -27.350 1.00 90.56 364 CYS A N 1
ATOM 2967 C CA . CYS A 1 364 ? 0.817 -7.961 -28.504 1.00 90.56 364 CYS A CA 1
ATOM 2968 C C . CYS A 1 364 ? 0.282 -7.394 -29.824 1.00 90.56 364 CYS A C 1
ATOM 2970 O O . CYS A 1 364 ? 1.049 -6.856 -30.626 1.00 90.56 364 CYS A O 1
ATOM 2972 N N . ARG A 1 365 ? -1.035 -7.500 -30.043 1.00 91.88 365 ARG A N 1
ATOM 2973 C CA . ARG A 1 365 ? -1.694 -6.986 -31.252 1.00 91.88 365 ARG A CA 1
ATOM 2974 C C . ARG A 1 365 ? -1.630 -5.466 -31.321 1.00 91.88 365 ARG A C 1
ATOM 2976 O O . ARG A 1 365 ? -1.116 -4.934 -32.297 1.00 91.88 365 ARG A O 1
ATOM 2983 N N . ALA A 1 366 ? -2.046 -4.782 -30.256 1.00 94.06 366 ALA A N 1
ATOM 2984 C CA . ALA A 1 366 ? -2.059 -3.323 -30.212 1.00 94.06 366 ALA A CA 1
ATOM 2985 C C . ALA A 1 366 ? -0.653 -2.721 -30.390 1.00 94.06 366 ALA A C 1
ATOM 2987 O O . ALA A 1 366 ? -0.484 -1.725 -31.090 1.00 94.06 366 ALA A O 1
ATOM 2988 N N . TRP A 1 367 ? 0.370 -3.358 -29.814 1.00 94.69 367 TRP A N 1
ATOM 2989 C CA . TRP A 1 367 ? 1.765 -2.969 -30.003 1.00 94.69 367 TRP A CA 1
ATOM 2990 C C . TRP A 1 367 ? 2.221 -3.135 -31.457 1.00 94.69 367 TRP A C 1
ATOM 2992 O O . TRP A 1 367 ? 2.788 -2.204 -32.029 1.00 94.69 367 TRP A O 1
ATOM 3002 N N . LYS A 1 368 ? 1.947 -4.291 -32.079 1.00 93.75 368 LYS A N 1
ATOM 3003 C CA . LYS A 1 368 ? 2.289 -4.544 -33.489 1.00 93.75 368 LYS A CA 1
ATOM 3004 C C . LYS A 1 368 ? 1.571 -3.579 -34.429 1.00 93.75 368 LYS A C 1
ATOM 3006 O O . LYS A 1 368 ? 2.171 -3.099 -35.389 1.00 93.75 368 LYS A O 1
ATOM 3011 N N . ASP A 1 369 ? 0.316 -3.263 -34.143 1.00 94.50 369 ASP A N 1
ATOM 3012 C CA . ASP A 1 369 ? -0.466 -2.325 -34.943 1.00 94.50 369 ASP A CA 1
ATOM 3013 C C . ASP A 1 369 ? 0.081 -0.899 -34.835 1.00 94.50 369 ASP A C 1
ATOM 3015 O O . ASP A 1 369 ? 0.194 -0.210 -35.850 1.00 94.50 369 ASP A O 1
ATOM 3019 N N . ARG A 1 370 ? 0.476 -0.479 -33.625 1.00 95.00 370 ARG A N 1
ATOM 3020 C CA . ARG A 1 370 ? 0.977 0.873 -33.353 1.00 95.00 370 ARG A CA 1
ATOM 3021 C C . ARG A 1 370 ? 2.412 1.100 -33.823 1.00 95.00 370 ARG A C 1
ATOM 3023 O O . ARG A 1 370 ? 2.690 2.131 -34.426 1.00 95.00 370 ARG A O 1
ATOM 3030 N N . PHE A 1 371 ? 3.311 0.155 -33.557 1.00 94.62 371 PHE A N 1
ATOM 3031 C CA . PHE A 1 371 ? 4.755 0.333 -33.760 1.00 94.62 371 PHE A CA 1
ATOM 3032 C C . PHE A 1 371 ? 5.324 -0.486 -34.920 1.00 94.62 371 PHE A C 1
ATOM 3034 O O . PHE A 1 371 ? 6.502 -0.352 -35.232 1.00 94.62 371 PHE A O 1
ATOM 3041 N N . ARG A 1 372 ? 4.513 -1.341 -35.560 1.00 94.69 372 ARG A N 1
ATOM 3042 C CA . ARG A 1 372 ? 4.918 -2.220 -36.677 1.00 94.69 372 ARG A CA 1
ATOM 3043 C C . ARG A 1 372 ? 6.061 -3.190 -36.350 1.00 94.69 372 ARG A C 1
ATOM 3045 O O . ARG A 1 372 ? 6.640 -3.781 -37.254 1.00 94.69 372 ARG A O 1
ATOM 3052 N N . ILE A 1 373 ? 6.317 -3.426 -35.065 1.00 91.25 373 ILE A N 1
ATOM 3053 C CA . ILE A 1 373 ? 7.298 -4.387 -34.543 1.00 91.25 373 ILE A CA 1
ATOM 3054 C C . ILE A 1 373 ? 6.613 -5.386 -33.604 1.00 91.25 373 ILE A C 1
ATOM 3056 O O . ILE A 1 373 ? 5.552 -5.099 -33.049 1.00 91.25 373 ILE A O 1
ATOM 3060 N N . ALA A 1 374 ? 7.192 -6.571 -33.419 1.00 88.50 374 ALA A N 1
ATOM 3061 C CA . ALA A 1 374 ? 6.642 -7.564 -32.496 1.00 88.50 374 ALA A CA 1
ATOM 3062 C C . ALA A 1 374 ? 6.769 -7.103 -31.030 1.00 88.50 374 ALA A C 1
ATOM 3064 O O . ALA A 1 374 ? 7.749 -6.457 -30.657 1.00 88.50 374 ALA A O 1
ATOM 3065 N N . TYR A 1 375 ? 5.778 -7.434 -30.191 1.00 87.62 375 TYR A N 1
ATOM 3066 C CA . TYR A 1 375 ? 5.817 -7.053 -28.775 1.00 87.62 375 TYR A CA 1
ATOM 3067 C C . TYR A 1 375 ? 6.797 -7.905 -27.975 1.00 87.62 375 TYR A C 1
ATOM 3069 O O . TYR A 1 375 ? 7.630 -7.379 -27.234 1.00 87.62 375 TYR A O 1
ATOM 3077 N N . THR A 1 376 ? 6.717 -9.217 -28.176 1.00 82.25 376 THR A N 1
ATOM 3078 C CA . THR A 1 376 ? 7.725 -10.188 -27.775 1.00 82.25 376 THR A CA 1
ATOM 3079 C C . THR A 1 376 ? 8.397 -10.740 -29.018 1.00 82.25 376 THR A C 1
ATOM 3081 O O . THR A 1 376 ? 7.752 -11.022 -30.028 1.00 82.25 376 THR A O 1
ATOM 3084 N N . TYR A 1 377 ? 9.704 -10.932 -28.935 1.00 64.31 37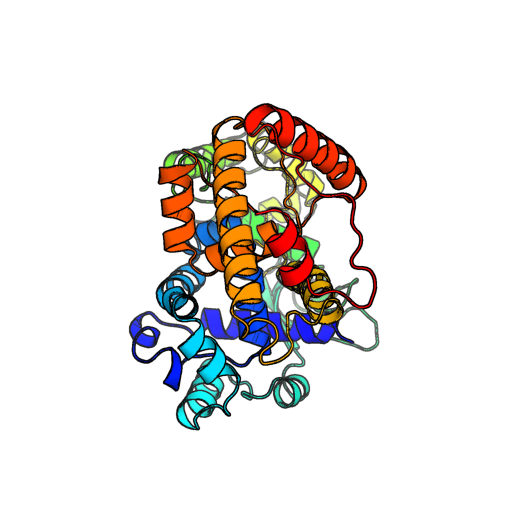7 TYR A N 1
ATOM 3085 C CA . TYR A 1 377 ? 10.392 -11.834 -29.841 1.00 64.31 377 TYR A CA 1
ATOM 3086 C C . TYR A 1 377 ? 10.198 -13.239 -29.264 1.00 64.31 377 TYR A C 1
ATOM 3088 O O . TYR A 1 377 ? 10.472 -13.446 -28.081 1.00 64.31 377 TYR A O 1
ATOM 3096 N N . CYS A 1 378 ? 9.665 -14.192 -30.036 1.00 42.31 378 CYS A N 1
ATOM 3097 C CA . CYS A 1 378 ? 9.628 -15.592 -29.612 1.00 42.31 378 CYS A CA 1
ATOM 3098 C C . CYS A 1 378 ? 11.064 -16.037 -29.317 1.00 42.31 378 CYS A C 1
ATOM 3100 O O . CYS A 1 378 ? 11.866 -16.256 -30.217 1.00 42.31 378 CYS A O 1
ATOM 3102 N N . GLY A 1 379 ? 11.392 -16.105 -28.035 1.00 40.03 379 GLY A N 1
ATOM 3103 C CA . GLY A 1 379 ? 12.726 -16.398 -27.563 1.00 40.03 379 GLY A CA 1
ATOM 3104 C C . GLY A 1 379 ? 12.678 -16.508 -26.058 1.00 40.03 379 GLY A C 1
ATOM 3105 O O . GLY A 1 379 ? 12.997 -15.554 -25.353 1.00 40.03 379 GLY A O 1
ATOM 3106 N N . CYS A 1 380 ? 12.292 -17.681 -25.558 1.00 37.31 380 CYS A N 1
ATOM 3107 C CA . CYS A 1 380 ? 12.674 -18.079 -24.211 1.00 37.31 380 CYS A CA 1
ATOM 3108 C C . CYS A 1 380 ? 14.163 -17.728 -23.995 1.00 37.31 380 CYS A C 1
ATOM 3110 O O . CYS A 1 380 ? 14.958 -17.822 -24.947 1.00 37.31 380 CYS A O 1
ATOM 3112 N N . PRO A 1 381 ? 14.582 -17.318 -22.787 1.00 38.09 381 PRO A N 1
ATOM 3113 C CA . PRO A 1 381 ? 15.994 -17.380 -22.460 1.00 38.09 381 PRO A CA 1
ATOM 3114 C C . PRO A 1 381 ? 16.381 -18.855 -22.596 1.00 38.09 381 PRO A C 1
ATOM 3116 O O . PRO A 1 381 ? 15.931 -19.696 -21.820 1.00 38.09 381 PRO A O 1
ATOM 3119 N N . LEU A 1 382 ? 17.128 -19.192 -23.649 1.00 35.72 382 LEU A N 1
ATOM 3120 C CA . LEU A 1 382 ? 17.875 -20.436 -23.629 1.00 35.72 382 LEU A CA 1
ATOM 3121 C C . LEU A 1 382 ? 18.908 -20.248 -22.513 1.00 35.72 382 LEU A C 1
ATOM 3123 O O . LEU A 1 382 ? 19.472 -19.153 -22.415 1.00 35.72 382 LEU A O 1
ATOM 3127 N N . PRO A 1 383 ? 19.132 -21.250 -21.652 1.00 33.69 383 PRO A N 1
ATOM 3128 C CA . PRO A 1 383 ? 20.257 -21.202 -20.735 1.00 33.69 383 PRO A CA 1
ATOM 3129 C C . PRO A 1 383 ? 21.523 -20.986 -21.575 1.00 33.69 383 PRO A C 1
ATOM 3131 O O . PRO A 1 383 ? 21.868 -21.857 -22.368 1.00 33.69 383 PRO A O 1
ATOM 3134 N N . GLY A 1 384 ? 22.163 -19.818 -21.458 1.00 44.47 384 GLY A N 1
ATOM 3135 C CA . GLY A 1 384 ? 23.466 -19.570 -22.084 1.00 44.47 384 GLY A CA 1
ATOM 3136 C C . GLY A 1 384 ? 23.685 -18.234 -22.796 1.00 44.47 384 GLY A C 1
ATOM 3137 O O . GLY A 1 384 ? 24.840 -17.845 -22.892 1.00 44.47 384 GLY A O 1
ATOM 3138 N N . ASP A 1 385 ? 22.654 -17.495 -23.221 1.00 43.59 385 ASP A N 1
ATOM 3139 C CA . ASP A 1 385 ? 22.860 -16.233 -23.963 1.00 43.59 385 ASP A CA 1
ATOM 3140 C C . ASP A 1 385 ? 22.307 -15.032 -23.187 1.00 43.59 385 ASP A C 1
ATOM 3142 O O . ASP A 1 385 ? 21.126 -15.013 -22.813 1.00 43.59 385 ASP A O 1
ATOM 3146 N N . THR A 1 386 ? 23.133 -14.006 -22.957 1.00 53.75 386 THR A N 1
ATOM 3147 C CA . THR A 1 386 ? 22.670 -12.773 -22.307 1.00 53.75 386 THR A CA 1
ATOM 3148 C C . THR A 1 386 ? 21.672 -12.044 -23.209 1.00 53.75 386 THR A C 1
ATOM 3150 O O . THR A 1 386 ? 21.717 -12.101 -24.441 1.00 53.75 386 THR A O 1
ATOM 3153 N N . ILE A 1 387 ? 20.722 -11.335 -22.601 1.00 49.03 387 ILE A N 1
ATOM 3154 C CA . ILE A 1 387 ? 19.700 -10.581 -23.341 1.00 49.03 387 ILE A CA 1
ATOM 3155 C C . ILE A 1 387 ? 20.337 -9.466 -24.186 1.00 49.03 387 ILE A C 1
ATOM 3157 O O . ILE A 1 387 ? 19.858 -9.211 -25.291 1.00 49.03 387 ILE A O 1
ATOM 3161 N N . GLY A 1 388 ? 21.461 -8.894 -23.736 1.00 44.94 388 GLY A N 1
ATOM 3162 C CA . GLY A 1 388 ? 22.280 -7.960 -24.514 1.00 44.94 388 GLY A CA 1
ATOM 3163 C C . GLY A 1 388 ? 22.788 -8.552 -25.831 1.00 44.94 388 GLY A C 1
ATOM 3164 O O . GLY A 1 388 ? 22.649 -7.914 -26.871 1.00 44.94 388 GLY A O 1
ATOM 3165 N N . GLN A 1 389 ? 23.252 -9.808 -25.838 1.00 47.41 389 GLN A N 1
ATOM 3166 C CA . GLN A 1 389 ? 23.710 -10.497 -27.057 1.00 47.41 389 GLN A CA 1
ATOM 3167 C C . GLN A 1 389 ? 22.581 -10.805 -28.052 1.00 47.41 389 GLN A C 1
ATOM 3169 O O . GLN A 1 389 ? 22.823 -10.893 -29.256 1.00 47.41 389 GLN A O 1
ATOM 3174 N N . LYS A 1 390 ? 21.340 -10.976 -27.578 1.00 48.84 390 LYS A N 1
ATOM 3175 C CA . LYS A 1 390 ? 20.169 -11.123 -28.460 1.00 48.84 390 LYS A CA 1
ATOM 3176 C C . LYS A 1 390 ? 19.695 -9.781 -29.016 1.00 48.84 390 LYS A C 1
ATOM 3178 O O . LYS A 1 390 ? 19.317 -9.723 -30.182 1.00 48.84 390 LYS A O 1
ATOM 3183 N N . LEU A 1 391 ? 19.712 -8.723 -28.204 1.00 43.66 391 LEU A N 1
ATOM 3184 C CA . LEU A 1 391 ? 19.263 -7.388 -28.608 1.00 43.66 391 LEU A CA 1
ATOM 3185 C C . LEU A 1 391 ? 20.271 -6.672 -29.517 1.00 43.66 391 LEU A C 1
ATOM 3187 O O . LEU A 1 391 ? 19.842 -5.978 -30.432 1.00 43.66 391 LEU A O 1
ATOM 3191 N N . SER A 1 392 ? 21.581 -6.884 -29.345 1.00 42.34 392 SER A N 1
ATOM 3192 C CA . SER A 1 392 ? 22.613 -6.303 -30.221 1.00 42.34 392 SER A CA 1
ATOM 3193 C C . SER A 1 392 ? 22.557 -6.823 -31.660 1.00 42.34 392 SER A C 1
ATOM 3195 O O . SER A 1 392 ? 22.968 -6.126 -32.577 1.00 42.34 392 SER A O 1
ATOM 3197 N N . ARG A 1 393 ? 22.002 -8.023 -31.876 1.00 40.44 393 ARG A N 1
ATOM 3198 C CA . ARG A 1 393 ? 21.777 -8.611 -33.210 1.00 40.44 393 ARG A CA 1
ATOM 3199 C C . ARG A 1 393 ? 20.523 -8.079 -33.917 1.00 40.44 393 ARG A C 1
ATOM 3201 O O . ARG A 1 393 ? 20.275 -8.455 -35.058 1.00 40.44 393 ARG A O 1
ATOM 3208 N N . LEU A 1 394 ? 19.707 -7.281 -33.225 1.00 38.22 394 LEU A N 1
ATOM 3209 C CA . LEU A 1 394 ? 18.460 -6.695 -33.733 1.00 38.22 394 LEU A CA 1
ATOM 3210 C C . LEU A 1 394 ? 18.586 -5.192 -34.040 1.00 38.22 394 LEU A C 1
ATOM 3212 O O . LEU A 1 394 ? 17.587 -4.587 -34.434 1.00 38.22 394 LEU A O 1
ATOM 3216 N N . VAL A 1 395 ? 19.769 -4.602 -33.830 1.00 33.09 395 VAL A N 1
ATOM 3217 C CA . VAL A 1 395 ? 20.100 -3.209 -34.177 1.00 33.09 395 VAL A CA 1
ATOM 3218 C C . VAL A 1 395 ? 20.794 -3.161 -35.528 1.00 33.09 395 VAL A C 1
ATOM 3220 O O . VAL A 1 395 ? 21.702 -3.995 -35.742 1.00 33.09 395 VAL A O 1
#

Sequence (395 aa):
KWSWFVGLAVERFERWCKALTAQDELDFADQQLPPVDVIMVWHAYLLNPARYSEDSLRNKHIKILASMGNWFRDLERTCYTIYWPPSDARVQNWLQKTHLPYDPFESVMILTEREIICPKCLKKVDVRLVNPTGSGYLQHEFTTTCPGCRLKITKEKLSFHKLVKDLVGSSDVLAGTLHTPYNIDNSKRAKAIKSRILEMRPPAFRKGDAKTEQEWAVDIQEKMNYSMQKIQSVMGQRMRVYGGQLYVYDKIFSLDLVGAVLRQGSFVNKMHKLGWTNPDFFSSSEDEAALKHCIARYHAFLDLMSSSPAGFFVPTLDIDLVWHTHQLMARKYSRHCLKYVGRFVDHDDKVAENRLANAFDITCRAWKDRFRIAYTYCGCPLPGDTIGQKLSRLV

Radius of gyration: 23.15 Å; Cα contacts (8 Å, |Δi|>4): 473; chains: 1; bounding box: 63×40×65 Å